Protein 3HZB (pdb70)

Organism: Flavobacterium johnsoniae (strain ATCC 17061 / DSM 2064 / JCM 8514 / BCRC 14874 / CCUG 350202 / NBRC 14942 / NCIMB 11054 / UW101) (NCBI:txid376686)

B-factor: mean 18.45, std 7.36, range [6.21, 55.97]

Solvent-accessible surface area: 31284 Å² total; per-residue (Å²): 119,26,0,6,1,21,77,66,34,97,30,73,40,115,50,4,26,0,64,91,23,78,8,47,44,73,103,0,78,89,64,39,7,96,53,65,27,2,8,0,0,30,4,23,43,60,72,45,0,29,0,21,39,78,53,103,46,27,52,67,60,41,71,17,79,22,16,46,49,73,10,91,129,84,24,46,58,97,0,8,0,0,92,1,70,90,113,27,0,16,2,27,78,68,37,99,31,71,40,111,50,4,26,0,48,28,15,62,7,45,37,71,52,0,79,89,66,39,8,96,55,64,26,3,7,0,0,42,4,21,74,34,27,23,0,24,0,22,40,79,54,102,68,25,54,62,57,41,71,14,64,21,17,47,47,70,11,87,133,86,21,45,60,97,0,9,0,0,81,2,61,41,99,119,24,0,16,1,28,78,65,35,96,28,74,41,112,50,4,23,0,60,88,22,80,8,44,42,73,103,0,80,91,66,38,8,97,53,65,28,2,9,0,0,36,4,21,62,21,64,25,0,30,0,23,41,78,53,104,47,25,53,64,60,40,74,18,67,23,16,45,46,74,12,90,129,87,24,44,59,98,0,9,0,0,94,1,68,71,76,85,117,18,0,10,1,22,80,68,37,98,30,72,41,113,50,4,25,0,37,36,22,60,7,43,41,72,102,0,78,88,63,43,8,100,53,64,27,3,8,0,0,39,3,25,36,25,26,36,0,24,0,30,40,76,56,105,60,26,54,64,61,38,75,18,71,22,17,46,48,69,11,86,134,83,23,47,60,97,0,9,0,0,84,2,60,40,50,69,96,130,121,19,0,11,2,20,80,68,36,98,31,71,42,114,49,5,24,0,35,37,22,66,8,51,38,73,106,0,78,88,64,43,9,100,53,64,29,2,8,0,0,35,3,24,36,26,24,38,0,29,0,21,39,77,57,100,48,26,55,63,62,38,76,19,68,22,16,45,46,70,10,87,136,83,22,47,59,97,0,8,0,0,71,2,64,39,52,72,97,130,115,24,0,15,1,27,78,66,33,98,28,72,42,115,49,4,26,0,64,92,21,81,7,44,41,72,100,0,80,89,66,40,7,94,55,65,28,3,9,0,0,37,3,22,60,21,64,25,0,29,0,19,40,77,55,102,45,26,53,65,61,39,73,18,66,24,16,45,48,68,10,89,130,84,23,31,66,95,0,9,0,0,90,1,70,73,72,79,116,24,0,16,0,26,73,67,32,102,31,71,41,114,50,4,30,0,48,27,14,57,7,46,38,72,56,0,77,90,66,39,4,97,56,65,26,3,8,0,0,39,4,22,63,34,27,28,0,25,0,23,38,77,54,104,68,26,53,61,61,40,73,13,66,20,16,46,50,70,10,88,131,86,21,46,60,97,1,9,0,0,75,2,58,43,91,125,25,0,8,1,20,76,68,32,98,30,72,41,113,49,3,25,0,69,84,24,75,6,46,44,73,102,0,78,90,64,38,8,96,53,66,27,2,8,0,0,34,3,21,41,42,66,31,0,30,0,25,40,77,54,101,44,26,52,66,61,40,73,17,71,22,16,48,48,68,9,89,130,85,22,31,65,96,0,8,0,0,92,1,71,74,96

Foldseek 3Di:
DQKKWAQAFQRDHDIFDDDAFKWFQVNCVVRVHHALGTFWMAGHAVKKKWFAQHGPRDHDIDIGRGTDRGDDPVPHSRTGIMGMDD/DQKKWAQAFQRDHDIFDDDAFWWFQVNCVVRVHHALGTFWMAGHAFKKKWFAQAGPRDHDIDIDRHTDRGDDPVRRSRTGIMGMDTD/DQKKWAQAFQRDHDIFDDDAFKWFQVNCVVRVHHALGTFWMAGHAFKKKWFAQAGPRDHDIDIDRGTDRGDDPVPHSRTGIMGMDTHD/DQKKWAQAFQRDHDIFDDDAFKWFQVNCVVRVHHALGTFWMAGHAQKKKWFAQHGPRDHDIDIGRGTDRGDDPVPHSRTGIMGMDGPPDD/DQKKWAQAFQPDHDIFDDDAFKWFQVNCVVRVHHALGTFWMAGHAQKKKWFAQHGPRDHDIDIGRGTDRGDDPVPHSRTGIMGMDGPPDD/DQKKWAQAFQRDHDIFDDDAFKWFQVNCVVRVHHALGTFWMAGHAQKKKWFAQHGPRDHDIDIDRGTDRGDDPVPHSRTGIMGMDGHD/DQKKWAQAFQRDHDIFDDDAFWWFQVNCVVRVHHALGTFWMAGHAFKKKWFAQAGPRDHDIDIDRGTDRGDDPVRRSRTGIMGMDTD/DQKKWAQAFQRDHDIFDDDAFKWFQVNCVVRVHHALGTFWMAGHAQKKKKFAQHGPRDHDIDIDRGTDRGDDPVPHSRTGIMGMDTD

Radius of gyration: 39.9 Å; Cα contacts (8 Å, |Δi|>4): 1983; chains: 8; bounding box: 87×104×72 Å

Nearest PDB structures (foldseek):
  3hzb-assembly2_D  TM=1.003E+00  e=2.211E-17  Flavobacterium johnsoniae UW101
  3snz-assembly1_A-2  TM=9.737E-01  e=1.324E-10  Clostridium beijerinckii NCIMB 8052
  3i9h-assembly6_F  TM=9.745E-01  e=2.194E-10  Clostridium beijerinckii NCIMB 8052
  3so1-assembly2_G  TM=9.712E-01  e=2.075E-10  Clostridium beijerinckii NCIMB 8052
  3so0-assembly1_C  TM=9.788E-01  e=5.093E-10  Clostridium beijerinckii NCIMB 8052

CATH classification: 2.60.20.10

Secondary structure (DSSP, 8-state):
--EEEEEETTTEEEEEEE-SEEE-HHHHHHTTPPTT---EEEE-TT-EEEEEEEGGGEEEEEEE-S-BSS--TTTTTT--EEEEE-/--EEEEEETTTEEEEEEE-SEEE-HHHHHTTTPPTT---EEEE-TTEEEEEEEEGGGEEEEEEE-S-BSS--TTTTTT--EEEEEE-/--EEEEEETTTEEEEEEE-SEEE-HHHHHTTTPPTT---EEEE-TTEEEEEEEETTTEEEEEEE-S-BSS--TTTTTT--EEEEEE--/--EEEEEETTTEEEEEEE-SEEE-HHHHHTTTPPTT---EEEE-TTEEEEEESSGGG-S-EEEE-S-BSS--TTTTTT--EEEEEE-S--/--EEEEEETTTEEEEEEE-SEEE-HHHHHTTTPPTT---EEEE-TTEEEEEESSGGG-S-EEEE-S-BSS--TTTTTT--EEEEEE-S--/--EEEEEETTTEEEEEEE-SEEE-HHHHHTTTPPTT---EEEE-TTEEEEEEEETTTEEEEEEE-S-BSS--TTTTTT--EEEEEE--/--EEEEEETTTEEEEEEE-SEEE-HHHHHHTTPPTT---EEEE-TTEEEEEEEEGGGEEEEEEE-S-BSS--TTTTTT--EEEEEE-/--EEEEEETTTEEEEEEE-SEEE-HHHHHHTTPPTT---EEEE-TTEEEEEEEEGGGEEEEEEE-S-BSS--TTTTTT--EEEEEE-

Structure (mmCIF, N/CA/C/O backbone):
data_3HZB
#
_entry.id   3HZB
#
_cell.length_a   53.647
_cell.length_b   99.279
_cell.length_c   64.101
_cell.angle_alpha   90.000
_cell.angle_beta   89.990
_cell.angle_gamma   90.000
#
_symmetry.space_group_name_H-M   'P 1 2 1'
#
loop_
_entity.id
_entity.type
_entity.pdbx_description
1 polymer 'Carbohydrate binding protein'
2 non-polymer 'CALCIUM ION'
3 water water
#
loop_
_atom_site.group_PDB
_atom_site.id
_atom_site.type_symbol
_atom_site.label_atom_id
_atom_site.label_alt_id
_atom_site.label_comp_id
_atom_site.label_asym_id
_atom_site.label_entity_id
_atom_site.label_seq_id
_atom_site.pdbx_PDB_ins_code
_atom_site.Cartn_x
_atom_site.Cartn_y
_atom_site.Cartn_z
_atom_site.occupancy
_atom_site.B_iso_or_equiv
_atom_site.auth_seq_id
_atom_site.auth_comp_id
_atom_site.auth_asym_id
_atom_site.auth_atom_id
_atom_site.pdbx_PDB_model_num
ATOM 1 N N . ASP A 1 1 ? 29.182 103.865 51.245 1.00 31.12 1 ASP A N 1
ATOM 2 C CA . ASP A 1 1 ? 30.451 103.619 51.995 1.00 30.29 1 ASP A CA 1
ATOM 3 C C . ASP A 1 1 ? 31.253 104.908 52.121 1.00 28.43 1 ASP A C 1
ATOM 4 O O . ASP A 1 1 ? 31.120 105.815 51.299 1.00 28.97 1 ASP A O 1
ATOM 9 N N . VAL A 1 2 ? 32.087 104.984 53.152 1.00 25.77 2 VAL A N 1
ATOM 10 C CA . VAL A 1 2 ? 32.915 106.161 53.370 1.00 23.48 2 VAL A CA 1
ATOM 11 C C . VAL A 1 2 ? 34.391 105.808 53.208 1.00 22.15 2 VAL A C 1
ATOM 12 O O . VAL A 1 2 ? 35.238 106.690 53.078 1.00 22.72 2 VAL A O 1
ATOM 16 N N . ILE A 1 3 ? 34.684 104.510 53.222 1.00 18.89 3 ILE A N 1
ATOM 17 C CA . ILE A 1 3 ? 36.047 104.014 53.050 1.00 17.52 3 ILE A CA 1
ATOM 18 C C . ILE A 1 3 ? 36.018 102.858 52.056 1.00 16.26 3 ILE A C 1
ATOM 19 O O . ILE A 1 3 ? 35.130 102.009 52.112 1.00 14.88 3 ILE A O 1
ATOM 24 N N . THR A 1 4 ? 36.974 102.834 51.134 1.00 14.84 4 THR A N 1
ATOM 25 C CA . THR A 1 4 ? 37.066 101.734 50.185 1.00 14.45 4 THR A CA 1
ATOM 26 C C . THR A 1 4 ? 38.513 101.254 50.186 1.00 14.52 4 THR A C 1
ATOM 27 O O . THR A 1 4 ? 39.441 102.046 49.995 1.00 13.00 4 THR A O 1
ATOM 31 N N . VAL A 1 5 ? 38.704 99.961 50.425 1.00 12.45 5 VAL A N 1
ATOM 32 C CA . VAL A 1 5 ? 40.044 99.388 50.462 1.00 13.51 5 VAL A CA 1
ATOM 33 C C . VAL A 1 5 ? 40.302 98.536 49.222 1.00 13.77 5 VAL A C 1
ATOM 34 O O . VAL A 1 5 ? 39.481 97.701 48.840 1.00 17.74 5 VAL A O 1
ATOM 38 N N . TYR A 1 6 ? 41.449 98.756 48.591 1.00 13.12 6 TYR A N 1
ATOM 39 C CA . TYR A 1 6 ? 41.792 98.042 47.368 1.00 12.55 6 TYR A CA 1
ATOM 40 C C . TYR A 1 6 ? 42.969 97.098 47.489 1.00 13.55 6 TYR A C 1
ATOM 41 O 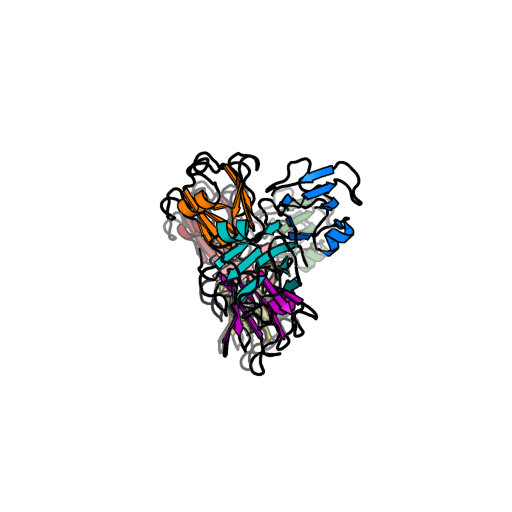O . TYR A 1 6 ? 43.927 97.358 48.229 1.00 12.73 6 TYR A O 1
ATOM 50 N N . LYS A 1 7 ? 42.901 96.018 46.719 1.00 11.96 7 LYS A N 1
ATOM 51 C CA . LYS A 1 7 ? 43.949 95.016 46.711 1.00 13.31 7 LYS A CA 1
ATOM 52 C C . LYS A 1 7 ? 45.243 95.594 46.171 1.00 13.79 7 LYS A C 1
ATOM 53 O O . LYS A 1 7 ? 46.296 95.362 46.728 1.00 12.53 7 LYS A O 1
ATOM 59 N N . ASP A 1 8 ? 45.175 96.357 45.089 1.00 13.10 8 ASP A N 1
ATOM 60 C CA . ASP A 1 8 ? 46.401 96.906 44.522 1.00 14.89 8 ASP A CA 1
ATOM 61 C C . ASP A 1 8 ? 46.551 98.408 44.711 1.00 14.44 8 ASP A C 1
ATOM 62 O O . ASP A 1 8 ? 45.622 99.090 45.128 1.00 14.65 8 ASP A O 1
ATOM 67 N N . CYS A 1 9 ? 47.737 98.917 44.402 1.00 15.47 9 CYS A N 1
ATOM 68 C CA . CYS A 1 9 ? 47.997 100.342 44.531 1.00 17.25 9 CYS A CA 1
ATOM 69 C C . CYS A 1 9 ? 47.224 101.108 43.463 1.00 17.15 9 CYS A C 1
ATOM 70 O O . CYS A 1 9 ? 46.771 100.522 42.481 1.00 16.39 9 CYS A O 1
ATOM 73 N N . ASN A 1 10 ? 47.036 102.404 43.686 1.00 16.48 10 ASN A N 1
ATOM 74 C CA . ASN A 1 10 ? 46.333 103.261 42.736 1.00 18.02 10 ASN A CA 1
ATOM 75 C C . ASN A 1 10 ? 44.835 102.968 42.597 1.00 16.73 10 ASN A C 1
ATOM 76 O O . ASN A 1 10 ? 44.241 103.186 41.538 1.00 16.49 10 ASN A O 1
ATOM 81 N N . TYR A 1 11 ? 44.238 102.472 43.676 1.00 14.81 11 TYR A N 1
ATOM 82 C CA . TYR A 1 11 ? 42.807 102.186 43.729 1.00 15.35 11 TYR A CA 1
ATOM 83 C C . TYR A 1 11 ? 42.321 101.213 42.664 1.00 15.36 11 TYR A C 1
ATOM 84 O O . TYR A 1 11 ? 41.313 101.455 41.999 1.00 15.95 11 TYR A O 1
ATOM 93 N N . THR A 1 12 ? 43.045 100.110 42.507 1.00 16.79 12 THR A N 1
ATOM 94 C CA . THR A 1 12 ? 42.686 99.086 41.536 1.00 18.22 12 THR A CA 1
ATOM 95 C C . THR A 1 12 ? 42.703 97.725 42.227 1.00 18.08 12 THR A C 1
ATOM 96 O O . THR A 1 12 ? 43.201 97.595 43.348 1.00 16.09 12 THR A O 1
ATOM 100 N N . GLY A 1 13 ? 42.160 96.710 41.562 1.00 16.94 13 GLY A N 1
ATOM 101 C CA . GLY A 1 13 ? 42.121 95.391 42.165 1.00 17.82 13 GLY A CA 1
ATOM 102 C C . GLY A 1 13 ? 40.859 95.251 42.996 1.00 18.01 13 GLY A C 1
ATOM 103 O O . GLY A 1 13 ? 40.126 96.224 43.171 1.00 17.04 13 GLY A O 1
ATOM 104 N N . PHE A 1 14 ? 40.604 94.054 43.514 1.00 17.73 14 PHE A N 1
ATOM 105 C CA . PHE A 1 14 ? 39.407 93.810 44.309 1.00 17.60 14 PHE A CA 1
ATOM 106 C C . PHE A 1 14 ? 39.269 94.829 45.434 1.00 17.19 14 PHE A C 1
ATOM 107 O O . PHE A 1 14 ? 40.230 95.114 46.149 1.00 16.19 14 PHE A O 1
ATOM 115 N N . SER A 1 15 ? 38.062 95.362 45.601 1.00 17.82 15 SER A N 1
ATOM 116 C CA . SER A 1 15 ? 37.826 96.367 46.629 1.00 17.63 15 SER A CA 1
ATOM 117 C C . SER A 1 15 ? 36.675 96.036 47.566 1.00 18.14 15 SER A C 1
ATOM 118 O O . SER A 1 15 ? 35.736 95.323 47.205 1.00 18.07 15 SER A O 1
ATOM 121 N N . GLY A 1 16 ? 36.763 96.574 48.777 1.00 15.73 16 GLY A N 1
ATOM 122 C CA . GLY A 1 16 ? 35.733 96.367 49.771 1.00 16.81 16 GLY A CA 1
ATOM 123 C C . GLY A 1 16 ? 35.292 97.707 50.325 1.00 17.53 16 GLY A C 1
ATOM 124 O O . GLY A 1 16 ? 36.125 98.557 50.643 1.00 16.31 16 GLY A O 1
ATOM 125 N N . GLY A 1 17 ? 33.983 97.904 50.435 1.00 18.31 17 GLY A N 1
ATOM 126 C CA . GLY A 1 17 ? 33.467 99.156 50.961 1.00 18.04 17 GLY A CA 1
ATOM 127 C C . GLY A 1 17 ? 33.187 99.061 52.449 1.00 18.98 17 GLY A C 1
ATOM 128 O O . GLY A 1 17 ? 32.625 98.068 52.922 1.00 20.16 17 GLY A O 1
ATOM 129 N N . LEU A 1 18 ? 33.573 100.093 53.194 1.00 17.69 18 LEU A N 1
ATOM 130 C CA . LEU A 1 18 ? 33.361 100.102 54.635 1.00 20.06 18 LEU A CA 1
ATOM 131 C C . LEU A 1 18 ? 32.587 101.342 55.087 1.00 20.72 18 LEU A C 1
ATOM 132 O O . LEU A 1 18 ? 32.658 102.397 54.461 1.00 21.58 18 LEU A O 1
ATOM 137 N N . THR A 1 19 ? 31.843 101.195 56.178 1.00 22.06 19 THR A N 1
ATOM 138 C CA . THR A 1 19 ? 31.081 102.291 56.764 1.00 23.40 19 THR A CA 1
ATOM 139 C C . THR A 1 19 ? 31.521 102.324 58.223 1.00 24.06 19 THR A C 1
ATOM 140 O O . THR A 1 19 ? 32.245 101.434 58.660 1.00 24.36 19 THR A O 1
ATOM 144 N N . ILE A 1 20 ? 31.093 103.334 58.973 1.00 23.62 20 ILE A N 1
ATOM 145 C CA . ILE A 1 20 ? 31.473 103.448 60.380 1.00 24.03 20 ILE A CA 1
ATOM 146 C C . ILE A 1 20 ? 31.359 102.111 61.115 1.00 23.71 20 ILE A C 1
ATOM 147 O O . ILE A 1 20 ? 30.371 101.395 60.965 1.00 23.53 20 ILE A O 1
ATOM 152 N N . GLY A 1 21 ? 32.373 101.782 61.910 1.00 23.12 21 GLY A N 1
ATOM 153 C CA . GLY A 1 21 ? 32.349 100.532 62.651 1.00 22.10 21 GLY A CA 1
ATOM 154 C C . GLY A 1 21 ? 33.690 99.823 62.732 1.00 21.78 21 GLY A C 1
ATOM 155 O O . GLY A 1 21 ? 34.713 100.346 62.285 1.00 21.98 21 GLY A O 1
ATOM 156 N N . ASP A 1 22 ? 33.681 98.623 63.304 1.00 20.55 22 ASP A N 1
ATOM 157 C CA . ASP A 1 22 ? 34.897 97.834 63.456 1.00 19.55 22 ASP A CA 1
ATOM 158 C C . ASP A 1 22 ? 34.904 96.646 62.509 1.00 18.39 22 ASP A C 1
ATOM 159 O O . ASP A 1 22 ? 33.901 95.940 62.370 1.00 17.94 22 ASP A O 1
ATOM 164 N N . TYR A 1 23 ? 36.045 96.427 61.864 1.00 16.65 23 TYR A N 1
ATOM 165 C CA . TYR A 1 23 ? 36.195 95.324 60.924 1.00 16.68 23 TYR A CA 1
ATOM 166 C C . TYR A 1 23 ? 37.375 94.419 61.254 1.00 16.18 23 TYR A C 1
ATOM 167 O O . TYR A 1 23 ? 38.517 94.752 60.933 1.00 15.40 23 TYR A O 1
ATOM 176 N N . ASN A 1 24 ? 37.116 93.285 61.901 1.00 16.63 24 ASN A N 1
ATOM 177 C CA . ASN A 1 24 ? 38.202 92.357 62.183 1.00 16.41 24 ASN A CA 1
ATOM 178 C C . ASN A 1 24 ? 38.390 91.559 60.891 1.00 15.16 24 ASN A C 1
ATOM 179 O O . ASN A 1 24 ? 37.647 91.767 59.931 1.00 14.72 24 ASN A O 1
ATOM 184 N N . LEU A 1 25 ? 39.372 90.666 60.850 1.00 14.41 25 LEU A N 1
ATOM 185 C CA . LEU A 1 25 ? 39.640 89.896 59.638 1.00 15.15 25 LEU A CA 1
ATOM 186 C C . LEU A 1 25 ? 38.412 89.180 59.095 1.00 15.22 25 LEU A C 1
ATOM 187 O O . LEU A 1 25 ? 38.132 89.225 57.897 1.00 15.03 25 LEU A O 1
ATOM 192 N N . ALA A 1 26 ? 37.680 88.507 59.974 1.00 16.92 26 ALA A N 1
ATOM 193 C CA . ALA A 1 26 ? 36.489 87.792 59.546 1.00 16.07 26 ALA A CA 1
ATOM 194 C C . ALA A 1 26 ? 35.532 88.735 58.828 1.00 15.11 26 ALA A C 1
ATOM 195 O O . ALA A 1 26 ? 34.995 88.399 57.777 1.00 15.93 26 ALA A O 1
ATOM 197 N N . ARG A 1 27 ? 35.320 89.923 59.382 1.00 16.07 27 ARG A N 1
ATOM 198 C CA . ARG A 1 27 ? 34.407 90.847 58.732 1.00 16.07 27 ARG A CA 1
ATOM 199 C C . ARG A 1 27 ? 34.962 91.312 57.389 1.00 15.51 27 ARG A C 1
ATOM 200 O O . ARG A 1 27 ? 34.215 91.460 56.426 1.00 16.31 27 ARG A O 1
ATOM 208 N N . LEU A 1 28 ? 36.268 91.547 57.315 1.00 13.98 28 LEU A N 1
ATOM 209 C CA . LEU A 1 28 ? 36.859 91.964 56.051 1.00 14.10 28 LEU A CA 1
ATOM 210 C C . LEU A 1 28 ? 36.645 90.863 55.013 1.00 13.93 28 LEU A C 1
ATOM 211 O O . LEU A 1 28 ? 36.274 91.141 53.871 1.00 13.86 28 LEU A O 1
ATOM 216 N N . ASN A 1 29 ? 36.865 89.614 55.423 1.00 12.96 29 ASN A N 1
ATOM 217 C CA . ASN A 1 29 ? 36.695 88.465 54.533 1.00 14.59 29 ASN A CA 1
ATOM 218 C C . ASN A 1 29 ? 35.267 88.361 54.011 1.00 15.25 29 ASN A C 1
ATOM 219 O O . ASN A 1 29 ? 35.051 87.949 52.870 1.00 15.91 29 ASN A O 1
ATOM 224 N N . SER A 1 30 ? 34.296 88.737 54.839 1.00 16.79 30 SER A N 1
ATOM 225 C CA . SER A 1 30 ? 32.894 88.668 54.429 1.00 17.60 30 SER A CA 1
ATOM 226 C C . SER A 1 30 ? 32.644 89.614 53.258 1.00 19.57 30 SER A C 1
ATOM 227 O O . SER A 1 30 ? 31.635 89.497 52.557 1.00 18.47 30 SER A O 1
ATOM 230 N N . LEU A 1 31 ? 33.576 90.544 53.053 1.00 18.56 31 LEU A N 1
ATOM 231 C CA . LEU A 1 31 ? 33.495 91.513 51.964 1.00 18.36 31 LEU A CA 1
ATOM 232 C C . LEU A 1 31 ? 34.417 91.079 50.835 1.00 17.58 31 LEU A C 1
ATOM 233 O O . LEU A 1 31 ? 34.495 91.739 49.796 1.00 17.83 31 LEU A O 1
ATOM 238 N N . GLY A 1 32 ? 35.116 89.967 51.045 1.00 15.32 32 GLY A N 1
ATOM 239 C CA . GLY A 1 32 ? 36.030 89.463 50.037 1.00 14.85 32 GLY A CA 1
ATOM 240 C C . GLY A 1 32 ? 37.427 90.048 50.170 1.00 13.55 32 GLY A C 1
ATOM 241 O O . GLY A 1 32 ? 38.307 89.755 49.356 1.00 14.08 32 GLY A O 1
ATOM 242 N N . VAL A 1 33 ? 37.629 90.873 51.196 1.00 12.86 33 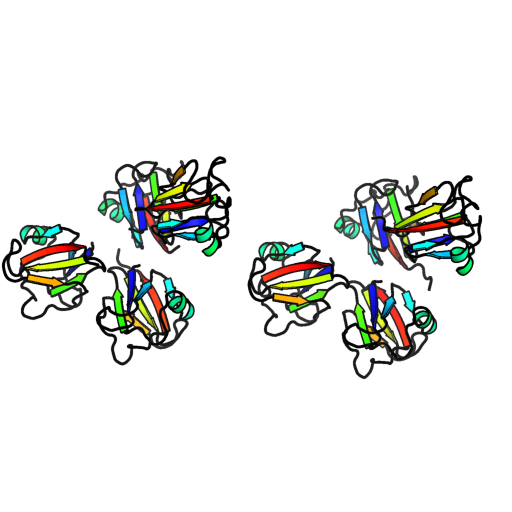VAL A N 1
ATOM 243 C CA . VAL A 1 33 ? 38.925 91.514 51.450 1.00 11.97 33 VAL A CA 1
ATOM 244 C C . VAL A 1 33 ? 39.835 90.572 52.240 1.00 12.36 33 VAL A C 1
ATOM 245 O O . VAL A 1 33 ? 39.451 90.071 53.297 1.00 13.93 33 VAL A O 1
ATOM 249 N N . LEU A 1 34 ? 41.039 90.345 51.718 1.00 12.21 34 LEU A N 1
ATOM 250 C CA . LEU A 1 34 ? 42.007 89.441 52.333 1.00 13.41 34 LEU A CA 1
ATOM 251 C C . LEU A 1 34 ? 42.969 90.071 53.334 1.00 12.70 34 LEU A C 1
ATOM 252 O O . LEU A 1 34 ? 43.237 91.273 53.305 1.00 12.12 34 LEU A O 1
ATOM 257 N N . ASN A 1 35 ? 43.484 89.227 54.221 1.00 13.31 35 ASN A N 1
ATOM 258 C CA . ASN A 1 35 ? 44.448 89.639 55.233 1.00 12.33 35 ASN A CA 1
ATOM 259 C C . ASN A 1 35 ? 45.757 89.968 54.520 1.00 10.74 35 ASN A C 1
ATOM 260 O O . ASN A 1 35 ? 46.033 89.404 53.460 1.00 12.86 35 ASN A O 1
ATOM 265 N N . ASP A 1 36 ? 46.557 90.865 55.098 1.00 10.94 36 ASP A N 1
ATOM 266 C CA . ASP A 1 36 ? 47.854 91.239 54.529 1.00 11.35 36 ASP A CA 1
ATOM 267 C C . ASP A 1 36 ? 47.743 91.345 53.022 1.00 11.78 36 ASP A C 1
ATOM 268 O O . ASP A 1 36 ? 48.504 90.712 52.288 1.00 11.82 36 ASP A O 1
ATOM 273 N N . ASP A 1 37 ? 46.813 92.172 52.561 1.00 12.28 37 ASP A N 1
ATOM 274 C CA . ASP A 1 37 ? 46.577 92.283 51.133 1.00 11.90 37 ASP A CA 1
ATOM 275 C C . ASP A 1 37 ? 46.240 93.689 50.635 1.00 11.78 37 ASP A C 1
ATOM 276 O O . ASP A 1 37 ? 46.461 93.999 49.476 1.00 11.82 37 ASP A O 1
ATOM 281 N N . ILE A 1 38 ? 45.692 94.536 51.495 1.00 10.33 38 ILE A N 1
ATOM 282 C CA . ILE A 1 38 ? 45.326 95.884 51.069 1.00 11.64 38 ILE A CA 1
ATOM 283 C C . ILE A 1 38 ? 46.553 96.719 50.720 1.00 12.05 38 ILE A C 1
ATOM 284 O O . ILE A 1 38 ? 47.559 96.673 51.425 1.00 11.04 38 ILE A O 1
ATOM 289 N N . SER A 1 39 ? 46.465 97.477 49.627 1.00 11.28 39 SER A N 1
ATOM 290 C CA . SER A 1 39 ? 47.571 98.325 49.195 1.00 11.96 39 SER A CA 1
ATOM 291 C C . SER A 1 39 ? 47.240 99.804 49.017 1.00 11.61 39 SER A C 1
ATOM 292 O O . SER A 1 39 ? 48.141 100.635 48.948 1.00 11.51 39 SER A O 1
ATOM 295 N N . SER A 1 40 ? 45.957 100.131 48.913 1.00 12.28 40 SER A N 1
ATOM 296 C CA . SER A 1 40 ? 45.544 101.526 48.782 1.00 12.47 40 SER A CA 1
ATOM 297 C C . SER A 1 40 ? 44.116 101.659 49.284 1.00 13.57 40 SER A C 1
ATOM 298 O O . SER A 1 40 ? 43.400 100.660 49.401 1.00 12.66 40 SER A O 1
ATOM 301 N N . LEU A 1 41 ? 43.707 102.883 49.607 1.00 13.18 41 LEU A N 1
ATOM 302 C CA . LEU A 1 41 ? 42.357 103.106 50.095 1.00 13.33 41 LEU A CA 1
ATOM 303 C C . LEU A 1 41 ? 41.874 104.542 49.948 1.00 12.69 41 LEU A C 1
ATOM 304 O O . LEU A 1 41 ? 42.660 105.489 49.995 1.00 11.82 41 LEU A O 1
ATOM 309 N N . ARG A 1 42 ? 40.568 104.687 49.755 1.00 12.39 42 ARG A N 1
ATOM 310 C CA . ARG A 1 42 ? 39.949 105.995 49.626 1.00 12.20 42 ARG A CA 1
ATOM 311 C C . ARG A 1 42 ? 39.275 106.316 50.945 1.00 14.71 42 ARG A C 1
ATOM 312 O O . ARG A 1 42 ? 38.638 105.446 51.554 1.00 13.82 42 ARG A O 1
ATOM 320 N N . ILE A 1 43 ? 39.431 107.562 51.387 1.00 13.83 43 ILE A N 1
ATOM 321 C CA . ILE A 1 43 ? 38.835 108.028 52.630 1.00 14.92 43 ILE A CA 1
ATOM 322 C C . ILE A 1 43 ? 37.947 109.229 52.327 1.00 16.30 43 ILE A C 1
ATOM 323 O O . ILE A 1 43 ? 38.446 110.280 51.935 1.00 15.40 43 ILE A O 1
ATOM 328 N N . THR A 1 44 ? 36.639 109.082 52.510 1.00 16.88 44 THR A N 1
ATOM 329 C CA . THR A 1 44 ? 35.725 110.193 52.261 1.00 16.76 44 THR A CA 1
ATOM 330 C C . THR A 1 44 ? 35.947 111.249 53.339 1.00 18.02 44 THR A C 1
ATOM 331 O O . THR A 1 44 ? 36.011 110.925 54.525 1.00 17.45 44 THR A O 1
ATOM 335 N N . GLN A 1 45 ? 36.075 112.509 52.931 1.00 19.26 45 GLN A N 1
ATOM 336 C CA . GLN A 1 45 ? 36.295 113.581 53.892 1.00 21.18 45 GLN A CA 1
ATOM 337 C C . GLN A 1 45 ? 35.242 113.552 54.990 1.00 21.36 45 GLN A C 1
ATOM 338 O O . GLN A 1 45 ? 34.047 113.413 54.721 1.00 21.54 45 GLN A O 1
ATOM 344 N N . GLY A 1 46 ? 35.702 113.674 56.230 1.00 21.07 46 GLY A N 1
ATOM 345 C CA . GLY A 1 46 ? 34.804 113.642 57.368 1.00 21.68 46 GLY A CA 1
ATOM 346 C C . GLY A 1 46 ? 34.925 112.308 58.079 1.00 21.21 46 GLY A C 1
ATOM 347 O O . GLY A 1 46 ? 34.313 112.085 59.124 1.00 22.06 46 GLY A O 1
ATOM 348 N N . TYR A 1 47 ? 35.729 111.420 57.503 1.00 19.90 47 TYR A N 1
ATOM 349 C CA . TYR A 1 47 ? 35.945 110.091 58.059 1.00 20.76 47 TYR A CA 1
ATOM 350 C C . TYR A 1 47 ? 37.419 109.731 58.043 1.00 21.13 47 TYR A C 1
ATOM 351 O O . TYR A 1 47 ? 38.235 110.417 57.433 1.00 18.25 47 TYR A O 1
ATOM 360 N N . GLN A 1 48 ? 37.754 108.642 58.722 1.00 21.08 48 GLN A N 1
ATOM 361 C CA . GLN A 1 48 ? 39.126 108.179 58.760 1.00 21.25 48 GLN A CA 1
ATOM 362 C C . GLN A 1 48 ? 39.169 106.693 59.054 1.00 19.81 48 GLN A C 1
ATOM 363 O O . GLN A 1 48 ? 38.243 106.133 59.642 1.00 18.83 48 GLN A O 1
ATOM 369 N N . ALA A 1 49 ? 40.248 106.058 58.623 1.00 17.29 49 ALA A N 1
ATOM 370 C CA . ALA A 1 49 ? 40.424 104.636 58.834 1.00 16.33 49 ALA A CA 1
ATOM 371 C C . ALA A 1 49 ? 41.642 104.403 59.709 1.00 15.22 49 ALA A C 1
ATOM 372 O O . ALA A 1 49 ? 42.716 104.938 59.445 1.00 16.53 49 ALA A O 1
ATOM 374 N N . ILE A 1 50 ? 41.468 103.627 60.769 1.00 14.41 50 ILE A N 1
ATOM 375 C CA . ILE A 1 50 ? 42.588 103.308 61.636 1.00 13.92 50 ILE A CA 1
ATOM 376 C C . ILE A 1 50 ? 42.999 101.901 61.227 1.00 14.00 50 ILE A C 1
ATOM 377 O O . ILE A 1 50 ? 42.220 100.956 61.369 1.00 14.02 50 ILE A O 1
ATOM 382 N N . LEU A 1 51 ? 44.209 101.768 60.692 1.00 13.70 51 LEU A N 1
ATOM 383 C CA . LEU A 1 51 ? 44.702 100.466 60.251 1.00 13.63 51 LEU A CA 1
ATOM 384 C C . LEU A 1 51 ? 45.454 99.784 61.382 1.00 12.35 51 LEU A C 1
ATOM 385 O O . LEU A 1 51 ? 46.158 100.440 62.148 1.00 13.75 51 LEU A O 1
ATOM 390 N N . TYR A 1 52 ? 45.287 98.469 61.481 1.00 13.10 52 TYR A N 1
ATOM 391 C CA . TYR A 1 52 ? 45.944 97.673 62.516 1.00 13.03 52 TYR A CA 1
ATOM 392 C C . TYR A 1 52 ? 46.761 96.554 61.904 1.00 12.48 52 TYR A C 1
ATOM 393 O O . TYR A 1 52 ? 46.311 95.889 60.970 1.00 11.35 52 TYR A O 1
ATOM 402 N N . GLN A 1 53 ? 47.960 96.343 62.440 1.00 10.50 53 GLN A N 1
ATOM 403 C CA . GLN A 1 53 ? 48.836 95.296 61.938 1.00 12.83 53 GLN A CA 1
ATOM 404 C C . GLN A 1 53 ? 48.224 93.927 62.182 1.00 13.61 53 GLN A C 1
ATOM 405 O O . GLN A 1 53 ? 48.227 93.092 61.301 1.00 13.53 53 GLN A O 1
ATOM 411 N N . ASP A 1 54 ? 47.686 93.703 63.374 1.00 13.27 54 ASP A N 1
ATOM 412 C CA . ASP A 1 54 ? 47.097 92.408 63.692 1.00 15.27 54 ASP A CA 1
ATOM 413 C C . ASP A 1 54 ? 45.576 92.424 63.700 1.00 14.82 54 ASP A C 1
ATOM 414 O O . ASP A 1 54 ? 44.953 93.482 63.663 1.00 15.83 54 ASP A O 1
ATOM 419 N N . ASP A 1 55 ? 44.987 91.233 63.744 1.00 15.71 55 ASP A N 1
ATOM 420 C CA . ASP A 1 55 ? 43.538 91.096 63.765 1.00 16.65 55 ASP A CA 1
ATOM 421 C C . ASP A 1 55 ? 43.015 91.581 65.114 1.00 17.13 55 ASP A C 1
ATOM 422 O O . ASP A 1 55 ? 43.777 91.736 66.069 1.00 17.48 55 ASP A O 1
ATOM 427 N N . ASN A 1 56 ? 41.716 91.836 65.183 1.00 17.48 56 ASN A N 1
ATOM 428 C CA . ASN A 1 56 ? 41.089 92.296 66.412 1.00 18.73 56 ASN A CA 1
ATOM 429 C C . ASN A 1 56 ? 41.683 93.595 66.944 1.00 18.62 56 ASN A C 1
ATOM 430 O O . ASN A 1 56 ? 41.753 93.813 68.154 1.00 18.59 56 ASN A O 1
ATOM 435 N N . PHE A 1 57 ? 42.121 94.446 66.020 1.00 17.64 57 PHE A N 1
ATOM 436 C CA . PHE A 1 57 ? 42.666 95.757 66.349 1.00 17.68 57 PHE A CA 1
ATOM 437 C C . PHE A 1 57 ? 43.845 95.719 67.310 1.00 17.41 57 PHE A C 1
ATOM 438 O O . PHE A 1 57 ? 43.946 96.542 68.216 1.00 19.78 57 PHE A O 1
ATOM 446 N N . GLY A 1 58 ? 44.737 94.756 67.098 1.00 17.77 58 GLY A N 1
ATOM 447 C CA . GLY A 1 58 ? 45.912 94.629 67.937 1.00 17.30 58 GLY A CA 1
ATOM 448 C C . GLY A 1 58 ? 47.147 95.015 67.148 1.00 16.40 58 GLY A C 1
ATOM 449 O O . GLY A 1 58 ? 47.076 95.183 65.934 1.00 15.56 58 GLY A O 1
ATOM 450 N N . GLY A 1 59 ? 48.276 95.159 67.834 1.00 16.32 59 GLY A N 1
ATOM 451 C CA . GLY A 1 59 ? 49.512 95.526 67.164 1.00 15.34 59 GLY A CA 1
ATOM 452 C C . GLY A 1 59 ? 49.603 97.005 66.833 1.00 14.46 59 GLY A C 1
ATOM 453 O O . GLY A 1 59 ? 48.744 97.793 67.226 1.00 14.87 59 GLY A O 1
ATOM 454 N N . ALA A 1 60 ? 50.653 97.385 66.111 1.00 15.52 60 ALA A N 1
ATOM 455 C CA . ALA A 1 60 ? 50.851 98.777 65.720 1.00 13.84 60 ALA A CA 1
ATOM 456 C C . ALA A 1 60 ? 49.669 99.249 64.880 1.00 14.96 60 ALA A C 1
ATOM 457 O O . ALA A 1 60 ? 49.028 98.451 64.202 1.00 12.83 60 ALA A O 1
ATOM 459 N N . SER A 1 61 ? 49.386 100.546 64.929 1.00 15.08 61 SER A N 1
ATOM 460 C CA . SER A 1 61 ? 48.280 101.111 64.164 1.00 16.60 61 SER A CA 1
ATOM 461 C C . SER A 1 61 ? 48.670 102.443 63.541 1.00 16.65 61 SER A C 1
ATOM 462 O O . SER A 1 61 ? 49.663 103.057 63.928 1.00 16.20 61 SER A O 1
ATOM 465 N N . THR A 1 62 ? 47.885 102.882 62.565 1.00 16.73 62 THR A N 1
ATOM 466 C CA . THR A 1 62 ? 48.137 104.156 61.907 1.00 17.31 62 THR A CA 1
ATOM 467 C C . THR A 1 62 ? 46.800 104.690 61.411 1.00 17.39 62 THR A C 1
ATOM 468 O O . THR A 1 62 ? 45.892 103.918 61.098 1.00 17.81 62 THR A O 1
ATOM 472 N N . VAL A 1 63 ? 46.671 106.008 61.356 1.00 17.67 63 VAL A N 1
ATOM 473 C CA . VAL A 1 63 ? 45.430 106.623 60.908 1.00 18.34 63 VAL A CA 1
ATOM 474 C C . VAL A 1 63 ? 45.559 107.181 59.502 1.00 18.57 63 VAL A C 1
ATOM 475 O O . VAL A 1 63 ? 46.522 107.879 59.187 1.00 19.46 63 VAL A O 1
ATOM 479 N N . ILE A 1 64 ? 44.581 106.861 58.662 1.00 17.58 64 ILE A N 1
ATOM 480 C CA . ILE A 1 64 ? 44.545 107.342 57.286 1.00 17.16 64 ILE A CA 1
ATOM 481 C C . ILE A 1 64 ? 43.365 108.315 57.212 1.00 17.06 64 ILE A C 1
ATOM 482 O O . ILE A 1 64 ? 42.221 107.923 57.434 1.00 16.48 64 ILE A O 1
ATOM 487 N N . ASN A 1 65 ? 43.639 109.584 56.923 1.00 18.28 65 ASN A N 1
ATOM 488 C CA . ASN A 1 65 ? 42.569 110.577 56.838 1.00 19.74 65 ASN A CA 1
ATOM 489 C C . ASN A 1 65 ? 42.406 111.201 55.454 1.00 18.37 65 ASN A C 1
ATOM 490 O O . ASN A 1 65 ? 41.678 112.179 55.284 1.00 18.17 65 ASN A O 1
ATOM 495 N N . SER A 1 66 ? 43.090 110.630 54.469 1.00 16.47 66 SER A N 1
ATOM 496 C CA . SER A 1 66 ? 42.988 111.093 53.091 1.00 15.35 66 SER A CA 1
ATOM 497 C C . SER A 1 66 ? 43.401 109.927 52.205 1.00 14.11 66 SER A C 1
ATOM 498 O O . SER A 1 66 ? 44.115 109.031 52.653 1.00 15.11 66 SER A O 1
ATOM 501 N N . ASP A 1 67 ? 42.934 109.923 50.961 1.00 13.33 67 ASP A N 1
ATOM 502 C CA . ASP A 1 67 ? 43.264 108.845 50.032 1.00 14.48 67 ASP A CA 1
ATOM 503 C C . ASP A 1 67 ? 44.756 108.530 50.016 1.00 14.54 67 ASP A C 1
ATOM 504 O O . ASP A 1 67 ? 45.590 109.432 49.933 1.00 12.72 67 ASP A O 1
ATOM 509 N N . ASN A 1 68 ? 45.086 107.244 50.100 1.00 13.82 68 ASN A N 1
ATOM 510 C CA . ASN A 1 68 ? 46.477 106.803 50.053 1.00 13.74 68 ASN A CA 1
ATOM 511 C C . ASN A 1 68 ? 46.574 105.839 48.869 1.00 13.02 68 ASN A C 1
ATOM 512 O O . ASN A 1 68 ? 46.007 104.746 48.895 1.00 11.97 68 ASN A O 1
ATOM 517 N N . SER A 1 69 ? 47.293 106.248 47.830 1.00 12.71 69 SER A N 1
ATOM 518 C CA . SER A 1 69 ? 47.404 105.442 46.621 1.00 13.55 69 SER A CA 1
ATOM 519 C C . SER A 1 69 ? 48.334 104.237 46.681 1.00 12.99 69 SER A C 1
ATOM 520 O O . SER A 1 69 ? 48.291 103.384 45.797 1.00 11.69 69 SER A O 1
ATOM 523 N N . CYS A 1 70 ? 49.169 104.156 47.711 1.00 12.80 70 CYS A N 1
ATOM 524 C CA . CYS A 1 70 ? 50.088 103.027 47.835 1.00 13.32 70 CYS A CA 1
ATOM 525 C C . CYS A 1 70 ? 50.729 103.079 49.211 1.00 13.79 70 CYS A C 1
ATOM 526 O O . CYS A 1 70 ? 51.602 103.913 49.464 1.00 12.76 70 CYS A O 1
ATOM 529 N N . LEU A 1 71 ? 50.282 102.194 50.097 1.00 12.18 71 LEU A N 1
ATOM 530 C CA . LEU A 1 71 ? 50.802 102.140 51.458 1.00 12.44 71 LEU A CA 1
ATOM 531 C C . LEU A 1 71 ? 52.301 101.857 51.449 1.00 11.36 71 LEU A C 1
ATOM 532 O O . LEU A 1 71 ? 52.809 101.195 50.539 1.00 11.67 71 LEU A O 1
ATOM 537 N N . ASN A 1 72 ? 53.016 102.358 52.452 1.00 12.45 72 ASN A N 1
ATOM 538 C CA . ASN A 1 72 ? 54.456 102.128 52.504 1.00 11.86 72 ASN A CA 1
ATOM 539 C C . ASN A 1 72 ? 54.810 100.689 52.871 1.00 12.50 72 ASN A C 1
ATOM 540 O O . ASN A 1 72 ? 53.931 99.853 53.073 1.00 12.19 72 ASN A O 1
ATOM 545 N N . THR A 1 73 ? 56.101 100.396 52.955 1.00 12.51 73 THR A N 1
ATOM 546 C CA . THR A 1 73 ? 56.537 99.038 53.255 1.00 13.34 73 THR A CA 1
ATOM 547 C C . THR A 1 73 ? 56.043 98.515 54.605 1.00 12.89 73 THR A C 1
ATOM 548 O O . THR A 1 73 ? 55.843 97.316 54.775 1.00 12.16 73 THR A O 1
ATOM 552 N N . THR A 1 74 ? 55.839 99.411 55.563 1.00 12.52 74 THR A N 1
ATOM 553 C CA . THR A 1 74 ? 55.369 98.986 56.875 1.00 13.71 74 THR A CA 1
ATOM 554 C C . THR A 1 74 ? 53.906 98.565 56.856 1.00 13.95 74 THR A C 1
ATOM 555 O O . THR A 1 74 ? 53.511 97.639 57.572 1.00 13.12 74 THR A O 1
ATOM 559 N N . TRP A 1 75 ? 53.112 99.223 56.015 1.00 12.65 75 TRP A N 1
ATOM 560 C CA . TRP A 1 75 ? 51.684 98.940 55.953 1.00 12.59 75 TRP A CA 1
ATOM 561 C C . TRP A 1 75 ? 51.136 98.208 54.738 1.00 12.28 75 TRP A C 1
ATOM 562 O O . TRP A 1 75 ? 50.036 97.658 54.797 1.00 12.74 75 TRP A O 1
ATOM 573 N N . ASN A 1 76 ? 51.886 98.187 53.643 1.00 12.60 76 ASN A N 1
ATOM 574 C CA . ASN A 1 76 ? 51.410 97.504 52.446 1.00 12.94 76 ASN A CA 1
ATOM 575 C C . ASN A 1 76 ? 51.355 95.996 52.663 1.00 12.28 76 ASN A C 1
ATOM 576 O O . ASN A 1 76 ? 52.322 95.398 53.129 1.00 12.73 76 ASN A O 1
ATOM 581 N N . ASP A 1 77 ? 50.219 95.389 52.324 1.00 11.86 77 ASP A N 1
ATOM 582 C CA . ASP A 1 77 ? 50.031 93.948 52.489 1.00 11.90 77 ASP A CA 1
ATOM 583 C C . ASP A 1 77 ? 50.265 93.494 53.922 1.00 11.19 77 ASP A C 1
ATOM 584 O O . ASP A 1 77 ? 50.794 92.406 54.151 1.00 11.14 77 ASP A O 1
ATOM 589 N N . LYS A 1 78 ? 49.876 94.328 54.880 1.00 11.50 78 LYS A N 1
ATOM 590 C CA . LYS A 1 78 ? 50.066 94.002 56.291 1.00 11.94 78 LYS A CA 1
ATOM 591 C C . LYS A 1 78 ? 48.827 94.228 57.155 1.00 13.32 78 LYS A C 1
ATOM 592 O O . LYS A 1 78 ? 48.783 93.778 58.295 1.00 11.96 78 LYS A O 1
ATOM 598 N N . VAL A 1 79 ? 47.823 94.923 56.630 1.00 11.25 79 VAL A N 1
ATOM 599 C CA . VAL A 1 79 ? 46.620 95.205 57.412 1.00 11.05 79 VAL A CA 1
ATOM 600 C C . VAL A 1 79 ? 45.782 93.964 57.722 1.00 11.79 79 VAL A C 1
ATOM 601 O O . VAL A 1 79 ? 45.493 93.156 56.837 1.00 11.18 79 VAL A O 1
ATOM 605 N N . SER A 1 80 ? 45.390 93.820 58.985 1.00 11.98 80 SER A N 1
ATOM 606 C CA . SER A 1 80 ? 44.595 92.668 59.407 1.00 12.36 80 SER A CA 1
ATOM 607 C C . SER A 1 80 ? 43.247 93.001 60.029 1.00 12.59 80 SER A C 1
ATOM 608 O O . SER A 1 80 ? 42.417 92.123 60.212 1.00 12.43 80 SER A O 1
ATOM 611 N N . SER A 1 81 ? 43.042 94.266 60.374 1.00 13.01 81 SER A N 1
ATOM 612 C CA . SER A 1 81 ? 41.771 94.709 60.930 1.00 13.57 81 SER A CA 1
ATOM 613 C C . SER A 1 81 ? 41.734 96.213 60.787 1.00 13.81 81 SER A C 1
ATOM 614 O O . SER A 1 81 ? 42.779 96.868 60.731 1.00 12.65 81 SER A O 1
ATOM 617 N N . ILE A 1 82 ? 40.530 96.762 60.719 1.00 14.02 82 ILE A N 1
ATOM 618 C CA . ILE A 1 82 ? 40.367 98.194 60.525 1.00 13.87 82 ILE A CA 1
ATOM 619 C C . ILE A 1 82 ? 39.198 98.754 61.323 1.00 15.32 82 ILE A C 1
ATOM 620 O O . ILE A 1 82 ? 38.180 98.090 61.495 1.00 14.52 82 ILE A O 1
ATOM 625 N N . ARG A 1 83 ? 39.360 99.980 61.809 1.00 16.76 83 ARG A N 1
ATOM 626 C CA . ARG A 1 83 ? 38.302 100.671 62.533 1.00 17.94 83 ARG A CA 1
ATOM 627 C C . ARG A 1 83 ? 38.031 101.935 61.728 1.00 19.30 83 ARG A C 1
ATOM 628 O O . ARG A 1 83 ? 38.959 102.641 61.337 1.00 19.05 83 ARG A O 1
ATOM 636 N N . VAL A 1 84 ? 36.762 102.204 61.455 1.00 20.14 84 VAL A N 1
ATOM 637 C CA . VAL A 1 84 ? 36.393 103.390 60.698 1.00 21.07 84 VAL A CA 1
ATOM 638 C C . VAL A 1 84 ? 35.561 104.288 61.605 1.00 22.65 84 VAL A C 1
ATOM 639 O O . VAL A 1 84 ? 34.607 103.831 62.239 1.00 21.62 84 VAL A O 1
ATOM 643 N N . ILE A 1 85 ? 35.930 105.562 61.676 1.00 23.99 85 ILE A N 1
ATOM 644 C CA . ILE A 1 85 ? 35.216 106.505 62.527 1.00 25.89 85 ILE A CA 1
ATOM 645 C C . ILE A 1 85 ? 34.998 107.845 61.839 1.00 27.33 85 ILE A C 1
ATOM 646 O O . ILE A 1 85 ? 35.568 108.111 60.781 1.00 26.02 85 ILE A O 1
ATOM 651 N N . ALA A 1 86 ? 34.168 108.686 62.446 1.00 28.64 86 ALA A N 1
ATOM 652 C CA . ALA A 1 86 ? 33.897 110.004 61.891 1.00 30.60 86 ALA A CA 1
ATOM 653 C C . ALA A 1 86 ? 35.073 110.910 62.225 1.00 31.43 86 ALA A C 1
ATOM 654 O O . ALA A 1 86 ? 35.886 110.513 63.084 1.00 33.10 86 ALA A O 1
ATOM 656 N N . ASP B 1 1 ? 29.197 118.732 49.860 1.00 36.19 1 ASP B N 1
ATOM 657 C CA . ASP B 1 1 ? 30.286 118.962 48.867 1.00 35.09 1 ASP B CA 1
ATOM 658 C C . ASP B 1 1 ? 31.102 117.697 48.640 1.00 32.28 1 ASP B C 1
ATOM 659 O O . ASP B 1 1 ? 31.692 117.148 49.572 1.00 32.71 1 ASP B O 1
ATOM 664 N N . VAL B 1 2 ? 31.141 117.244 47.394 1.00 28.90 2 VAL B N 1
ATOM 665 C CA . VAL B 1 2 ? 31.880 116.040 47.045 1.00 25.36 2 VAL B CA 1
ATOM 666 C C . VAL B 1 2 ? 33.339 116.350 46.739 1.00 22.66 2 VAL B C 1
ATOM 667 O O . VAL B 1 2 ? 34.163 115.445 46.619 1.00 20.59 2 VAL B O 1
ATOM 671 N N . ILE B 1 3 ? 33.651 117.634 46.606 1.00 19.24 3 ILE B N 1
ATOM 672 C CA . ILE B 1 3 ? 35.017 118.052 46.326 1.00 18.41 3 ILE B CA 1
ATOM 673 C C . ILE B 1 3 ? 35.362 119.321 47.092 1.00 16.55 3 ILE B C 1
ATOM 674 O O . ILE B 1 3 ? 34.576 120.261 47.141 1.00 15.85 3 ILE B O 1
ATOM 679 N N . THR B 1 4 ? 36.534 119.329 47.714 1.00 14.35 4 THR B N 1
ATOM 680 C CA . THR B 1 4 ? 36.984 120.497 48.452 1.00 13.44 4 THR B CA 1
ATOM 681 C C . THR B 1 4 ? 38.349 120.893 47.901 1.00 12.57 4 THR B C 1
ATOM 682 O O . THR B 1 4 ? 39.233 120.054 47.752 1.00 12.28 4 THR B O 1
ATOM 686 N N . VAL B 1 5 ? 38.502 122.168 47.566 1.00 12.06 5 VAL B N 1
ATOM 687 C CA . VAL B 1 5 ? 39.765 122.661 47.037 1.00 12.01 5 VAL B CA 1
ATOM 688 C C . VAL B 1 5 ? 40.417 123.532 48.102 1.00 14.23 5 VAL B C 1
ATOM 689 O O . VAL B 1 5 ? 39.764 124.388 48.700 1.00 14.97 5 VAL B O 1
ATOM 693 N N . TYR B 1 6 ? 41.704 123.304 48.340 1.00 13.30 6 TYR B N 1
ATOM 694 C CA . TYR B 1 6 ? 42.417 124.050 49.366 1.00 13.29 6 TYR B CA 1
ATOM 695 C C . TYR B 1 6 ? 43.475 124.987 48.829 1.00 12.76 6 TYR B C 1
ATOM 696 O O . TYR B 1 6 ? 44.113 124.718 47.806 1.00 13.30 6 TYR B O 1
ATOM 705 N N . LYS B 1 7 ? 43.667 126.083 49.554 1.00 12.87 7 LYS B N 1
ATOM 706 C CA . LYS B 1 7 ? 44.651 127.083 49.188 1.00 12.22 7 LYS B CA 1
ATOM 707 C C . LYS B 1 7 ? 46.062 126.522 49.331 1.00 13.40 7 LYS B C 1
ATOM 708 O O . LYS B 1 7 ? 46.902 126.771 48.492 1.00 10.75 7 LYS B O 1
ATOM 714 N N . ASP B 1 8 ? 46.318 125.761 50.390 1.00 12.92 8 ASP B N 1
ATOM 715 C CA . ASP B 1 8 ? 47.648 125.195 50.611 1.00 12.91 8 ASP B CA 1
ATOM 716 C C . ASP B 1 8 ? 47.720 123.690 50.421 1.00 12.84 8 ASP B C 1
ATOM 717 O O . ASP B 1 8 ? 46.702 123.008 50.351 1.00 13.19 8 ASP B O 1
ATOM 722 N N . CYS B 1 9 ? 48.943 123.176 50.354 1.00 14.59 9 CYS B N 1
ATOM 723 C CA . CYS B 1 9 ? 49.156 121.744 50.212 1.00 16.04 9 CYS B CA 1
ATOM 724 C C . CYS B 1 9 ? 48.759 121.059 51.515 1.00 16.54 9 CYS B C 1
ATOM 725 O O . CYS B 1 9 ? 48.598 121.718 52.540 1.00 16.09 9 CYS B O 1
ATOM 728 N N . ASN B 1 10 ? 48.570 119.744 51.465 1.00 16.66 10 ASN B N 1
ATOM 729 C CA . ASN B 1 10 ? 48.187 118.976 52.646 1.00 18.30 10 ASN B CA 1
ATOM 730 C C . ASN B 1 10 ? 46.811 119.337 53.198 1.00 17.95 10 ASN B C 1
ATOM 731 O O . ASN B 1 10 ? 46.581 119.288 54.410 1.00 18.31 10 ASN B O 1
ATOM 736 N N . TYR B 1 11 ? 45.901 119.711 52.303 1.00 15.24 11 TYR B N 1
ATOM 737 C CA . TYR B 1 11 ? 44.527 120.040 52.679 1.00 16.45 11 TYR B CA 1
ATOM 738 C C . TYR B 1 11 ? 44.405 121.060 53.809 1.00 16.26 11 TYR B C 1
ATOM 739 O O . TYR B 1 11 ? 43.702 120.830 54.796 1.00 16.58 11 TYR B O 1
ATOM 748 N N . THR B 1 12 ? 45.088 122.188 53.652 1.00 17.66 12 THR B N 1
ATOM 749 C CA . THR B 1 12 ? 45.063 123.258 54.644 1.00 17.41 12 THR B CA 1
ATOM 750 C C . THR B 1 12 ? 44.877 124.593 53.925 1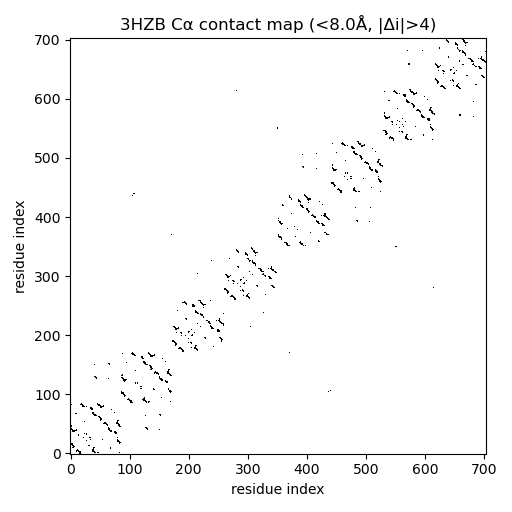.00 16.44 12 THR B C 1
ATOM 751 O O . THR B 1 12 ? 44.959 124.660 52.698 1.00 15.83 12 THR B O 1
ATOM 755 N N . GLY B 1 13 ? 44.632 125.651 54.691 1.00 16.22 13 GLY B N 1
ATOM 756 C CA . GLY B 1 13 ? 44.431 126.962 54.097 1.00 15.12 13 GLY B CA 1
ATOM 757 C C . GLY B 1 13 ? 42.982 127.143 53.686 1.00 15.18 13 GLY B C 1
ATOM 758 O O . GLY B 1 13 ? 42.193 126.205 53.775 1.00 16.36 13 GLY B O 1
ATOM 759 N N . PHE B 1 14 ? 42.628 128.344 53.240 1.00 13.69 14 PHE B N 1
ATOM 760 C CA . PHE B 1 14 ? 41.259 128.626 52.829 1.00 14.56 14 PHE B CA 1
ATOM 761 C C . PHE B 1 14 ? 40.737 127.553 51.883 1.00 15.17 14 PHE B C 1
ATOM 762 O O . PHE B 1 14 ? 41.402 127.201 50.911 1.00 14.09 14 PHE B O 1
ATOM 770 N N . SER B 1 15 ? 39.541 127.046 52.158 1.00 15.11 15 SER B N 1
ATOM 771 C CA . SER B 1 15 ? 38.965 126.009 51.312 1.00 16.13 15 SER B CA 1
ATOM 772 C C . SER B 1 15 ? 37.604 126.377 50.732 1.00 16.11 15 SER B C 1
ATOM 773 O O . SER B 1 15 ? 36.856 127.174 51.304 1.00 17.01 15 SER B O 1
ATOM 776 N N . GLY B 1 16 ? 37.294 125.774 49.590 1.00 16.05 16 GLY B N 1
ATOM 777 C CA . GLY B 1 16 ? 36.018 126.001 48.942 1.00 16.17 16 GLY B CA 1
ATOM 778 C C . GLY B 1 16 ? 35.385 124.652 48.650 1.00 15.27 16 GLY B C 1
ATOM 779 O O . GLY B 1 16 ? 36.061 123.737 48.189 1.00 15.52 16 GLY B O 1
ATOM 780 N N . GLY B 1 17 ? 34.094 124.521 48.929 1.00 15.14 17 GLY B N 1
ATOM 781 C CA . GLY B 1 17 ? 33.410 123.267 48.676 1.00 16.35 17 GLY B CA 1
ATOM 782 C C . GLY B 1 17 ? 32.692 123.298 47.340 1.00 17.35 17 GLY B C 1
ATOM 783 O O . GLY B 1 17 ? 31.978 124.258 47.040 1.00 16.76 17 GLY B O 1
ATOM 784 N N . LEU B 1 18 ? 32.880 122.252 46.539 1.00 16.38 18 LEU B N 1
ATOM 785 C CA . LEU B 1 18 ? 32.250 122.172 45.225 1.00 16.66 18 LEU B CA 1
ATOM 786 C C . LEU B 1 18 ? 31.357 120.938 45.105 1.00 17.14 18 LEU B C 1
ATOM 787 O O . LEU B 1 18 ? 31.585 119.922 45.760 1.00 17.15 18 LEU B O 1
ATOM 792 N N . THR B 1 19 ? 30.331 121.046 44.268 1.00 17.63 19 THR B N 1
ATOM 793 C CA . THR B 1 19 ? 29.422 119.939 44.015 1.00 18.22 19 THR B CA 1
ATOM 794 C C . THR B 1 19 ? 29.398 119.771 42.501 1.00 17.79 19 THR B C 1
ATOM 795 O O . THR B 1 19 ? 30.130 120.462 41.788 1.00 18.67 19 THR B O 1
ATOM 799 N N . ILE B 1 20 ? 28.578 118.850 42.007 1.00 16.46 20 ILE B N 1
ATOM 800 C CA . ILE B 1 20 ? 28.482 118.630 40.568 1.00 17.50 20 ILE B CA 1
ATOM 801 C C . ILE B 1 20 ? 28.175 119.952 39.877 1.00 16.79 20 ILE B C 1
ATOM 802 O O . ILE B 1 20 ? 27.302 120.700 40.317 1.00 18.13 20 ILE B O 1
ATOM 807 N N . GLY B 1 21 ? 28.895 120.245 38.800 1.00 15.32 21 GLY B N 1
ATOM 808 C CA . GLY B 1 21 ? 28.652 121.488 38.094 1.00 16.21 21 GLY B CA 1
ATOM 809 C C . GLY B 1 21 ? 29.906 122.125 37.529 1.00 16.51 21 GLY B C 1
ATOM 810 O O . GLY B 1 21 ? 31.011 121.601 37.688 1.00 16.38 21 GLY B O 1
ATOM 811 N N . ASP B 1 22 ? 29.734 123.270 36.879 1.00 15.19 22 ASP B N 1
ATOM 812 C CA . ASP B 1 22 ? 30.853 123.974 36.268 1.00 14.07 22 ASP B CA 1
ATOM 813 C C . ASP B 1 22 ? 31.190 125.256 37.015 1.00 13.89 22 ASP B C 1
ATOM 814 O O . ASP B 1 22 ? 30.309 126.055 37.330 1.00 14.24 22 ASP B O 1
ATOM 819 N N . TYR B 1 23 ? 32.475 125.442 37.290 1.00 12.62 23 TYR B N 1
ATOM 820 C CA . TYR B 1 23 ? 32.937 126.608 38.019 1.00 12.77 23 TYR B CA 1
ATOM 821 C C . TYR B 1 23 ? 33.951 127.452 37.261 1.00 14.16 23 TYR B C 1
ATOM 822 O O . TYR B 1 23 ? 35.125 127.082 37.167 1.00 13.54 23 TYR B O 1
ATOM 831 N N . ASN B 1 24 ? 33.509 128.574 36.699 1.00 13.73 24 ASN B N 1
ATOM 832 C CA . ASN B 1 24 ? 34.457 129.456 36.038 1.00 12.96 24 ASN B CA 1
ATOM 833 C C . ASN B 1 24 ? 35.094 130.256 37.173 1.00 13.28 24 ASN B C 1
ATOM 834 O O . ASN B 1 24 ? 34.721 130.079 38.335 1.00 11.87 24 ASN B O 1
ATOM 839 N N . LEU B 1 25 ? 36.057 131.118 36.865 1.00 12.99 25 LEU B N 1
ATOM 840 C CA . LEU B 1 25 ? 36.713 131.879 37.922 1.00 12.37 25 LEU B CA 1
ATOM 841 C C . LEU B 1 25 ? 35.721 132.712 38.737 1.00 12.45 25 LEU B C 1
ATOM 842 O O . LEU B 1 25 ? 35.862 132.847 39.947 1.00 12.52 25 LEU B O 1
ATOM 847 N N . ALA B 1 26 ? 34.714 133.264 38.072 1.00 13.46 26 ALA B N 1
ATOM 848 C CA . ALA B 1 26 ? 33.715 134.059 38.767 1.00 12.95 26 ALA B CA 1
ATOM 849 C C . ALA B 1 26 ? 33.054 133.226 39.858 1.00 13.48 26 ALA B C 1
ATOM 850 O O . ALA B 1 26 ? 32.934 133.674 41.002 1.00 13.23 26 ALA B O 1
ATOM 852 N N . ARG B 1 27 ? 32.639 132.007 39.519 1.00 12.61 27 ARG B N 1
ATOM 853 C CA . ARG B 1 27 ? 31.988 131.156 40.506 1.00 12.18 27 ARG B CA 1
ATOM 854 C C . ARG B 1 27 ? 32.952 130.742 41.613 1.00 13.37 27 ARG B C 1
ATOM 855 O O . ARG B 1 27 ? 32.555 130.649 42.775 1.00 12.63 27 ARG B O 1
ATOM 863 N N . LEU B 1 28 ? 34.214 130.497 41.264 1.00 12.54 28 LEU B N 1
ATOM 864 C CA . LEU B 1 28 ? 35.197 130.129 42.278 1.00 12.20 28 LEU B CA 1
ATOM 865 C C . LEU B 1 28 ? 35.344 131.303 43.246 1.00 10.88 28 LEU B C 1
ATOM 866 O O . LEU B 1 28 ? 35.389 131.118 44.461 1.00 11.52 28 LEU B O 1
ATOM 871 N N . ASN B 1 29 ? 35.394 132.517 42.703 1.00 11.58 29 ASN B N 1
ATOM 872 C CA . ASN B 1 29 ? 35.528 133.713 43.530 1.00 11.11 29 ASN B CA 1
ATOM 873 C C . ASN B 1 29 ? 34.318 133.919 44.438 1.00 12.44 29 ASN B C 1
ATOM 874 O O . ASN B 1 29 ? 34.449 134.483 45.526 1.00 12.01 29 ASN B O 1
ATOM 879 N N . SER B 1 30 ? 33.145 133.463 44.003 1.00 11.23 30 SER B N 1
ATOM 880 C CA . SER B 1 30 ? 31.942 133.626 44.815 1.00 14.36 30 SER B CA 1
ATOM 881 C C . SER B 1 30 ? 32.037 132.749 46.057 1.00 15.21 30 SER B C 1
ATOM 882 O O . SER B 1 30 ? 31.272 132.922 47.005 1.00 16.21 30 SER B O 1
ATOM 885 N N . LEU B 1 31 ? 32.989 131.816 46.042 1.00 15.45 31 LEU B N 1
ATOM 886 C CA . LEU B 1 31 ? 33.228 130.911 47.164 1.00 15.63 31 LEU B CA 1
ATOM 887 C C . LEU B 1 31 ? 34.463 131.375 47.928 1.00 15.63 31 LEU B C 1
ATOM 888 O O . LEU B 1 31 ? 34.836 130.779 48.938 1.00 15.77 31 LEU B O 1
ATOM 893 N N . GLY B 1 32 ? 35.099 132.434 47.431 1.00 15.21 32 GLY B N 1
ATOM 894 C CA . GLY B 1 32 ? 36.292 132.959 48.078 1.00 13.59 32 GLY B CA 1
ATOM 895 C C . GLY B 1 32 ? 37.571 132.311 47.570 1.00 14.24 32 GLY B C 1
ATOM 896 O O . GLY B 1 32 ? 38.671 132.627 48.035 1.00 11.95 32 GLY B O 1
ATOM 897 N N . VAL B 1 33 ? 37.424 131.399 46.614 1.00 12.81 33 VAL B N 1
ATOM 898 C CA . VAL B 1 33 ? 38.560 130.697 46.028 1.00 13.32 33 VAL B CA 1
ATOM 899 C C . VAL B 1 33 ? 39.195 131.585 44.962 1.00 13.12 33 VAL B C 1
ATOM 900 O O . VAL B 1 33 ? 38.508 132.081 44.070 1.00 13.18 33 VAL B O 1
ATOM 904 N N . LEU B 1 34 ? 40.508 131.775 45.056 1.00 12.24 34 LEU B N 1
ATOM 905 C CA . LEU B 1 34 ? 41.239 132.632 44.126 1.00 12.50 34 LEU B CA 1
ATOM 906 C C . LEU B 1 34 ? 41.845 131.948 42.909 1.00 12.55 34 LEU B C 1
ATOM 907 O O . LEU B 1 34 ? 42.060 130.736 42.887 1.00 13.43 34 LEU B O 1
ATOM 912 N N . ASN B 1 35 ? 42.129 132.764 41.901 1.00 12.87 35 ASN B N 1
ATOM 913 C CA . ASN B 1 35 ? 42.742 132.315 40.662 1.00 12.01 35 ASN B CA 1
ATOM 914 C C . ASN B 1 35 ? 44.192 131.917 40.955 1.00 12.05 35 ASN B C 1
ATOM 915 O O . ASN B 1 35 ? 44.801 132.464 41.875 1.00 14.13 35 ASN B O 1
ATOM 920 N N . ASP B 1 36 ? 44.733 130.967 40.188 1.00 11.97 36 ASP B N 1
ATOM 921 C CA . ASP B 1 36 ? 46.123 130.523 40.351 1.00 12.51 36 ASP B CA 1
ATOM 922 C C . ASP B 1 36 ? 46.477 130.441 41.827 1.00 11.45 36 ASP B C 1
ATOM 923 O O . ASP B 1 36 ? 47.470 131.020 42.263 1.00 11.65 36 ASP B O 1
ATOM 928 N N . ASP B 1 37 ? 45.674 129.705 42.588 1.00 12.16 37 ASP B N 1
ATOM 929 C CA . ASP B 1 37 ? 45.872 129.631 44.032 1.00 13.40 37 ASP B CA 1
ATOM 930 C C . ASP B 1 37 ? 45.664 128.250 44.652 1.00 12.92 37 ASP B C 1
ATOM 931 O O . ASP B 1 37 ? 46.237 127.952 45.690 1.00 12.89 37 ASP B O 1
ATOM 936 N N . ILE B 1 38 ? 44.836 127.410 44.043 1.00 11.51 38 ILE B N 1
ATOM 937 C CA . ILE B 1 38 ? 44.585 126.085 44.604 1.00 12.47 38 ILE B CA 1
ATOM 938 C C . ILE B 1 38 ? 45.842 125.214 44.633 1.00 12.63 38 ILE B C 1
ATOM 939 O O . ILE B 1 38 ? 46.626 125.214 43.681 1.00 14.09 38 ILE B O 1
ATOM 944 N N . SER B 1 39 ? 46.036 124.483 45.733 1.00 13.14 39 SER B N 1
ATOM 945 C CA . SER B 1 39 ? 47.206 123.614 45.883 1.00 13.59 39 SER B CA 1
ATOM 946 C C . SER B 1 39 ? 46.914 122.158 46.233 1.00 13.29 39 SER B C 1
ATOM 947 O O . SER B 1 39 ? 47.758 121.290 46.026 1.00 14.26 39 SER B O 1
ATOM 950 N N . SER B 1 40 ? 45.743 121.886 46.790 1.00 13.08 40 SER B N 1
ATOM 951 C CA . SER B 1 40 ? 45.389 120.506 47.106 1.00 12.96 40 SER B CA 1
ATOM 952 C C . SER B 1 40 ? 43.880 120.343 47.014 1.00 13.59 40 SER B C 1
ATOM 953 O O . SER B 1 40 ? 43.138 121.331 47.033 1.00 13.73 40 SER B O 1
ATOM 956 N N . LEU B 1 41 ? 43.431 119.099 46.881 1.00 12.61 41 LEU B N 1
ATOM 957 C CA . LEU B 1 41 ? 42.006 118.823 46.763 1.00 13.80 41 LEU B CA 1
ATOM 958 C C . LEU B 1 41 ? 41.606 117.491 47.362 1.00 12.33 41 LEU B C 1
ATOM 959 O O . LEU B 1 41 ? 42.329 116.507 47.250 1.00 12.99 41 LEU B O 1
ATOM 964 N N . ARG B 1 42 ? 40.440 117.468 47.993 1.00 13.17 42 ARG B N 1
ATOM 965 C CA . ARG B 1 42 ? 39.906 116.229 48.531 1.00 14.28 42 ARG B CA 1
ATOM 966 C C . ARG B 1 42 ? 38.788 115.893 47.558 1.00 15.19 42 ARG B C 1
ATOM 967 O O . ARG B 1 42 ? 38.006 116.765 47.176 1.00 13.64 42 ARG B O 1
ATOM 975 N N . ILE B 1 43 ? 38.720 114.643 47.130 1.00 15.85 43 ILE B N 1
ATOM 976 C CA . ILE B 1 43 ? 37.662 114.264 46.214 1.00 16.32 43 ILE B CA 1
ATOM 977 C C . ILE B 1 43 ? 36.952 113.000 46.666 1.00 16.27 43 ILE B C 1
ATOM 978 O O . ILE B 1 43 ? 37.558 111.935 46.820 1.00 14.79 43 ILE B O 1
ATOM 983 N N . THR B 1 44 ? 35.655 113.146 46.915 1.00 16.18 44 THR B N 1
ATOM 984 C CA . THR B 1 44 ? 34.833 112.040 47.372 1.00 16.48 44 THR B CA 1
ATOM 985 C C . THR B 1 44 ? 34.667 110.986 46.290 1.00 17.25 44 THR B C 1
ATOM 986 O O . THR B 1 44 ? 34.416 111.295 45.122 1.00 15.75 44 THR B O 1
ATOM 990 N N . GLN B 1 45 ? 34.827 109.733 46.693 1.00 17.00 45 GLN B N 1
ATOM 991 C CA . GLN B 1 45 ? 34.689 108.609 45.784 1.00 18.61 45 GLN B CA 1
ATOM 992 C C . GLN B 1 45 ? 33.393 108.749 44.994 1.00 16.39 45 GLN B C 1
ATOM 993 O O . GLN B 1 45 ? 32.348 109.099 45.553 1.00 16.70 45 GLN B O 1
ATOM 999 N N . GLY B 1 46 ? 33.469 108.481 43.696 1.00 17.60 46 GLY B N 1
ATOM 1000 C CA . GLY B 1 46 ? 32.290 108.576 42.851 1.00 18.66 46 GLY B CA 1
ATOM 1001 C C . GLY B 1 46 ? 32.198 109.895 42.114 1.00 21.00 46 GLY B C 1
ATOM 1002 O O . GLY B 1 46 ? 31.306 110.094 41.290 1.00 21.52 46 GLY B O 1
ATOM 1003 N N . TYR B 1 47 ? 33.128 110.800 42.406 1.00 20.00 47 TYR B N 1
ATOM 1004 C CA . TYR B 1 47 ? 33.148 112.110 41.770 1.00 20.16 47 TYR B CA 1
ATOM 1005 C C . TYR B 1 47 ? 34.563 112.459 41.363 1.00 19.03 47 TYR B C 1
ATOM 1006 O O . TYR B 1 47 ? 35.516 111.831 41.814 1.00 19.33 47 TYR B O 1
ATOM 1015 N N . GLN B 1 48 ? 34.700 113.460 40.505 1.00 17.74 48 GLN B N 1
ATOM 1016 C CA . GLN B 1 48 ? 36.018 113.878 40.060 1.00 16.70 48 GLN B CA 1
ATOM 1017 C C . GLN B 1 48 ? 36.024 115.320 39.594 1.00 16.04 48 GLN B C 1
ATOM 1018 O O . GLN B 1 48 ? 34.989 115.869 39.214 1.00 14.60 48 GLN B O 1
ATOM 1024 N N . ALA B 1 49 ? 37.200 115.934 39.644 1.00 15.25 49 ALA B N 1
ATOM 1025 C CA . ALA B 1 49 ? 37.349 117.317 39.227 1.00 15.22 49 ALA B CA 1
ATOM 1026 C C . ALA B 1 49 ? 38.230 117.418 37.992 1.00 14.89 49 ALA B C 1
ATOM 1027 O O . ALA B 1 49 ? 39.298 116.815 37.927 1.00 16.09 49 ALA B O 1
ATOM 1029 N N . ILE B 1 50 ? 37.754 118.160 37.000 1.00 14.01 50 ILE B N 1
ATOM 1030 C CA . ILE B 1 50 ? 38.524 118.388 35.788 1.00 13.46 50 ILE B CA 1
ATOM 1031 C C . ILE B 1 50 ? 39.073 119.799 35.960 1.00 13.63 50 ILE B C 1
ATOM 1032 O O . ILE B 1 50 ? 38.302 120.758 36.054 1.00 12.08 50 ILE B O 1
ATOM 1037 N N . LEU B 1 51 ? 40.394 119.927 36.015 1.00 12.36 51 LEU B N 1
ATOM 1038 C CA . LEU B 1 51 ? 41.011 121.236 36.194 1.00 13.27 51 LEU B CA 1
ATOM 1039 C C . LEU B 1 51 ? 41.369 121.846 34.850 1.00 14.03 51 LEU B C 1
ATOM 1040 O O . LEU B 1 51 ? 41.723 121.134 33.912 1.00 15.24 51 LEU B O 1
ATOM 1045 N N . TYR B 1 52 ? 41.274 123.168 34.766 1.00 12.73 52 TYR B N 1
ATOM 1046 C CA . TYR B 1 52 ? 41.610 123.890 33.544 1.00 12.99 52 TYR B CA 1
ATOM 1047 C C . TYR B 1 52 ? 42.617 124.994 33.862 1.00 14.05 52 TYR B C 1
ATOM 1048 O O . TYR B 1 52 ? 42.511 125.673 34.886 1.00 11.71 52 TYR B O 1
ATOM 1057 N N . GLN B 1 53 ? 43.593 125.172 32.980 1.00 13.86 53 GLN B N 1
ATOM 1058 C CA . GLN B 1 53 ? 44.599 126.200 33.177 1.00 14.20 53 GLN B CA 1
ATOM 1059 C C . GLN B 1 53 ? 43.990 127.595 33.060 1.00 14.49 53 GLN B C 1
ATOM 1060 O O . GLN B 1 53 ? 44.327 128.483 33.820 1.00 12.32 53 GLN B O 1
ATOM 1066 N N . ASP B 1 54 ? 43.080 127.790 32.118 1.00 13.95 54 ASP B N 1
ATOM 1067 C CA . ASP B 1 54 ? 42.501 129.114 31.942 1.00 15.46 54 ASP B CA 1
ATOM 1068 C C . ASP B 1 54 ? 41.053 129.194 32.390 1.00 14.46 54 ASP B C 1
ATOM 1069 O O . ASP B 1 54 ? 40.422 128.174 32.661 1.00 15.21 54 ASP B O 1
ATOM 1074 N N . ASP B 1 55 ? 40.533 130.415 32.474 1.00 14.52 55 ASP B N 1
ATOM 1075 C CA . ASP B 1 55 ? 39.150 130.620 32.886 1.00 14.45 55 ASP B CA 1
ATOM 1076 C C . ASP B 1 55 ? 38.228 130.110 31.782 1.00 13.20 55 ASP B C 1
ATOM 1077 O O . ASP B 1 55 ? 38.657 129.893 30.648 1.00 12.44 55 ASP B O 1
ATOM 1082 N N . ASN B 1 56 ? 36.965 129.905 32.129 1.00 13.24 56 ASN B N 1
ATOM 1083 C CA . ASN B 1 56 ? 35.977 129.437 31.175 1.00 14.80 56 ASN B CA 1
ATOM 1084 C C . ASN B 1 56 ? 36.364 128.117 30.520 1.00 15.50 56 ASN B C 1
ATOM 1085 O O . ASN B 1 56 ? 36.072 127.878 29.344 1.00 14.51 56 ASN B O 1
ATOM 1090 N N . PHE B 1 57 ? 37.036 127.274 31.301 1.00 13.04 57 PHE B N 1
ATOM 1091 C CA . PHE B 1 57 ? 37.438 125.941 30.876 1.00 14.83 57 PHE B CA 1
ATOM 1092 C C . PHE B 1 57 ? 38.349 125.922 29.653 1.00 15.60 57 PHE B C 1
ATOM 1093 O O . PHE B 1 57 ? 38.267 125.025 28.806 1.00 15.14 57 PHE B O 1
ATOM 1101 N N . GLY B 1 58 ? 39.231 126.914 29.577 1.00 15.27 58 GLY B N 1
ATOM 1102 C CA . GLY B 1 58 ? 40.155 126.997 28.463 1.00 17.54 58 GLY B CA 1
ATOM 1103 C C . GLY B 1 58 ? 41.529 126.468 28.819 1.00 17.01 58 GLY B C 1
ATOM 1104 O O . GLY B 1 58 ? 41.829 126.254 29.995 1.00 17.08 58 GLY B O 1
ATOM 1105 N N . GLY B 1 59 ? 42.365 126.252 27.806 1.00 16.44 59 GLY B N 1
ATOM 1106 C CA . GLY B 1 59 ? 43.707 125.750 28.042 1.00 15.82 59 GLY B CA 1
ATOM 1107 C C . GLY B 1 59 ? 43.785 124.275 28.406 1.00 17.26 59 GLY B C 1
ATOM 1108 O O . GLY B 1 59 ? 42.811 123.532 28.261 1.00 16.22 59 GLY B O 1
ATOM 1109 N N . ALA B 1 60 ? 44.951 123.856 28.890 1.00 17.77 60 ALA B N 1
ATOM 1110 C CA . ALA B 1 60 ? 45.182 122.468 29.277 1.00 17.34 60 ALA B CA 1
ATOM 1111 C C . ALA B 1 60 ? 44.270 122.012 30.416 1.00 17.31 60 ALA B C 1
ATOM 1112 O O . ALA B 1 60 ? 43.775 122.828 31.195 1.00 17.14 60 ALA B O 1
ATOM 1114 N N . SER B 1 61 ? 44.060 120.701 30.506 1.00 16.05 61 SER B N 1
ATOM 1115 C CA . SER B 1 61 ? 43.212 120.122 31.543 1.00 16.77 61 SER B CA 1
ATOM 1116 C C . SER B 1 61 ? 43.858 118.885 32.143 1.00 17.11 61 SER B C 1
ATOM 1117 O O . SER B 1 61 ? 44.807 118.330 31.589 1.00 17.00 61 SER B O 1
ATOM 1120 N N . THR B 1 62 ? 43.340 118.467 33.290 1.00 16.99 62 THR B N 1
ATOM 1121 C CA . THR B 1 62 ? 43.821 117.270 33.961 1.00 17.43 62 THR B CA 1
ATOM 1122 C C . THR B 1 62 ? 42.692 116.809 34.867 1.00 17.16 62 THR B C 1
ATOM 1123 O O . THR B 1 62 ? 41.832 117.605 35.251 1.00 17.61 62 THR B O 1
ATOM 1127 N N . VAL B 1 63 ? 42.681 115.523 35.191 1.00 16.33 63 VAL B N 1
ATOM 1128 C CA . VAL B 1 63 ? 41.637 114.978 36.045 1.00 16.66 63 VAL B CA 1
ATOM 1129 C C . VAL B 1 63 ? 42.176 114.619 37.419 1.00 16.42 63 VAL B C 1
ATOM 1130 O O . VAL B 1 63 ? 43.231 114.001 37.539 1.00 17.19 63 VAL B O 1
ATOM 1134 N N . ILE B 1 64 ? 41.454 115.024 38.455 1.00 16.24 64 ILE B N 1
ATOM 1135 C CA . ILE B 1 64 ? 41.838 114.695 39.817 1.00 16.05 64 ILE B CA 1
ATOM 1136 C C . ILE B 1 64 ? 40.703 113.791 40.284 1.00 16.80 64 ILE B C 1
ATOM 1137 O O . ILE B 1 64 ? 39.604 114.266 40.574 1.00 16.15 64 ILE B O 1
ATOM 1142 N N . ASN B 1 65 ? 40.959 112.486 40.331 1.00 16.99 65 ASN B N 1
ATOM 1143 C CA . ASN B 1 65 ? 39.930 111.533 40.735 1.00 17.37 65 ASN B CA 1
ATOM 1144 C C . ASN B 1 65 ? 40.173 110.868 42.088 1.00 17.18 65 ASN B C 1
ATOM 1145 O O . ASN B 1 65 ? 39.527 109.875 42.422 1.00 15.43 65 ASN B O 1
ATOM 1150 N N . SER B 1 66 ? 41.102 111.428 42.856 1.00 16.12 66 SER B N 1
ATOM 1151 C CA . SER B 1 66 ? 41.433 110.935 44.192 1.00 15.92 66 SER B CA 1
ATOM 1152 C C . SER B 1 66 ? 42.162 112.084 44.882 1.00 15.18 66 SER B C 1
ATOM 1153 O O . SER B 1 66 ? 42.741 112.939 44.209 1.00 14.68 66 SER B O 1
ATOM 1156 N N . ASP B 1 67 ? 42.115 112.123 46.211 1.00 15.71 67 ASP B N 1
ATOM 1157 C CA . ASP B 1 67 ? 42.766 113.196 46.961 1.00 14.32 67 ASP B CA 1
ATOM 1158 C C . ASP B 1 67 ? 44.179 113.470 46.458 1.00 15.23 67 ASP B C 1
ATOM 1159 O O . ASP B 1 67 ? 44.963 112.541 46.248 1.00 13.16 67 ASP B O 1
ATOM 1164 N N . ASN B 1 68 ? 44.495 114.748 46.265 1.00 14.77 68 ASN B N 1
ATOM 1165 C CA . ASN B 1 68 ? 45.822 115.159 45.816 1.00 14.75 68 ASN B CA 1
ATOM 1166 C C . ASN B 1 68 ? 46.300 116.168 46.854 1.00 15.56 68 ASN B C 1
ATOM 1167 O O . ASN B 1 68 ? 45.771 117.274 46.947 1.00 12.98 68 ASN B O 1
ATOM 1172 N N . SER B 1 69 ? 47.300 115.775 47.634 1.00 14.65 69 SER B N 1
ATOM 1173 C CA . SER B 1 69 ? 47.816 116.621 48.703 1.00 13.84 69 SER B CA 1
ATOM 1174 C C . SER B 1 69 ? 48.688 117.797 48.276 1.00 14.58 69 SER B C 1
ATOM 1175 O O . SER B 1 69 ? 48.972 118.674 49.087 1.00 15.70 69 SER B O 1
ATOM 1178 N N . CYS B 1 70 ? 49.117 117.827 47.021 1.00 14.93 70 CYS B N 1
ATOM 1179 C CA . CYS B 1 70 ? 49.964 118.925 46.565 1.00 16.16 70 CYS B CA 1
ATOM 1180 C C . CYS B 1 70 ? 50.137 118.848 45.057 1.00 16.88 70 CYS B C 1
ATOM 1181 O O . CYS B 1 70 ? 50.890 118.013 44.553 1.00 16.04 70 CYS B O 1
ATOM 1184 N N . LEU B 1 71 ? 49.424 119.709 44.339 1.00 14.73 71 LEU B N 1
ATOM 1185 C CA . LEU B 1 71 ? 49.506 119.729 42.886 1.00 15.16 71 LEU B CA 1
ATOM 1186 C C . LEU B 1 71 ? 50.950 119.921 42.444 1.00 15.19 71 LEU B C 1
ATOM 1187 O O . LEU B 1 71 ? 51.741 120.559 43.141 1.00 14.36 71 LEU B O 1
ATOM 1192 N N . ASN B 1 72 ? 51.293 119.371 41.285 1.00 18.04 72 ASN B N 1
ATOM 1193 C CA . ASN B 1 72 ? 52.655 119.485 40.780 1.00 19.07 72 AS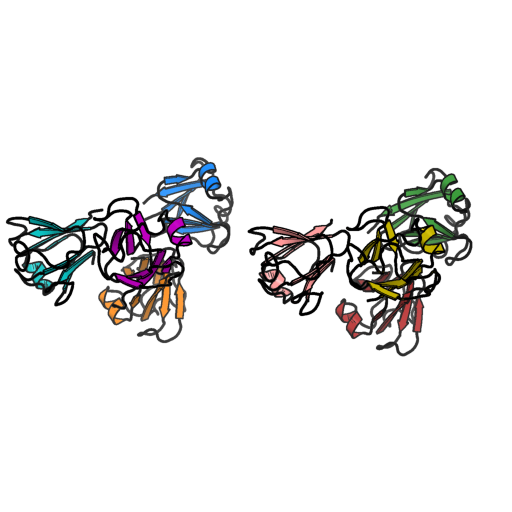N B CA 1
ATOM 1194 C C . ASN B 1 72 ? 52.949 120.873 40.219 1.00 20.84 72 ASN B C 1
ATOM 1195 O O . ASN B 1 72 ? 52.088 121.755 40.229 1.00 20.19 72 ASN B O 1
ATOM 1200 N N . THR B 1 73 ? 54.173 121.060 39.736 1.00 21.58 73 THR B N 1
ATOM 1201 C CA . THR B 1 73 ? 54.604 122.342 39.190 1.00 22.50 73 THR B CA 1
ATOM 1202 C C . THR B 1 73 ? 53.729 122.857 38.054 1.00 20.92 73 THR B C 1
ATOM 1203 O O . THR B 1 73 ? 53.589 124.065 37.871 1.00 20.59 73 THR B O 1
ATOM 1207 N N . THR B 1 74 ? 53.151 121.939 37.289 1.00 20.10 74 THR B N 1
ATOM 1208 C CA . THR B 1 74 ? 52.305 122.308 36.164 1.00 19.62 74 THR B CA 1
ATOM 1209 C C . THR B 1 74 ? 50.930 122.803 36.599 1.00 18.30 74 THR B C 1
ATOM 1210 O O . THR B 1 74 ? 50.324 123.639 35.925 1.00 16.03 74 THR B O 1
ATOM 1214 N N . TRP B 1 75 ? 50.442 122.304 37.729 1.00 16.22 75 TRP B N 1
ATOM 1215 C CA . TRP B 1 75 ? 49.115 122.693 38.181 1.00 16.50 75 TRP B CA 1
ATOM 1216 C C . TRP B 1 75 ? 48.987 123.489 39.463 1.00 15.40 75 TRP B C 1
ATOM 1217 O O . TRP B 1 75 ? 47.939 124.081 39.712 1.00 15.20 75 TRP B O 1
ATOM 1228 N N . ASN B 1 76 ? 50.033 123.511 40.279 1.00 15.56 76 ASN B N 1
ATOM 1229 C CA . ASN B 1 76 ? 49.964 124.255 41.529 1.00 15.53 76 ASN B CA 1
ATOM 1230 C C . ASN B 1 76 ? 49.894 125.755 41.265 1.00 15.43 76 ASN B C 1
ATOM 1231 O O . ASN B 1 76 ? 50.693 126.298 40.504 1.00 15.17 76 ASN B O 1
ATOM 1236 N N . ASP B 1 77 ? 48.933 126.418 41.902 1.00 14.38 77 ASP B N 1
ATOM 1237 C CA . ASP B 1 77 ? 48.748 127.856 41.730 1.00 14.80 77 ASP B CA 1
ATOM 1238 C C . ASP B 1 77 ? 48.563 128.225 40.265 1.00 14.67 77 ASP B C 1
ATOM 1239 O O . ASP B 1 77 ? 49.075 129.246 39.811 1.00 14.27 77 ASP B O 1
ATOM 1244 N N . LYS B 1 78 ? 47.827 127.394 39.534 1.00 14.05 78 LYS B N 1
ATOM 1245 C CA . LYS B 1 78 ? 47.590 127.636 38.120 1.00 13.44 78 LYS B CA 1
ATOM 1246 C C . LYS B 1 78 ? 46.135 127.412 37.710 1.00 13.27 78 LYS B C 1
ATOM 1247 O O . LYS B 1 78 ? 45.743 127.776 36.616 1.00 13.48 78 LYS B O 1
ATOM 1253 N N . VAL B 1 79 ? 45.330 126.808 38.573 1.00 12.98 79 VAL B N 1
ATOM 1254 C CA . VAL B 1 79 ? 43.939 126.545 38.211 1.00 12.62 79 VAL B CA 1
ATOM 1255 C C . VAL B 1 79 ? 43.100 127.818 38.111 1.00 12.46 79 VAL B C 1
ATOM 1256 O O . VAL B 1 79 ? 43.107 128.651 39.023 1.00 11.22 79 VAL B O 1
ATOM 1260 N N . SER B 1 80 ? 42.386 127.962 36.992 1.00 11.16 80 SER B N 1
ATOM 1261 C CA . SER B 1 80 ? 41.539 129.130 36.748 1.00 10.64 80 SER B CA 1
ATOM 1262 C C . SER B 1 80 ? 40.058 128.810 36.599 1.00 11.66 80 SER B C 1
ATOM 1263 O O . SER B 1 80 ? 39.214 129.705 36.661 1.00 12.05 80 SER B O 1
ATOM 1266 N N . SER B 1 81 ? 39.748 127.537 36.377 1.00 11.96 81 SER B N 1
ATOM 1267 C CA . SER B 1 81 ? 38.366 127.087 36.277 1.00 11.50 81 SER B CA 1
ATOM 1268 C C . SER B 1 81 ? 38.328 125.585 36.516 1.00 11.66 81 SER B C 1
ATOM 1269 O O . SER B 1 81 ? 39.320 124.881 36.296 1.00 11.53 81 SER B O 1
ATOM 1272 N N . ILE B 1 82 ? 37.184 125.105 36.987 1.00 11.87 82 ILE B N 1
ATOM 1273 C CA . ILE B 1 82 ? 37.018 123.696 37.314 1.00 12.65 82 ILE B CA 1
ATOM 1274 C C . ILE B 1 82 ? 35.625 123.192 36.990 1.00 13.18 82 ILE B C 1
ATOM 1275 O O . ILE B 1 82 ? 34.649 123.942 37.048 1.00 12.84 82 ILE B O 1
ATOM 1280 N N . ARG B 1 83 ? 35.544 121.910 36.653 1.00 12.86 83 ARG B N 1
ATOM 1281 C CA . ARG B 1 83 ? 34.275 121.270 36.372 1.00 13.18 83 ARG B CA 1
ATOM 1282 C C . ARG B 1 83 ? 34.263 119.984 37.180 1.00 14.18 83 ARG B C 1
ATOM 1283 O O . ARG B 1 83 ? 35.224 119.210 37.153 1.00 14.24 83 ARG B O 1
ATOM 1291 N N . VAL B 1 84 ? 33.183 119.789 37.927 1.00 13.63 84 VAL B N 1
ATOM 1292 C CA . VAL B 1 84 ? 33.013 118.614 38.761 1.00 13.38 84 VAL B CA 1
ATOM 1293 C C . VAL B 1 84 ? 31.997 117.716 38.069 1.00 14.28 84 VAL B C 1
ATOM 1294 O O . VAL B 1 84 ? 30.900 118.160 37.732 1.00 14.46 84 VAL B O 1
ATOM 1298 N N . ILE B 1 85 ? 32.376 116.460 37.848 1.00 14.65 85 ILE B N 1
ATOM 1299 C CA . ILE B 1 85 ? 31.507 115.495 37.185 1.00 15.56 85 ILE B CA 1
ATOM 1300 C C . ILE B 1 85 ? 31.501 114.157 37.924 1.00 17.56 85 ILE B C 1
ATOM 1301 O O . ILE B 1 85 ? 32.357 113.892 38.763 1.00 15.86 85 ILE B O 1
ATOM 1306 N N . ALA B 1 86 ? 30.527 113.314 37.605 1.00 20.08 86 ALA B N 1
ATOM 1307 C CA . ALA B 1 86 ? 30.436 112.008 38.239 1.00 23.25 86 ALA B CA 1
ATOM 1308 C C . ALA B 1 86 ? 31.616 111.150 37.797 1.00 25.08 86 ALA B C 1
ATOM 1309 O O . ALA B 1 86 ? 32.164 111.345 36.710 1.00 24.04 86 ALA B O 1
ATOM 1311 N N . ASN B 1 87 ? 32.008 110.209 38.648 1.00 27.44 87 ASN B N 1
ATOM 1312 C CA . ASN B 1 87 ? 33.111 109.306 38.341 1.00 31.77 87 ASN B CA 1
ATOM 1313 C C . ASN B 1 87 ? 32.640 107.867 38.524 1.00 32.59 87 ASN B C 1
ATOM 1314 O O . ASN B 1 87 ? 31.423 107.669 38.712 1.00 34.43 87 ASN B O 1
ATOM 1319 N N . ASP C 1 1 ? 56.639 54.109 18.923 1.00 27.72 1 ASP C N 1
ATOM 1320 C CA . ASP C 1 1 ? 58.109 53.853 18.914 1.00 26.82 1 ASP C CA 1
ATOM 1321 C C . ASP C 1 1 ? 58.895 55.147 19.047 1.00 25.87 1 ASP C C 1
ATOM 1322 O O . ASP C 1 1 ? 58.866 55.998 18.154 1.00 26.25 1 ASP C O 1
ATOM 1327 N N . VAL C 1 2 ? 59.597 55.297 20.163 1.00 22.86 2 VAL C N 1
ATOM 1328 C CA . VAL C 1 2 ? 60.396 56.492 20.379 1.00 21.63 2 VAL C CA 1
ATOM 1329 C C . VAL C 1 2 ? 61.876 56.153 20.258 1.00 19.96 2 VAL C C 1
ATOM 1330 O O . VAL C 1 2 ? 62.718 57.042 20.148 1.00 20.95 2 VAL C O 1
ATOM 1334 N N . ILE C 1 3 ? 62.181 54.858 20.270 1.00 17.71 3 ILE C N 1
ATOM 1335 C CA . ILE C 1 3 ? 63.557 54.384 20.138 1.00 16.53 3 ILE C CA 1
ATOM 1336 C C . ILE C 1 3 ? 63.590 53.219 19.153 1.00 15.99 3 ILE C C 1
ATOM 1337 O O . ILE C 1 3 ? 62.710 52.361 19.170 1.00 16.84 3 ILE C O 1
ATOM 1342 N N . THR C 1 4 ? 64.593 53.196 18.284 1.00 14.54 4 THR C N 1
ATOM 1343 C CA . THR C 1 4 ? 64.741 52.088 17.354 1.00 13.41 4 THR C CA 1
ATOM 1344 C C . THR C 1 4 ? 66.192 51.633 17.421 1.00 13.88 4 THR C C 1
ATOM 1345 O O . THR C 1 4 ? 67.112 52.435 17.240 1.00 13.86 4 THR C O 1
ATOM 1349 N N . VAL C 1 5 ? 66.395 50.351 17.706 1.00 12.69 5 VAL C N 1
ATOM 1350 C CA . VAL C 1 5 ? 67.741 49.801 17.794 1.00 12.78 5 VAL C CA 1
ATOM 1351 C C . VAL C 1 5 ? 68.032 48.973 16.552 1.00 12.54 5 VAL C C 1
ATOM 1352 O O . VAL C 1 5 ? 67.203 48.176 16.117 1.00 14.33 5 VAL C O 1
ATOM 1356 N N . TYR C 1 6 ? 69.209 49.180 15.977 1.00 13.20 6 TYR C N 1
ATOM 1357 C CA . TYR C 1 6 ? 69.596 48.481 14.759 1.00 12.31 6 TYR C CA 1
ATOM 1358 C C . TYR C 1 6 ? 70.756 47.522 14.932 1.00 13.32 6 TYR C C 1
ATOM 1359 O O . TYR C 1 6 ? 71.673 47.761 15.725 1.00 12.08 6 TYR C O 1
ATOM 1368 N N . LYS C 1 7 ? 70.719 46.450 14.148 1.00 10.67 7 LYS C N 1
ATOM 1369 C CA . LYS C 1 7 ? 71.766 45.451 14.177 1.00 12.90 7 LYS C CA 1
ATOM 1370 C C . LYS C 1 7 ? 73.075 46.043 13.691 1.00 12.62 7 LYS C C 1
ATOM 1371 O O . LYS C 1 7 ? 74.108 45.805 14.282 1.00 12.21 7 LYS C O 1
ATOM 1377 N N . ASP C 1 8 ? 73.036 46.821 12.617 1.00 11.83 8 ASP C N 1
ATOM 1378 C CA . ASP C 1 8 ? 74.265 47.387 12.083 1.00 13.60 8 ASP C CA 1
ATOM 1379 C C . ASP C 1 8 ? 74.401 48.889 12.292 1.00 13.03 8 ASP C C 1
ATOM 1380 O O . ASP C 1 8 ? 73.453 49.560 12.686 1.00 14.28 8 ASP C O 1
ATOM 1385 N N . CYS C 1 9 ? 75.596 49.408 12.031 1.00 14.61 9 CYS C N 1
ATOM 1386 C CA . CYS C 1 9 ? 75.850 50.833 12.179 1.00 14.41 9 CYS C CA 1
ATOM 1387 C C . CYS C 1 9 ? 75.125 51.606 11.082 1.00 15.05 9 CYS C C 1
ATOM 1388 O O . CYS C 1 9 ? 74.746 51.036 10.059 1.00 14.58 9 CYS C O 1
ATOM 1391 N N . ASN C 1 10 ? 74.899 52.893 11.321 1.00 15.33 10 ASN C N 1
ATOM 1392 C CA . ASN C 1 10 ? 74.227 53.756 10.353 1.00 16.84 10 ASN C CA 1
ATOM 1393 C C . ASN C 1 10 ? 72.742 53.443 10.145 1.00 16.84 10 ASN C C 1
ATOM 1394 O O . ASN C 1 10 ? 72.186 53.665 9.068 1.00 15.57 10 ASN C O 1
ATOM 1399 N N . TYR C 1 11 ? 72.105 52.931 11.195 1.00 14.61 11 TYR C N 1
ATOM 1400 C CA . TYR C 1 11 ? 70.679 52.623 11.178 1.00 14.31 11 TYR C CA 1
ATOM 1401 C C . TYR C 1 11 ? 70.260 51.682 10.049 1.00 14.71 11 TYR C C 1
ATOM 1402 O O . TYR C 1 11 ? 69.321 51.964 9.300 1.00 13.41 11 TYR C O 1
ATOM 1411 N N . THR C 1 12 ? 70.973 50.567 9.936 1.00 14.38 12 THR C N 1
ATOM 1412 C CA . THR C 1 12 ? 70.678 49.560 8.926 1.00 15.82 12 THR C CA 1
ATOM 1413 C C . THR C 1 12 ? 70.694 48.193 9.598 1.00 15.75 12 THR C C 1
ATOM 1414 O O . THR C 1 12 ? 71.131 48.065 10.744 1.00 15.12 12 THR C O 1
ATOM 1418 N N . GLY C 1 13 ? 70.216 47.173 8.892 1.00 15.99 13 GLY C N 1
ATOM 1419 C CA . GLY C 1 13 ? 70.171 45.840 9.469 1.00 15.47 13 GLY C CA 1
ATOM 1420 C C . GLY C 1 13 ? 68.880 45.672 10.247 1.00 15.47 13 GLY C C 1
ATOM 1421 O O . GLY C 1 13 ? 68.106 46.623 10.364 1.00 15.95 13 GLY C O 1
ATOM 1422 N N . PHE C 1 14 ? 68.641 44.478 10.787 1.00 16.70 14 PHE C N 1
ATOM 1423 C CA . PHE C 1 14 ? 67.415 44.220 11.541 1.00 14.98 14 PHE C CA 1
ATOM 1424 C C . PHE C 1 14 ? 67.205 45.250 12.639 1.00 15.61 14 PHE C C 1
ATOM 1425 O O . PHE C 1 14 ? 68.120 45.544 13.408 1.00 13.89 14 PHE C O 1
ATOM 1433 N N . SER C 1 15 ? 65.989 45.780 12.729 1.00 14.75 15 SER C N 1
ATOM 1434 C CA . SER C 1 15 ? 65.688 46.787 13.736 1.00 15.12 15 SER C CA 1
ATOM 1435 C C . SER C 1 15 ? 64.529 46.395 14.643 1.00 14.93 15 SER C C 1
ATOM 1436 O O . SER C 1 15 ? 63.673 45.584 14.275 1.00 13.84 15 SER C O 1
ATOM 1439 N N . GLY C 1 16 ? 64.518 46.987 15.833 1.00 15.23 16 GLY C N 1
ATOM 1440 C CA . GLY C 1 16 ? 63.462 46.737 16.795 1.00 14.76 16 GLY C CA 1
ATOM 1441 C C . GLY C 1 16 ? 62.990 48.066 17.351 1.00 14.40 16 GLY C C 1
ATOM 1442 O O . GLY C 1 16 ? 63.803 48.902 17.738 1.00 15.01 16 GLY C O 1
ATOM 1443 N N . GLY C 1 17 ? 61.678 48.276 17.383 1.00 15.33 17 GLY C N 1
ATOM 1444 C CA . GLY C 1 17 ? 61.151 49.526 17.899 1.00 16.48 17 GLY C CA 1
ATOM 1445 C C . GLY C 1 17 ? 60.769 49.417 19.363 1.00 17.49 17 GLY C C 1
ATOM 1446 O O . GLY C 1 17 ? 60.130 48.445 19.772 1.00 18.26 17 GLY C O 1
ATOM 1447 N N . LEU C 1 18 ? 61.156 50.411 20.156 1.00 16.05 18 LEU C N 1
ATOM 1448 C CA . LEU C 1 18 ? 60.846 50.402 21.580 1.00 15.85 18 LEU C CA 1
ATOM 1449 C C . LEU C 1 18 ? 60.032 51.630 21.971 1.00 17.71 18 LEU C C 1
ATOM 1450 O O . LEU C 1 18 ? 60.085 52.667 21.304 1.00 17.23 18 LEU C O 1
ATOM 1455 N N . THR C 1 19 ? 59.280 51.499 23.059 1.00 18.14 19 THR C N 1
ATOM 1456 C CA . THR C 1 19 ? 58.481 52.593 23.598 1.00 19.41 19 THR C CA 1
ATOM 1457 C C . THR C 1 19 ? 58.887 52.687 25.064 1.00 19.73 19 THR C C 1
ATOM 1458 O O . THR C 1 19 ? 59.714 51.898 25.522 1.00 19.10 19 THR C O 1
ATOM 1462 N N . ILE C 1 20 ? 58.325 53.645 25.796 1.00 19.46 20 ILE C N 1
ATOM 1463 C CA . ILE C 1 20 ? 58.653 53.797 27.211 1.00 21.27 20 ILE C CA 1
ATOM 1464 C C . ILE C 1 20 ? 58.482 52.464 27.931 1.00 21.07 20 ILE C C 1
ATOM 1465 O O . ILE C 1 20 ? 57.487 51.769 27.726 1.00 21.70 20 ILE C O 1
ATOM 1470 N N . GLY C 1 21 ? 59.451 52.109 28.769 1.00 20.15 21 GLY C N 1
ATOM 1471 C CA . GLY C 1 21 ? 59.365 50.853 29.494 1.00 20.15 21 GLY C CA 1
ATOM 1472 C C . GLY C 1 21 ? 60.693 50.135 29.650 1.00 20.04 21 GLY C C 1
ATOM 1473 O O . GLY C 1 21 ? 61.734 50.635 29.215 1.00 18.33 21 GLY C O 1
ATOM 1474 N N . ASP C 1 22 ? 60.654 48.956 30.266 1.00 18.53 22 ASP C N 1
ATOM 1475 C CA . ASP C 1 22 ? 61.859 48.162 30.495 1.00 17.58 22 ASP C CA 1
ATOM 1476 C C . ASP C 1 22 ? 61.951 46.964 29.563 1.00 16.83 22 ASP C C 1
ATOM 1477 O O . ASP C 1 22 ? 60.996 46.207 29.409 1.00 15.83 22 ASP C O 1
ATOM 1482 N N . TYR C 1 23 ? 63.118 46.791 28.953 1.00 15.25 23 TYR C N 1
ATOM 1483 C CA . TYR C 1 23 ? 63.334 45.688 28.029 1.00 14.16 23 TYR C CA 1
ATOM 1484 C C . TYR C 1 23 ? 64.488 44.784 28.426 1.00 14.05 23 TYR C C 1
ATOM 1485 O O . TYR C 1 23 ? 65.645 45.106 28.145 1.00 12.47 23 TYR C O 1
ATOM 1494 N N . ASN C 1 24 ? 64.196 43.662 29.080 1.00 14.53 24 ASN C N 1
ATOM 1495 C CA . ASN C 1 24 ? 65.270 42.738 29.414 1.00 13.25 24 ASN C CA 1
ATOM 1496 C C . ASN C 1 24 ? 65.556 41.945 28.146 1.00 13.56 24 ASN C C 1
ATOM 1497 O O . ASN C 1 24 ? 64.875 42.137 27.133 1.00 12.75 24 ASN C O 1
ATOM 1502 N N . LEU C 1 25 ? 66.557 41.072 28.184 1.00 12.89 25 LEU C N 1
ATOM 1503 C CA . LEU C 1 25 ? 66.923 40.303 26.999 1.00 12.61 25 LEU C CA 1
ATOM 1504 C C . LEU C 1 25 ? 65.740 39.544 26.429 1.00 13.22 25 LEU C C 1
ATOM 1505 O O . LEU C 1 25 ? 65.543 39.510 25.216 1.00 12.63 25 LEU C O 1
ATOM 1510 N N . ALA C 1 26 ? 64.956 38.922 27.301 1.00 12.98 26 ALA C N 1
ATOM 1511 C CA . ALA C 1 26 ? 63.796 38.175 26.840 1.00 13.29 26 ALA C CA 1
ATOM 1512 C C . ALA C 1 26 ? 62.890 39.072 26.002 1.00 11.92 26 ALA C C 1
ATOM 1513 O O . ALA C 1 26 ? 62.432 38.678 24.923 1.00 13.72 26 ALA C O 1
ATOM 1515 N N . ARG C 1 27 ? 62.638 40.281 26.492 1.00 12.90 27 ARG C N 1
ATOM 1516 C CA . ARG C 1 27 ? 61.764 41.194 25.773 1.00 13.44 27 ARG C CA 1
ATOM 1517 C C . ARG C 1 27 ? 62.376 41.665 24.458 1.00 14.04 27 ARG C C 1
ATOM 1518 O O . ARG C 1 27 ? 61.668 41.811 23.466 1.00 15.26 27 ARG C O 1
ATOM 1526 N N . LEU C 1 28 ? 63.687 41.897 24.439 1.00 14.36 28 LEU C N 1
ATOM 1527 C CA . LEU C 1 28 ? 64.345 42.311 23.202 1.00 13.02 28 LEU C CA 1
ATOM 1528 C C . LEU C 1 28 ? 64.209 41.178 22.181 1.00 12.53 28 LEU C C 1
ATOM 1529 O O . LEU C 1 28 ? 63.919 41.415 21.010 1.00 12.07 28 LEU C O 1
ATOM 1534 N N . ASN C 1 29 ? 64.418 39.946 22.638 1.00 12.73 29 ASN C N 1
ATOM 1535 C CA . ASN C 1 29 ? 64.299 38.770 21.777 1.00 13.16 29 ASN C CA 1
ATOM 1536 C C . ASN C 1 29 ? 62.889 38.618 21.196 1.00 13.50 29 ASN C C 1
ATOM 1537 O O . ASN C 1 29 ? 62.730 38.137 20.077 1.00 13.50 29 ASN C O 1
ATOM 1542 N N . SER C 1 30 ? 61.869 39.036 21.941 1.00 13.83 30 SER C N 1
ATOM 1543 C CA . SER C 1 30 ? 60.497 38.917 21.444 1.00 15.02 30 SER C CA 1
ATOM 1544 C C . SER C 1 30 ? 60.268 39.857 20.257 1.00 15.47 30 SER C C 1
ATOM 1545 O O . SER C 1 30 ? 59.285 39.728 19.523 1.00 15.30 30 SER C O 1
ATOM 1548 N N . LEU C 1 31 ? 61.195 40.791 20.068 1.00 14.64 31 LEU C N 1
ATOM 1549 C CA . LEU C 1 31 ? 61.133 41.749 18.969 1.00 14.63 31 LEU C CA 1
ATOM 1550 C C . LEU C 1 31 ? 62.091 41.321 17.864 1.00 15.37 31 LEU C C 1
ATOM 1551 O O . LEU C 1 31 ? 62.137 41.939 16.800 1.00 16.03 31 LEU C O 1
ATOM 1556 N N . GLY C 1 32 ? 62.856 40.265 18.131 1.00 13.15 32 GLY C N 1
ATOM 1557 C CA . GLY C 1 32 ? 63.814 39.770 17.160 1.00 13.38 32 GLY C CA 1
ATOM 1558 C C . GLY C 1 32 ? 65.197 40.371 17.365 1.00 11.95 32 GLY C C 1
ATOM 1559 O O . GLY C 1 32 ? 66.131 40.054 16.626 1.00 13.66 32 GLY C O 1
ATOM 1560 N N . VAL C 1 33 ? 65.322 41.235 18.370 1.00 11.06 33 VAL C N 1
ATOM 1561 C CA . VAL C 1 33 ? 66.587 41.899 18.694 1.00 9.94 33 VAL C CA 1
ATOM 1562 C C . VAL C 1 33 ? 67.466 40.960 19.523 1.00 10.89 33 VAL C C 1
ATOM 1563 O O . VAL C 1 33 ? 67.037 40.446 20.557 1.00 9.65 33 VAL C O 1
ATOM 1567 N N . LEU C 1 34 ? 68.694 40.748 19.059 1.00 10.31 34 LEU C N 1
ATOM 1568 C CA . LEU C 1 34 ? 69.637 39.848 19.715 1.00 10.99 34 LEU C CA 1
ATOM 1569 C C . LEU C 1 34 ? 70.532 40.505 20.761 1.00 10.25 34 LEU C C 1
ATOM 1570 O O . LEU C 1 34 ? 70.742 41.716 20.751 1.00 9.73 34 LEU C O 1
ATOM 1575 N N . ASN C 1 35 ? 71.050 39.670 21.656 1.00 11.47 35 ASN C N 1
ATOM 1576 C CA . ASN C 1 35 ? 71.962 40.080 22.714 1.00 10.68 35 ASN C CA 1
ATOM 1577 C C . ASN C 1 35 ? 73.302 40.415 22.063 1.00 11.25 35 ASN C C 1
ATOM 1578 O O . ASN C 1 35 ? 73.633 39.857 21.014 1.00 13.02 35 ASN C O 1
ATOM 1583 N N . ASP C 1 36 ? 74.071 41.310 22.681 1.00 11.09 36 ASP C N 1
ATOM 1584 C CA . ASP C 1 36 ? 75.390 41.685 22.159 1.00 11.68 36 ASP C CA 1
ATOM 1585 C C . ASP C 1 36 ? 75.337 41.799 20.640 1.00 11.49 36 ASP C C 1
ATOM 1586 O O . ASP C 1 36 ? 76.147 41.198 19.935 1.00 11.22 36 ASP C O 1
ATOM 1591 N N . ASP C 1 37 ? 74.392 42.583 20.137 1.00 10.98 37 ASP C N 1
ATOM 1592 C CA . ASP C 1 37 ? 74.229 42.701 18.697 1.00 12.50 37 ASP C CA 1
ATOM 1593 C C . ASP C 1 37 ? 73.913 44.108 18.193 1.00 11.56 37 ASP C C 1
ATOM 1594 O O . ASP C 1 37 ? 74.209 44.431 17.056 1.00 11.91 37 ASP C O 1
ATOM 1599 N N . ILE C 1 38 ? 73.298 44.941 19.022 1.00 11.19 38 ILE C N 1
ATOM 1600 C CA . ILE C 1 38 ? 72.953 46.302 18.604 1.00 10.54 38 ILE C CA 1
ATOM 1601 C C . ILE C 1 38 ? 74.183 47.167 18.303 1.00 10.98 38 ILE C C 1
ATOM 1602 O O . ILE C 1 38 ? 75.144 47.180 19.069 1.00 10.41 38 ILE C O 1
ATOM 1607 N N . SER C 1 39 ? 74.143 47.888 17.184 1.00 9.09 39 SER C N 1
ATOM 1608 C CA . SER C 1 39 ? 75.250 48.755 16.793 1.00 9.69 39 SER C CA 1
ATOM 1609 C C . SER C 1 39 ? 74.912 50.233 16.637 1.00 9.59 39 SER C C 1
ATOM 1610 O O . SER C 1 39 ? 75.803 51.077 16.691 1.00 8.34 39 SER C O 1
ATOM 1613 N N . SER C 1 40 ? 73.640 50.550 16.431 1.00 9.96 40 SER C N 1
ATOM 1614 C CA . SER C 1 40 ? 73.232 51.944 16.306 1.00 9.78 40 SER C CA 1
ATOM 1615 C C . SER C 1 40 ? 71.779 52.079 16.738 1.00 11.24 40 SER C C 1
ATOM 1616 O O . SER C 1 40 ? 71.048 51.085 16.790 1.00 11.04 40 SER C O 1
ATOM 1619 N N . LEU C 1 41 ? 71.367 53.301 17.068 1.00 10.75 41 LEU C N 1
ATOM 1620 C CA . LEU C 1 41 ? 69.992 53.545 17.470 1.00 12.02 41 LEU C CA 1
ATOM 1621 C C . LEU C 1 41 ? 69.512 54.978 17.265 1.00 11.56 41 LEU C C 1
ATOM 1622 O O . LEU C 1 41 ? 70.289 55.934 17.335 1.00 12.47 41 LEU C O 1
ATOM 1627 N N . ARG C 1 42 ? 68.218 55.105 16.995 1.00 11.35 42 ARG C N 1
ATOM 1628 C CA . ARG C 1 42 ? 67.579 56.399 16.799 1.00 11.42 42 ARG C CA 1
ATOM 1629 C C . ARG C 1 42 ? 66.837 56.733 18.084 1.00 13.14 42 ARG C C 1
ATOM 1630 O O . ARG C 1 42 ? 66.107 55.896 18.627 1.00 12.49 42 ARG C O 1
ATOM 1638 N N . ILE C 1 43 ? 67.030 57.955 18.565 1.00 13.26 43 ILE C N 1
ATOM 1639 C CA . ILE C 1 43 ? 66.383 58.413 19.788 1.00 13.56 43 ILE C CA 1
ATOM 1640 C C . ILE C 1 43 ? 65.473 59.595 19.448 1.00 14.71 43 ILE C C 1
ATOM 1641 O O . ILE C 1 43 ? 65.956 60.653 19.052 1.00 14.83 43 ILE C O 1
ATOM 1646 N N . THR C 1 44 ? 64.165 59.431 19.599 1.00 14.61 44 THR C N 1
ATOM 1647 C CA . THR C 1 44 ? 63.270 60.539 19.296 1.00 16.11 44 THR C CA 1
ATOM 1648 C C . THR C 1 44 ? 63.419 61.615 20.362 1.00 16.60 44 THR C C 1
ATOM 1649 O O . THR C 1 44 ? 63.492 61.319 21.555 1.00 15.11 44 THR C O 1
ATOM 1653 N N . GLN C 1 45 ? 63.477 62.865 19.915 1.00 17.20 45 GLN C N 1
ATOM 1654 C CA . GLN C 1 45 ? 63.623 64.001 20.815 1.00 19.49 45 GLN C CA 1
ATOM 1655 C C . GLN C 1 45 ? 62.602 63.912 21.947 1.00 19.06 45 GLN C C 1
ATOM 1656 O O . GLN C 1 45 ? 61.419 63.677 21.706 1.00 19.92 45 GLN C O 1
ATOM 1662 N N . GLY C 1 46 ? 63.068 64.087 23.180 1.00 20.05 46 GLY C N 1
ATOM 1663 C CA . GLY C 1 46 ? 62.180 64.026 24.327 1.00 19.49 46 GLY C CA 1
ATOM 1664 C C . GLY C 1 46 ? 62.260 62.697 25.051 1.00 20.45 46 GLY C C 1
ATOM 1665 O O . GLY C 1 46 ? 61.598 62.493 26.070 1.00 21.33 46 GLY C O 1
ATOM 1666 N N . TYR C 1 47 ? 63.078 61.792 24.524 1.00 20.07 47 TYR C N 1
ATOM 1667 C CA . TYR C 1 47 ? 63.244 60.472 25.113 1.00 20.15 47 TYR C CA 1
ATOM 1668 C C . TYR C 1 47 ? 64.710 60.105 25.194 1.00 19.57 47 TYR C C 1
ATOM 1669 O O . TYR C 1 47 ? 65.565 60.783 24.631 1.00 18.61 47 TYR C O 1
ATOM 1678 N N . GLN C 1 48 ? 64.994 59.019 25.902 1.00 19.39 48 GLN C N 1
ATOM 1679 C CA . GLN C 1 48 ? 66.360 58.556 26.049 1.00 19.51 48 GLN C CA 1
ATOM 1680 C C . GLN C 1 48 ? 66.376 57.067 26.338 1.00 17.76 48 GLN C C 1
ATOM 1681 O O . GLN C 1 48 ? 65.435 56.517 26.912 1.00 16.61 48 GLN C O 1
ATOM 1687 N N . ALA C 1 49 ? 67.451 56.418 25.919 1.00 15.19 49 ALA C N 1
ATOM 1688 C CA . ALA C 1 49 ? 67.608 54.997 26.133 1.00 14.81 49 ALA C CA 1
ATOM 1689 C C . ALA C 1 49 ? 68.767 54.771 27.085 1.00 15.47 49 ALA C C 1
ATOM 1690 O O . ALA C 1 49 ? 69.844 55.331 26.903 1.00 15.20 49 ALA C O 1
ATOM 1692 N N . ILE C 1 50 ? 68.535 53.973 28.118 1.00 13.48 50 ILE C N 1
ATOM 1693 C CA . ILE C 1 50 ? 69.602 53.653 29.045 1.00 13.08 50 ILE C CA 1
ATOM 1694 C C . ILE C 1 50 ? 70.030 52.242 28.655 1.00 11.79 50 ILE C C 1
ATOM 1695 O O . ILE C 1 50 ? 69.253 51.291 28.790 1.00 11.34 50 ILE C O 1
ATOM 1700 N N . LEU C 1 51 ? 71.250 52.117 28.140 1.00 10.72 51 LEU C N 1
ATOM 1701 C CA . LEU C 1 51 ? 71.790 50.828 27.716 1.00 10.92 51 LEU C CA 1
ATOM 1702 C C . LEU C 1 51 ? 72.518 50.168 28.875 1.00 10.98 51 LEU C C 1
ATOM 1703 O O . LEU C 1 51 ? 73.215 50.843 29.631 1.00 11.11 51 LEU C O 1
ATOM 1708 N N . TYR C 1 52 ? 72.355 48.854 29.000 1.00 11.18 52 TYR C N 1
ATOM 1709 C CA . TYR C 1 52 ? 73.003 48.089 30.066 1.00 11.33 52 TYR C CA 1
ATOM 1710 C C . TYR C 1 52 ? 73.870 46.980 29.489 1.00 10.87 52 TYR C C 1
ATOM 1711 O O . TYR C 1 52 ? 73.501 46.333 28.508 1.00 9.30 52 TYR C O 1
ATOM 1720 N N . GLN C 1 53 ? 75.022 46.758 30.112 1.00 11.12 53 GLN C N 1
ATOM 1721 C CA . GLN C 1 53 ? 75.927 45.718 29.657 1.00 11.35 53 GLN C CA 1
ATOM 1722 C C . GLN C 1 53 ? 75.313 44.345 29.874 1.00 12.20 53 GLN C C 1
ATOM 1723 O O . GLN C 1 53 ? 75.370 43.502 29.002 1.00 11.08 53 GLN C O 1
ATOM 1729 N N . ASP C 1 54 ? 74.721 44.116 31.038 1.00 11.05 54 ASP C N 1
ATOM 1730 C CA . ASP C 1 54 ? 74.144 42.809 31.317 1.00 13.15 54 ASP C CA 1
ATOM 1731 C C . ASP C 1 54 ? 72.626 42.789 31.253 1.00 11.59 54 ASP C C 1
ATOM 1732 O O . ASP C 1 54 ? 71.982 43.836 31.186 1.00 13.13 54 ASP C O 1
ATOM 1737 N N . ASP C 1 55 ? 72.061 41.586 31.272 1.00 12.36 55 ASP C N 1
ATOM 1738 C CA . ASP C 1 55 ? 70.618 41.431 31.222 1.00 13.42 55 ASP C CA 1
ATOM 1739 C C . ASP C 1 55 ? 70.036 41.964 32.528 1.00 15.41 55 ASP C C 1
ATOM 1740 O O . ASP C 1 55 ? 70.768 42.224 33.488 1.00 14.62 55 ASP C O 1
ATOM 1745 N N . ASN C 1 56 ? 68.721 42.136 32.551 1.00 14.08 56 ASN C N 1
ATOM 1746 C CA . ASN C 1 56 ? 68.022 42.635 33.725 1.00 15.07 56 ASN C CA 1
ATOM 1747 C C . ASN C 1 56 ? 68.586 43.938 34.289 1.00 14.77 56 ASN C C 1
ATOM 1748 O O . ASN C 1 56 ? 68.619 44.150 35.503 1.00 13.95 56 ASN C O 1
ATOM 1753 N N . PHE C 1 57 ? 69.026 44.807 33.384 1.00 13.07 57 PHE C N 1
ATOM 1754 C CA . PHE C 1 57 ? 69.545 46.120 33.737 1.00 15.00 57 PHE C CA 1
ATOM 1755 C C . PHE C 1 57 ? 70.684 46.081 34.745 1.00 14.92 57 PHE C C 1
ATOM 1756 O O . PHE C 1 57 ? 70.742 46.893 35.665 1.00 17.55 57 PHE C O 1
ATOM 1764 N N . GLY C 1 58 ? 71.597 45.134 34.545 1.00 15.31 58 GLY C N 1
ATOM 1765 C CA . GLY C 1 58 ? 72.740 45.000 35.427 1.00 15.90 58 GLY C CA 1
ATOM 1766 C C . GLY C 1 58 ? 74.016 45.408 34.718 1.00 15.43 58 GLY C C 1
ATOM 1767 O O . GLY C 1 58 ? 74.025 45.602 33.501 1.00 13.71 58 GLY C O 1
ATOM 1768 N N . GLY C 1 59 ? 75.096 45.541 35.478 1.00 13.43 59 GLY C N 1
ATOM 1769 C CA . GLY C 1 59 ? 76.365 45.933 34.896 1.00 13.17 59 GLY C CA 1
ATOM 1770 C C . GLY C 1 59 ? 76.427 47.417 34.596 1.00 11.63 59 GLY C C 1
ATOM 1771 O O . GLY C 1 59 ? 75.564 48.189 35.021 1.00 12.59 59 GLY C O 1
ATOM 1772 N N . ALA C 1 60 ? 77.451 47.821 33.853 1.00 11.98 60 ALA C N 1
ATOM 1773 C CA . ALA C 1 60 ? 77.630 49.218 33.494 1.00 11.64 60 ALA C CA 1
ATOM 1774 C C . ALA C 1 60 ? 76.496 49.687 32.598 1.00 13.39 60 ALA C C 1
ATOM 1775 O O . ALA C 1 60 ? 75.881 48.889 31.892 1.00 12.32 60 ALA C O 1
ATOM 1777 N N . SER C 1 61 ? 76.222 50.985 32.636 1.00 13.14 61 SER C N 1
ATOM 1778 C CA . SER C 1 61 ? 75.157 51.563 31.828 1.00 14.35 61 SER C CA 1
ATOM 1779 C C . SER C 1 61 ? 75.590 52.886 31.211 1.00 13.10 61 SER C C 1
ATOM 1780 O O . SER C 1 61 ? 76.577 53.491 31.630 1.00 14.14 61 SER C O 1
ATOM 1783 N N . THR C 1 62 ? 74.853 53.327 30.201 1.00 13.05 62 THR C N 1
ATOM 1784 C CA . THR C 1 62 ? 75.147 54.592 29.547 1.00 13.22 62 THR C CA 1
ATOM 1785 C C . THR C 1 62 ? 73.846 55.124 28.972 1.00 13.08 62 THR C C 1
ATOM 1786 O O . THR C 1 62 ? 72.992 54.349 28.541 1.00 13.23 62 THR C O 1
ATOM 1790 N N . VAL C 1 63 ? 73.693 56.444 28.982 1.00 12.92 63 VAL C N 1
ATOM 1791 C CA . VAL C 1 63 ? 72.484 57.077 28.475 1.00 14.39 63 VAL C CA 1
ATOM 1792 C C . VAL C 1 63 ? 72.690 57.641 27.076 1.00 15.11 63 VAL C C 1
ATOM 1793 O O . VAL C 1 63 ? 73.656 58.359 26.824 1.00 17.14 63 VAL C O 1
ATOM 1797 N N . ILE C 1 64 ? 71.777 57.299 26.172 1.00 16.17 64 ILE C N 1
ATOM 1798 C CA . ILE C 1 64 ? 71.817 57.780 24.795 1.00 15.74 64 ILE C CA 1
ATOM 1799 C C . ILE C 1 64 ? 70.617 58.723 24.633 1.00 17.43 64 ILE C C 1
ATOM 1800 O O . ILE C 1 64 ? 69.471 58.290 24.738 1.00 17.67 64 ILE C O 1
ATOM 1805 N N . ASN C 1 65 ? 70.871 60.007 24.393 1.00 17.88 65 ASN C N 1
ATOM 1806 C CA . ASN C 1 65 ? 69.767 60.954 24.229 1.00 19.23 65 ASN C CA 1
ATOM 1807 C C . ASN C 1 65 ? 69.694 61.614 22.857 1.00 17.89 65 ASN C C 1
ATOM 1808 O O . ASN C 1 65 ? 68.975 62.593 22.667 1.00 16.88 65 ASN C O 1
ATOM 1813 N N . SER C 1 66 ? 70.448 61.073 21.908 1.00 16.38 66 SER C N 1
ATOM 1814 C CA . SER C 1 66 ? 70.438 61.565 20.535 1.00 14.79 66 SER C CA 1
ATOM 1815 C C . SER C 1 66 ? 70.896 60.399 19.663 1.00 14.00 66 SER C C 1
ATOM 1816 O O . SER C 1 66 ? 71.589 59.502 20.140 1.00 12.52 66 SER C O 1
ATOM 1819 N N . ASP C 1 67 ? 70.501 60.406 18.393 1.00 13.45 67 ASP C N 1
ATOM 1820 C CA . ASP C 1 67 ? 70.870 59.328 17.482 1.00 12.83 67 ASP C CA 1
ATOM 1821 C C . ASP C 1 67 ? 72.357 59.004 17.544 1.00 11.53 67 ASP C C 1
ATOM 1822 O O . ASP C 1 67 ? 73.196 59.899 17.497 1.00 11.89 67 ASP C O 1
ATOM 1827 N N . ASN C 1 68 ? 72.676 57.718 17.650 1.00 11.54 68 ASN C N 1
ATOM 1828 C CA . ASN C 1 68 ? 74.063 57.272 17.679 1.00 11.91 68 ASN C CA 1
ATOM 1829 C C . ASN C 1 68 ? 74.203 56.312 16.501 1.00 11.80 68 ASN C C 1
ATOM 1830 O O . ASN C 1 68 ? 73.631 55.227 16.514 1.00 11.17 68 ASN C O 1
ATOM 1835 N N . SER C 1 69 ? 74.975 56.706 15.491 1.00 12.41 69 SER C N 1
ATOM 1836 C CA . SER C 1 69 ? 75.130 55.889 14.288 1.00 13.32 69 SER C CA 1
ATOM 1837 C C . SER C 1 69 ? 76.076 54.693 14.367 1.00 12.51 69 SER C C 1
ATOM 1838 O O . SER C 1 69 ? 76.086 53.856 13.467 1.00 12.65 69 SER C O 1
ATOM 1841 N N . CYS C 1 70 ? 76.866 54.603 15.429 1.00 11.95 70 CYS C N 1
ATOM 1842 C CA . CYS C 1 70 ? 77.800 53.490 15.568 1.00 11.99 70 CYS C CA 1
ATOM 1843 C C . CYS C 1 70 ? 78.394 53.533 16.965 1.00 11.55 70 CYS C C 1
ATOM 1844 O O . CYS C 1 70 ? 79.265 54.356 17.262 1.00 11.17 70 CYS C O 1
ATOM 1847 N N . LEU C 1 71 ? 77.910 52.640 17.819 1.00 11.34 71 LEU C N 1
ATOM 1848 C CA . LEU C 1 71 ? 78.364 52.575 19.199 1.00 10.74 71 LEU C CA 1
ATOM 1849 C C . LEU C 1 71 ? 79.855 52.308 19.280 1.00 11.06 71 LEU C C 1
ATOM 1850 O O . LEU C 1 71 ? 80.435 51.652 18.406 1.00 12.59 71 LEU C O 1
ATOM 1855 N N . ASN C 1 72 ? 80.489 52.827 20.326 1.00 11.73 72 ASN C N 1
ATOM 1856 C CA . ASN C 1 72 ? 81.913 52.623 20.474 1.00 11.50 72 ASN C CA 1
ATOM 1857 C C . ASN C 1 72 ? 82.231 51.180 20.864 1.00 13.14 72 ASN C C 1
ATOM 1858 O O . ASN C 1 72 ? 81.329 50.348 20.994 1.00 14.04 72 ASN C O 1
ATOM 1863 N N . THR C 1 73 ? 83.510 50.877 21.028 1.00 12.11 73 THR C N 1
ATOM 1864 C CA . THR C 1 73 ? 83.936 49.521 21.349 1.00 13.20 73 THR C CA 1
ATOM 1865 C C . THR C 1 73 ? 83.398 48.972 22.673 1.00 11.76 73 THR C C 1
ATOM 1866 O O . THR C 1 73 ? 83.171 47.770 22.806 1.00 12.17 73 THR C O 1
ATOM 1870 N N . THR C 1 74 ? 83.178 49.850 23.643 1.00 11.04 74 THR C N 1
ATOM 1871 C CA . THR C 1 74 ? 82.651 49.417 24.932 1.00 12.85 74 THR C CA 1
ATOM 1872 C C . THR C 1 74 ? 81.177 49.020 24.829 1.00 12.05 74 THR C C 1
ATOM 1873 O O . THR C 1 74 ? 80.717 48.122 25.540 1.00 13.32 74 THR C O 1
ATOM 1877 N N . TRP C 1 75 ? 80.449 49.665 23.920 1.00 11.44 75 TRP C N 1
ATOM 1878 C CA . TRP C 1 75 ? 79.017 49.413 23.771 1.00 10.87 75 TRP C CA 1
ATOM 1879 C C . TRP C 1 75 ? 78.512 48.678 22.535 1.00 12.05 75 TRP C C 1
ATOM 1880 O O . TRP C 1 75 ? 77.404 48.141 22.546 1.00 10.60 75 TRP C O 1
ATOM 1891 N N . ASN C 1 76 ? 79.306 48.648 21.473 1.00 10.80 76 ASN C N 1
ATOM 1892 C CA . ASN C 1 76 ? 78.879 47.967 20.256 1.00 11.33 76 ASN C CA 1
ATOM 1893 C C . ASN C 1 76 ? 78.855 46.454 20.457 1.00 10.17 76 ASN C C 1
ATOM 1894 O O . ASN C 1 76 ? 79.814 45.875 20.968 1.00 11.11 76 ASN C O 1
ATOM 1899 N N . ASP C 1 77 ? 77.754 45.822 20.057 1.00 8.74 77 ASP C N 1
ATOM 1900 C CA . ASP C 1 77 ? 77.586 44.373 20.197 1.00 10.66 77 ASP C CA 1
ATOM 1901 C C . ASP C 1 77 ? 77.771 43.935 21.644 1.00 9.27 77 ASP C C 1
ATOM 1902 O O . ASP C 1 77 ? 78.330 42.866 21.910 1.00 9.65 77 ASP C O 1
ATOM 1907 N N . LYS C 1 78 ? 77.310 44.765 22.573 1.00 10.83 78 LYS C N 1
ATOM 1908 C CA . LYS C 1 78 ? 77.442 44.467 23.999 1.00 10.63 78 LYS C CA 1
ATOM 1909 C C . LYS C 1 78 ? 76.166 44.691 24.810 1.00 10.92 78 LYS C C 1
ATOM 1910 O O . LYS C 1 78 ? 76.092 44.274 25.954 1.00 11.95 78 LYS C O 1
ATOM 1916 N N . VAL C 1 79 ? 75.161 45.344 24.238 1.00 9.96 79 VAL C N 1
ATOM 1917 C CA . VAL C 1 79 ? 73.932 45.599 24.993 1.00 9.39 79 VAL C CA 1
ATOM 1918 C C . VAL C 1 79 ? 73.108 44.343 25.261 1.00 10.06 79 VAL C C 1
ATOM 1919 O O . VAL C 1 79 ? 72.842 43.551 24.352 1.00 9.19 79 VAL C O 1
ATOM 1923 N N . SER C 1 80 ? 72.703 44.170 26.517 1.00 9.70 80 SER C N 1
ATOM 1924 C CA . SER C 1 80 ? 71.906 43.014 26.915 1.00 11.31 80 SER C CA 1
ATOM 1925 C C . SER C 1 80 ? 70.529 43.362 27.470 1.00 11.21 80 SER C C 1
ATOM 1926 O O . SER C 1 80 ? 69.680 42.486 27.620 1.00 12.65 80 SER C O 1
ATOM 1929 N N . SER C 1 81 ? 70.319 44.631 27.799 1.00 10.74 81 SER C N 1
ATOM 1930 C CA . SER C 1 81 ? 69.022 45.091 28.294 1.00 11.12 81 SER C CA 1
ATOM 1931 C C . SER C 1 81 ? 68.953 46.603 28.154 1.00 11.35 81 SER C C 1
ATOM 1932 O O . SER C 1 81 ? 69.980 47.286 28.141 1.00 10.01 81 SER C O 1
ATOM 1935 N N . ILE C 1 82 ? 67.738 47.125 28.037 1.00 11.09 82 ILE C N 1
ATOM 1936 C CA . ILE C 1 82 ? 67.543 48.557 27.833 1.00 11.96 82 ILE C CA 1
ATOM 1937 C C . ILE C 1 82 ? 66.321 49.096 28.565 1.00 12.45 82 ILE C C 1
ATOM 1938 O O . ILE C 1 82 ? 65.309 48.408 28.689 1.00 13.41 82 ILE C O 1
ATOM 1943 N N . ARG C 1 83 ? 66.425 50.331 29.044 1.00 14.08 83 ARG C N 1
ATOM 1944 C CA . ARG C 1 83 ? 65.308 51.002 29.700 1.00 16.35 83 ARG C CA 1
ATOM 1945 C C . ARG C 1 83 ? 65.031 52.245 28.864 1.00 17.07 83 ARG C C 1
ATOM 1946 O O . ARG C 1 83 ? 65.958 52.957 28.479 1.00 16.74 83 ARG C O 1
ATOM 1954 N N . VAL C 1 84 ? 63.763 52.495 28.569 1.00 15.85 84 VAL C N 1
ATOM 1955 C CA . VAL C 1 84 ? 63.389 53.662 27.782 1.00 16.31 84 VAL C CA 1
ATOM 1956 C C . VAL C 1 84 ? 62.549 54.581 28.654 1.00 18.08 84 VAL C C 1
ATOM 1957 O O . VAL C 1 84 ? 61.556 54.148 29.239 1.00 17.87 84 VAL C O 1
ATOM 1961 N N . ILE C 1 85 ? 62.952 55.846 28.746 1.00 19.48 85 ILE C N 1
ATOM 1962 C CA . ILE C 1 85 ? 62.230 56.815 29.565 1.00 22.14 85 ILE C CA 1
ATOM 1963 C C . ILE C 1 85 ? 62.047 58.162 28.870 1.00 24.80 85 ILE C C 1
ATOM 1964 O O . ILE C 1 85 ? 62.628 58.421 27.812 1.00 23.11 85 ILE C O 1
ATOM 1969 N N . ALA C 1 86 ? 61.226 59.016 29.471 1.00 27.58 86 ALA C N 1
ATOM 1970 C CA . ALA C 1 86 ? 60.983 60.342 28.923 1.00 31.58 86 ALA C CA 1
ATOM 1971 C C . ALA C 1 86 ? 62.155 61.227 29.319 1.00 34.26 86 ALA C C 1
ATOM 1972 O O . ALA C 1 86 ? 62.637 61.157 30.449 1.00 34.94 86 ALA C O 1
ATOM 1974 N N . ASN C 1 87 ? 62.613 62.051 28.383 1.00 37.56 87 ASN C N 1
ATOM 1975 C CA . ASN C 1 87 ? 63.740 62.948 28.620 1.00 41.55 87 ASN C CA 1
ATOM 1976 C C . ASN C 1 87 ? 63.257 64.391 28.749 1.00 43.27 87 ASN C C 1
ATOM 1977 O O . ASN C 1 87 ? 62.824 64.819 29.820 1.00 44.32 87 ASN C O 1
ATOM 1982 N N . GLY C 1 88 ? 63.334 65.134 27.649 1.00 45.65 88 GLY C N 1
ATOM 1983 C CA . GLY C 1 88 ? 62.902 66.521 27.653 1.00 47.44 88 GLY C CA 1
ATOM 1984 C C . GLY C 1 88 ? 63.332 67.260 26.399 1.00 48.62 88 GLY C C 1
ATOM 1985 O O . GLY C 1 88 ? 64.004 66.643 25.545 1.00 49.56 88 GLY C O 1
ATOM 1986 N N . ASP D 1 1 ? 56.739 68.992 16.569 1.00 29.90 1 ASP D N 1
ATOM 1987 C CA . ASP D 1 1 ? 57.762 69.172 15.499 1.00 29.01 1 ASP D CA 1
ATOM 1988 C C . ASP D 1 1 ? 58.544 67.879 15.298 1.00 28.21 1 ASP D C 1
ATOM 1989 O O . ASP D 1 1 ? 58.689 67.081 16.223 1.00 29.59 1 ASP D O 1
ATOM 1994 N N . VAL D 1 2 ? 59.047 67.675 14.087 1.00 26.13 2 VAL D N 1
ATOM 1995 C CA . VAL D 1 2 ? 59.804 66.468 13.776 1.00 24.03 2 VAL D CA 1
ATOM 1996 C C . VAL D 1 2 ? 61.275 66.777 13.564 1.00 21.82 2 VAL D C 1
ATOM 1997 O O . VAL D 1 2 ? 62.108 65.874 13.502 1.00 20.70 2 VAL D O 1
ATOM 2001 N N . ILE D 1 3 ? 61.590 68.059 13.438 1.00 18.89 3 ILE D N 1
ATOM 2002 C CA . ILE D 1 3 ? 62.969 68.477 13.259 1.00 17.84 3 ILE D CA 1
ATOM 2003 C C . ILE D 1 3 ? 63.215 69.722 14.088 1.00 16.09 3 ILE D C 1
ATOM 2004 O O . ILE D 1 3 ? 62.392 70.635 14.110 1.00 15.99 3 ILE D O 1
ATOM 2009 N N . THR D 1 4 ? 64.336 69.743 14.796 1.00 14.62 4 THR D N 1
ATOM 2010 C CA . THR D 1 4 ? 64.688 70.903 15.601 1.00 13.68 4 THR D CA 1
ATOM 2011 C C . THR D 1 4 ? 66.079 71.335 15.159 1.00 13.17 4 THR D C 1
ATOM 2012 O O . THR D 1 4 ? 67.004 70.524 15.143 1.00 11.40 4 THR D O 1
ATOM 2016 N N . VAL D 1 5 ? 66.216 72.601 14.772 1.00 12.10 5 VAL D N 1
ATOM 2017 C CA . VAL D 1 5 ? 67.511 73.120 14.340 1.00 12.89 5 VAL D CA 1
ATOM 2018 C C . VAL D 1 5 ? 68.091 73.980 15.454 1.00 13.57 5 VAL D C 1
ATOM 2019 O O . VAL D 1 5 ? 67.398 74.831 16.018 1.00 14.73 5 VAL D O 1
ATOM 2023 N N . TYR D 1 6 ? 69.365 73.753 15.762 1.00 12.21 6 TYR D N 1
ATOM 2024 C CA . TYR D 1 6 ? 70.035 74.471 16.839 1.00 11.98 6 TYR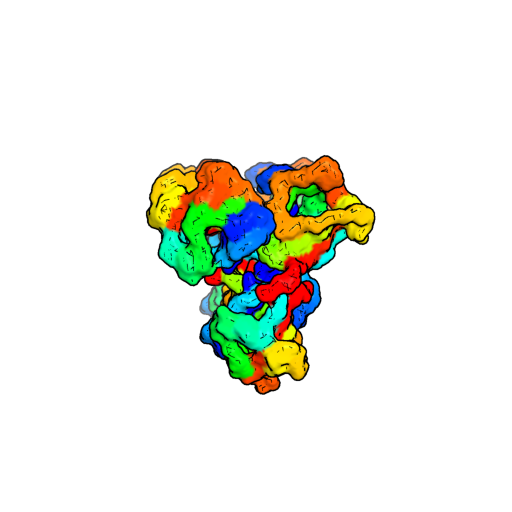 D CA 1
ATOM 2025 C C . TYR D 1 6 ? 71.105 75.444 16.382 1.00 11.20 6 TYR D C 1
ATOM 2026 O O . TYR D 1 6 ? 71.804 75.207 15.398 1.00 11.04 6 TYR D O 1
ATOM 2035 N N . LYS D 1 7 ? 71.255 76.524 17.140 1.00 12.06 7 LYS D N 1
ATOM 2036 C CA . LYS D 1 7 ? 72.248 77.529 16.821 1.00 11.84 7 LYS D CA 1
ATOM 2037 C C . LYS D 1 7 ? 73.650 76.959 16.990 1.00 14.02 7 LYS D C 1
ATOM 2038 O O . LYS D 1 7 ? 74.511 77.217 16.173 1.00 11.55 7 LYS D O 1
ATOM 2044 N N . ASP D 1 8 ? 73.872 76.172 18.041 1.00 13.52 8 ASP D N 1
ATOM 2045 C CA . ASP D 1 8 ? 75.196 75.604 18.293 1.00 14.65 8 ASP D CA 1
ATOM 2046 C C . ASP D 1 8 ? 75.280 74.104 18.055 1.00 13.92 8 ASP D C 1
ATOM 2047 O O . ASP D 1 8 ? 74.269 73.432 17.860 1.00 14.06 8 ASP D O 1
ATOM 2052 N N . CYS D 1 9 ? 76.503 73.583 18.083 1.00 15.67 9 CYS D N 1
ATOM 2053 C CA . CYS D 1 9 ? 76.727 72.157 17.905 1.00 15.23 9 CYS D CA 1
ATOM 2054 C C . CYS D 1 9 ? 76.304 71.440 19.186 1.00 16.79 9 CYS D C 1
ATOM 2055 O O . CYS D 1 9 ? 76.186 72.063 20.238 1.00 17.17 9 CYS D O 1
ATOM 2058 N N . ASN D 1 10 ? 76.050 70.140 19.087 1.00 16.84 10 ASN D N 1
ATOM 2059 C CA . ASN D 1 10 ? 75.640 69.338 20.234 1.00 18.63 10 ASN D CA 1
ATOM 2060 C C . ASN D 1 10 ? 74.244 69.674 20.747 1.00 17.26 10 ASN D C 1
ATOM 2061 O O . ASN D 1 10 ? 73.960 69.536 21.935 1.00 16.03 10 ASN D O 1
ATOM 2066 N N . TYR D 1 11 ? 73.380 70.117 19.838 1.00 15.93 11 TYR D N 1
ATOM 2067 C CA . TYR D 1 11 ? 71.993 70.441 20.160 1.00 15.72 11 TYR D CA 1
ATOM 2068 C C . TYR D 1 11 ? 71.805 71.444 21.292 1.00 16.50 11 TYR D C 1
ATOM 2069 O O . TYR D 1 11 ? 71.002 71.225 22.200 1.00 14.07 11 TYR D O 1
ATOM 2078 N N . THR D 1 12 ? 72.543 72.546 21.229 1.00 16.10 12 THR D N 1
ATOM 2079 C CA . THR D 1 12 ? 72.441 73.591 22.238 1.00 16.97 12 THR D CA 1
ATOM 2080 C C . THR D 1 12 ? 72.267 74.931 21.531 1.00 16.51 12 THR D C 1
ATOM 2081 O O . THR D 1 12 ? 72.414 75.020 20.311 1.00 14.73 12 THR D O 1
ATOM 2085 N N . GLY D 1 13 ? 71.955 75.969 22.299 1.00 16.46 13 GLY D N 1
ATOM 2086 C CA . GLY D 1 13 ? 71.759 77.286 21.717 1.00 16.82 13 GLY D CA 1
ATOM 2087 C C . GLY D 1 13 ? 70.328 77.467 21.249 1.00 16.53 13 GLY D C 1
ATOM 2088 O O . GLY D 1 13 ? 69.541 76.521 21.293 1.00 18.39 13 GLY D O 1
ATOM 2089 N N . PHE D 1 14 ? 69.980 78.668 20.796 1.00 16.91 14 PHE D N 1
ATOM 2090 C CA . PHE D 1 14 ? 68.622 78.925 20.334 1.00 16.80 14 PHE D CA 1
ATOM 2091 C C . PHE D 1 14 ? 68.188 77.856 19.338 1.00 17.13 14 PHE D C 1
ATOM 2092 O O . PHE D 1 14 ? 68.918 77.536 18.399 1.00 15.92 14 PHE D O 1
ATOM 2100 N N . SER D 1 15 ? 66.992 77.316 19.534 1.00 16.59 15 SER D N 1
ATOM 2101 C CA . SER D 1 15 ? 66.491 76.273 18.651 1.00 17.73 15 SER D CA 1
ATOM 2102 C C . SER D 1 15 ? 65.166 76.627 17.994 1.00 18.09 15 SER D C 1
ATOM 2103 O O . SER D 1 15 ? 64.408 77.457 18.493 1.00 18.13 15 SER D O 1
ATOM 2106 N N . GLY D 1 16 ? 64.897 75.984 16.864 1.00 18.16 16 GLY D N 1
ATOM 2107 C CA . GLY D 1 16 ? 63.659 76.214 16.150 1.00 16.85 16 GLY D CA 1
ATOM 2108 C C . GLY D 1 16 ? 63.048 74.882 15.761 1.00 16.26 16 GLY D C 1
ATOM 2109 O O . GLY D 1 16 ? 63.752 73.990 15.294 1.00 15.90 16 GLY D O 1
ATOM 2110 N N . GLY D 1 17 ? 61.743 74.740 15.960 1.00 15.69 17 GLY D N 1
ATOM 2111 C CA . GLY D 1 17 ? 61.075 73.500 15.610 1.00 16.09 17 GLY D CA 1
ATOM 2112 C C . GLY D 1 17 ? 60.405 73.553 14.249 1.00 16.44 17 GLY D C 1
ATOM 2113 O O . GLY D 1 17 ? 59.672 74.499 13.937 1.00 17.48 17 GLY D O 1
ATOM 2114 N N . LEU D 1 18 ? 60.656 72.534 13.431 1.00 15.74 18 LEU D N 1
ATOM 2115 C CA . LEU D 1 18 ? 60.076 72.468 12.098 1.00 15.92 18 LEU D CA 1
ATOM 2116 C C . LEU D 1 18 ? 59.201 71.230 11.937 1.00 17.40 18 LEU D C 1
ATOM 2117 O O . LEU D 1 18 ? 59.433 70.198 12.573 1.00 18.04 18 LEU D O 1
ATOM 2122 N N . THR D 1 19 ? 58.193 71.347 11.080 1.00 17.72 19 THR D N 1
ATOM 2123 C CA . THR D 1 19 ? 57.299 70.241 10.772 1.00 18.89 19 THR D CA 1
ATOM 2124 C C . THR D 1 19 ? 57.401 70.046 9.261 1.00 19.05 19 THR D C 1
ATOM 2125 O O . THR D 1 19 ? 58.143 70.765 8.594 1.00 17.92 19 THR D O 1
ATOM 2129 N N . ILE D 1 20 ? 56.677 69.077 8.714 1.00 18.97 20 ILE D N 1
ATOM 2130 C CA . ILE D 1 20 ? 56.727 68.847 7.275 1.00 19.61 20 ILE D CA 1
ATOM 2131 C C . ILE D 1 20 ? 56.394 70.127 6.517 1.00 18.81 20 ILE D C 1
ATOM 2132 O O . ILE D 1 20 ? 55.440 70.829 6.858 1.00 18.08 20 ILE D O 1
ATOM 2137 N N . GLY D 1 21 ? 57.184 70.437 5.491 1.00 18.14 21 GLY D N 1
ATOM 2138 C CA . GLY D 1 21 ? 56.923 71.637 4.718 1.00 17.31 21 GLY D CA 1
ATOM 2139 C C . GLY D 1 21 ? 58.164 72.369 4.252 1.00 17.80 21 GLY D C 1
ATOM 2140 O O . GLY D 1 21 ? 59.287 71.877 4.395 1.00 17.08 21 GLY D O 1
ATOM 2141 N N . ASP D 1 22 ? 57.961 73.556 3.693 1.00 17.17 22 ASP D N 1
ATOM 2142 C CA . ASP D 1 22 ? 59.071 74.351 3.194 1.00 19.07 22 ASP D CA 1
ATOM 2143 C C . ASP D 1 22 ? 59.364 75.550 4.081 1.00 17.70 22 ASP D C 1
ATOM 2144 O O . ASP D 1 22 ? 58.447 76.244 4.529 1.00 16.57 22 ASP D O 1
ATOM 2149 N N . TYR D 1 23 ? 60.651 75.782 4.323 1.00 16.23 23 TYR D N 1
ATOM 2150 C CA . TYR D 1 23 ? 61.092 76.898 5.145 1.00 14.21 23 TYR D CA 1
ATOM 2151 C C . TYR D 1 23 ? 62.138 77.760 4.444 1.00 14.54 23 TYR D C 1
ATOM 2152 O O . TYR D 1 23 ? 63.327 77.427 4.447 1.00 12.24 23 TYR D O 1
ATOM 2161 N N . ASN D 1 24 ? 61.705 78.861 3.831 1.00 13.49 24 ASN D N 1
ATOM 2162 C CA . ASN D 1 24 ? 62.663 79.749 3.193 1.00 13.44 24 ASN D CA 1
ATOM 2163 C C . ASN D 1 24 ? 63.228 80.591 4.334 1.00 13.59 24 ASN D C 1
ATOM 2164 O O . ASN D 1 24 ? 62.834 80.401 5.482 1.00 13.78 24 ASN D O 1
ATOM 2169 N N . LEU D 1 25 ? 64.144 81.505 4.046 1.00 14.08 25 LEU D N 1
ATOM 2170 C CA . LEU D 1 25 ? 64.736 82.298 5.120 1.00 14.27 25 LEU D CA 1
ATOM 2171 C C . LEU D 1 25 ? 63.687 83.050 5.937 1.00 14.35 25 LEU D C 1
ATOM 2172 O O . LEU D 1 25 ? 63.730 83.054 7.164 1.00 13.85 25 LEU D O 1
ATOM 2177 N N . ALA D 1 26 ? 62.740 83.685 5.258 1.00 15.01 26 ALA D N 1
ATOM 2178 C CA . ALA D 1 26 ? 61.705 84.437 5.956 1.00 15.12 26 ALA D CA 1
ATOM 2179 C C . ALA D 1 26 ? 60.997 83.572 6.993 1.00 14.53 26 ALA D C 1
ATOM 2180 O O . ALA D 1 26 ? 60.766 84.003 8.124 1.00 15.77 26 ALA D O 1
ATOM 2182 N N . ARG D 1 27 ? 60.662 82.342 6.619 1.00 14.08 27 ARG D N 1
ATOM 2183 C CA . ARG D 1 27 ? 59.971 81.466 7.552 1.00 13.25 27 ARG D CA 1
ATOM 2184 C C . ARG D 1 27 ? 60.864 81.028 8.708 1.00 13.01 27 ARG D C 1
ATOM 2185 O O . ARG D 1 27 ? 60.395 80.889 9.839 1.00 13.04 27 ARG D O 1
ATOM 2193 N N . LEU D 1 28 ? 62.145 80.795 8.440 1.00 13.10 28 LEU D N 1
ATOM 2194 C CA . LEU D 1 28 ? 63.046 80.409 9.522 1.00 12.68 28 LEU D CA 1
ATOM 2195 C C . LEU D 1 28 ? 63.128 81.571 10.515 1.00 11.73 28 LEU D C 1
ATOM 2196 O O . LEU D 1 28 ? 63.130 81.365 11.727 1.00 13.51 28 LEU D O 1
ATOM 2201 N N . ASN D 1 29 ? 63.174 82.794 9.992 1.00 12.00 29 ASN D N 1
ATOM 2202 C CA . ASN D 1 29 ? 63.246 83.992 10.832 1.00 12.46 29 ASN D CA 1
ATOM 2203 C C . ASN D 1 29 ? 62.008 84.143 11.711 1.00 13.93 29 ASN D C 1
ATOM 2204 O O . ASN D 1 29 ? 62.092 84.678 12.813 1.00 15.14 29 ASN D O 1
ATOM 2209 N N . SER D 1 30 ? 60.862 83.678 11.222 1.00 13.24 30 SER D N 1
ATOM 2210 C CA . SER D 1 30 ? 59.621 83.774 11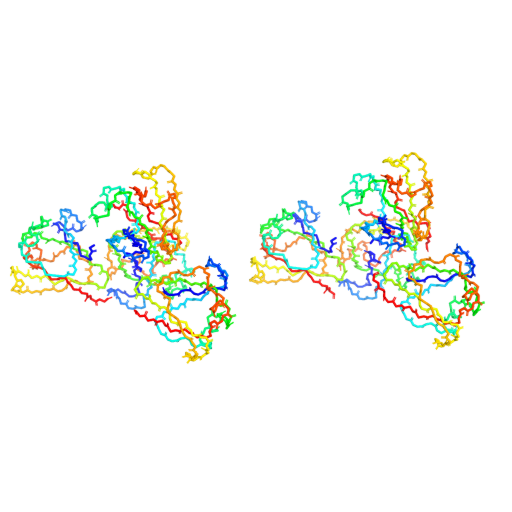.980 1.00 15.25 30 SER D CA 1
ATOM 2211 C C . SER D 1 30 ? 59.704 82.908 13.233 1.00 16.29 30 SER D C 1
ATOM 2212 O O . SER D 1 30 ? 58.895 83.049 14.153 1.00 17.91 30 SER D O 1
ATOM 2215 N N . LEU D 1 31 ? 60.695 82.019 13.258 1.00 16.68 31 LEU D N 1
ATOM 2216 C CA . LEU D 1 31 ? 60.924 81.125 14.386 1.00 15.20 31 LEU D CA 1
ATOM 2217 C C . LEU D 1 31 ? 62.094 81.619 15.222 1.00 15.38 31 LEU D C 1
ATOM 2218 O O . LEU D 1 31 ? 62.419 81.032 16.257 1.00 14.47 31 LEU D O 1
ATOM 2223 N N . GLY D 1 32 ? 62.727 82.692 14.761 1.00 14.58 32 GLY D N 1
ATOM 2224 C CA . GLY D 1 32 ? 63.868 83.244 15.469 1.00 15.49 32 GLY D CA 1
ATOM 2225 C C . GLY D 1 32 ? 65.170 82.635 14.981 1.00 15.13 32 GLY D C 1
ATOM 2226 O O . GLY D 1 32 ? 66.241 82.927 15.520 1.00 14.36 32 GLY D O 1
ATOM 2227 N N . VAL D 1 33 ? 65.072 81.786 13.959 1.00 14.70 33 VAL D N 1
ATOM 2228 C CA . VAL D 1 33 ? 66.237 81.117 13.382 1.00 14.44 33 VAL D CA 1
ATOM 2229 C C . VAL D 1 33 ? 66.899 82.011 12.337 1.00 13.90 33 VAL D C 1
ATOM 2230 O O . VAL D 1 33 ? 66.254 82.446 11.382 1.00 13.30 33 VAL D O 1
ATOM 2234 N N . LEU D 1 34 ? 68.194 82.264 12.521 1.00 13.45 34 LEU D N 1
ATOM 2235 C CA . LEU D 1 34 ? 68.972 83.122 11.626 1.00 14.13 34 LEU D CA 1
ATOM 2236 C C . LEU D 1 34 ? 69.600 82.422 10.422 1.00 13.18 34 LEU D C 1
ATOM 2237 O O . LEU D 1 34 ? 69.814 81.208 10.425 1.00 14.18 34 LEU D O 1
ATOM 2242 N N . ASN D 1 35 ? 69.906 83.217 9.401 1.00 13.63 35 ASN D N 1
ATOM 2243 C CA . ASN D 1 35 ? 70.541 82.732 8.180 1.00 13.93 35 ASN D CA 1
ATOM 2244 C C . ASN D 1 35 ? 71.990 82.369 8.513 1.00 13.83 35 ASN D C 1
ATOM 2245 O O . ASN D 1 35 ? 72.572 82.946 9.435 1.00 14.41 35 ASN D O 1
ATOM 2250 N N . ASP D 1 36 ? 72.567 81.417 7.780 1.00 12.19 36 ASP D N 1
ATOM 2251 C CA . ASP D 1 36 ? 73.962 81.015 8.005 1.00 13.55 36 ASP D CA 1
ATOM 2252 C C . ASP D 1 36 ? 74.277 80.948 9.493 1.00 13.04 36 ASP D C 1
ATOM 2253 O O . ASP D 1 36 ? 75.239 81.569 9.957 1.00 13.27 36 ASP D O 1
ATOM 2258 N N . ASP D 1 37 ? 73.493 80.166 10.231 1.00 12.96 37 ASP D N 1
ATOM 2259 C CA . ASP D 1 37 ? 73.651 80.091 11.677 1.00 12.09 37 ASP D CA 1
ATOM 2260 C C . ASP D 1 37 ? 73.433 78.704 12.293 1.00 13.39 37 ASP D C 1
ATOM 2261 O O . ASP D 1 37 ? 73.968 78.408 13.357 1.00 12.22 37 ASP D O 1
ATOM 2266 N N . ILE D 1 38 ? 72.646 77.856 11.643 1.00 12.04 38 ILE D N 1
ATOM 2267 C CA . ILE D 1 38 ? 72.380 76.520 12.178 1.00 12.51 38 ILE D CA 1
ATOM 2268 C C . ILE D 1 38 ? 73.639 75.660 12.242 1.00 12.53 38 ILE D C 1
ATOM 2269 O O . ILE D 1 38 ? 74.417 75.621 11.287 1.00 12.10 38 ILE D O 1
ATOM 2274 N N . SER D 1 39 ? 73.832 74.966 13.366 1.00 12.54 39 SER D N 1
ATOM 2275 C CA . SER D 1 39 ? 75.010 74.116 13.545 1.00 12.07 39 SER D CA 1
ATOM 2276 C C . SER D 1 39 ? 74.748 72.650 13.857 1.00 12.32 39 SER D C 1
ATOM 2277 O O . SER D 1 39 ? 75.646 71.820 13.732 1.00 12.28 39 SER D O 1
ATOM 2280 N N . SER D 1 40 ? 73.535 72.331 14.289 1.00 12.53 40 SER D N 1
ATOM 2281 C CA . SER D 1 40 ? 73.187 70.947 14.579 1.00 10.82 40 SER D CA 1
ATOM 2282 C C . SER D 1 40 ? 71.679 70.822 14.495 1.00 11.93 40 SER D C 1
ATOM 2283 O O . SER D 1 40 ? 70.960 71.823 14.537 1.00 12.50 40 SER D O 1
ATOM 2286 N N . LEU D 1 41 ? 71.196 69.596 14.366 1.00 12.11 41 LEU D N 1
ATOM 2287 C CA . LEU D 1 41 ? 69.765 69.392 14.273 1.00 12.07 41 LEU D CA 1
ATOM 2288 C C . LEU D 1 41 ? 69.362 67.970 14.610 1.00 11.90 41 LEU D C 1
ATOM 2289 O O . LEU D 1 41 ? 70.118 67.019 14.391 1.00 10.96 41 LEU D O 1
ATOM 2294 N N . ARG D 1 42 ? 68.167 67.838 15.173 1.00 12.08 42 ARG D N 1
ATOM 2295 C CA . ARG D 1 42 ? 67.620 66.539 15.520 1.00 12.44 42 ARG D CA 1
ATOM 2296 C C . ARG D 1 42 ? 66.586 66.213 14.454 1.00 12.49 42 ARG D C 1
ATOM 2297 O O . ARG D 1 42 ? 65.805 67.079 14.056 1.00 13.43 42 ARG D O 1
ATOM 2305 N N . ILE D 1 43 ? 66.601 64.971 13.989 1.00 12.94 43 ILE D N 1
ATOM 2306 C CA . ILE D 1 43 ? 65.663 64.506 12.974 1.00 14.08 43 ILE D CA 1
ATOM 2307 C C . ILE D 1 43 ? 64.880 63.341 13.562 1.00 14.25 43 ILE D C 1
ATOM 2308 O O . ILE D 1 43 ? 65.467 62.322 13.905 1.00 13.15 43 ILE D O 1
ATOM 2313 N N . THR D 1 44 ? 63.565 63.481 13.686 1.00 15.08 44 THR D N 1
ATOM 2314 C CA . THR D 1 44 ? 62.760 62.389 14.224 1.00 15.38 44 THR D CA 1
ATOM 2315 C C . THR D 1 44 ? 62.597 61.276 13.193 1.00 14.92 44 THR D C 1
ATOM 2316 O O . THR D 1 44 ? 62.421 61.537 12.001 1.00 15.12 44 THR D O 1
ATOM 2320 N N . GLN D 1 45 ? 62.676 60.034 13.660 1.00 14.90 45 GLN D N 1
ATOM 2321 C CA . GLN D 1 45 ? 62.527 58.866 12.799 1.00 16.40 45 GLN D CA 1
ATOM 2322 C C . GLN D 1 45 ? 61.300 59.030 11.904 1.00 14.93 45 GLN D C 1
ATOM 2323 O O . GLN D 1 45 ? 60.230 59.405 12.378 1.00 15.13 45 GLN D O 1
ATOM 2329 N N . GLY D 1 46 ? 61.465 58.752 10.614 1.00 15.63 46 GLY D N 1
ATOM 2330 C CA . GLY D 1 46 ? 60.356 58.864 9.677 1.00 16.02 46 GLY D CA 1
ATOM 2331 C C . GLY D 1 46 ? 60.384 60.115 8.816 1.00 15.91 46 GLY D C 1
ATOM 2332 O O . GLY D 1 46 ? 59.567 60.274 7.902 1.00 16.08 46 GLY D O 1
ATOM 2333 N N . TYR D 1 47 ? 61.329 61.004 9.097 1.00 15.80 47 TYR D N 1
ATOM 2334 C CA . TYR D 1 47 ? 61.440 62.251 8.349 1.00 14.83 47 TYR D CA 1
ATOM 2335 C C . TYR D 1 47 ? 62.865 62.522 7.900 1.00 15.21 47 TYR D C 1
ATOM 2336 O O . TYR D 1 47 ? 63.812 61.896 8.381 1.00 13.71 47 TYR D O 1
ATOM 2345 N N . GLN D 1 48 ? 63.005 63.464 6.973 1.00 12.40 48 GLN D N 1
ATOM 2346 C CA . GLN D 1 48 ? 64.309 63.852 6.451 1.00 12.58 48 GLN D CA 1
ATOM 2347 C C . GLN D 1 48 ? 64.310 65.360 6.251 1.00 13.62 48 GLN D C 1
ATOM 2348 O O . GLN D 1 48 ? 63.272 65.956 5.954 1.00 12.07 48 GLN D O 1
ATOM 2354 N N . ALA D 1 49 ? 65.473 65.977 6.414 1.00 12.60 49 ALA D N 1
ATOM 2355 C CA . ALA D 1 49 ? 65.588 67.413 6.222 1.00 12.82 49 ALA D CA 1
ATOM 2356 C C . ALA D 1 49 ? 66.528 67.700 5.064 1.00 14.44 49 ALA D C 1
ATOM 2357 O O . ALA D 1 49 ? 67.659 67.212 5.043 1.00 14.84 49 ALA D O 1
ATOM 2359 N N . ILE D 1 50 ? 66.050 68.466 4.086 1.00 12.88 50 ILE D N 1
ATOM 2360 C CA . ILE D 1 50 ? 66.892 68.836 2.958 1.00 13.85 50 ILE D CA 1
ATOM 2361 C C . ILE D 1 50 ? 67.382 70.242 3.265 1.00 13.28 50 ILE D C 1
ATOM 2362 O O . ILE D 1 50 ? 66.583 71.177 3.336 1.00 12.63 50 ILE D O 1
ATOM 2367 N N . LEU D 1 51 ? 68.689 70.385 3.465 1.00 13.90 51 LEU D N 1
ATOM 2368 C CA . LEU D 1 51 ? 69.290 71.681 3.760 1.00 13.13 51 LEU D CA 1
ATOM 2369 C C . LEU D 1 51 ? 69.797 72.297 2.458 1.00 13.72 51 LEU D C 1
ATOM 2370 O O . LEU D 1 51 ? 70.334 71.595 1.602 1.00 12.05 51 LEU D O 1
ATOM 2375 N N . TYR D 1 52 ? 69.623 73.608 2.319 1.00 13.79 52 TYR D N 1
ATOM 2376 C CA . TYR D 1 52 ? 70.054 74.324 1.121 1.00 14.28 52 TYR D CA 1
ATOM 2377 C C . TYR D 1 52 ? 71.018 75.444 1.453 1.00 14.10 52 TYR D C 1
ATOM 2378 O O . TYR D 1 52 ? 70.846 76.152 2.447 1.00 14.15 52 TYR D O 1
ATOM 2387 N N . GLN D 1 53 ? 72.026 75.609 0.606 1.00 14.53 53 GLN D N 1
ATOM 2388 C CA . GLN D 1 53 ? 73.001 76.665 0.802 1.00 14.40 53 GLN D CA 1
ATOM 2389 C C . GLN D 1 53 ? 72.337 78.024 0.613 1.00 15.51 53 GLN D C 1
ATOM 2390 O O . GLN D 1 53 ? 72.649 78.956 1.327 1.00 13.72 53 GLN D O 1
ATOM 2396 N N . ASP D 1 54 ? 71.415 78.146 -0.334 1.00 14.61 54 ASP D N 1
ATOM 2397 C CA . ASP D 1 54 ? 70.774 79.441 -0.552 1.00 15.57 54 ASP D CA 1
ATOM 2398 C C . ASP D 1 54 ? 69.315 79.505 -0.133 1.00 15.24 54 ASP D C 1
ATOM 2399 O O . ASP D 1 54 ? 68.692 78.489 0.172 1.00 14.55 54 ASP D O 1
ATOM 2404 N N . ASP D 1 55 ? 68.786 80.725 -0.114 1.00 15.19 55 ASP D N 1
ATOM 2405 C CA . ASP D 1 55 ? 67.400 80.965 0.247 1.00 15.51 55 ASP D CA 1
ATOM 2406 C C . ASP D 1 55 ? 66.542 80.361 -0.860 1.00 16.21 55 ASP D C 1
ATOM 2407 O O . ASP D 1 55 ? 67.047 80.021 -1.932 1.00 16.78 55 ASP D O 1
ATOM 2412 N N . ASN D 1 56 ? 65.250 80.225 -0.591 1.00 16.10 56 ASN D N 1
ATOM 2413 C CA . ASN D 1 56 ? 64.308 79.673 -1.553 1.00 17.04 56 ASN D CA 1
ATOM 2414 C C . ASN D 1 56 ? 64.743 78.357 -2.196 1.00 16.95 56 ASN D C 1
ATOM 2415 O O . ASN D 1 56 ? 64.494 78.112 -3.377 1.00 15.82 56 ASN D O 1
ATOM 2420 N N . PHE D 1 57 ? 65.397 77.519 -1.399 1.00 15.82 57 PHE D N 1
ATOM 2421 C CA . PHE D 1 57 ? 65.828 76.192 -1.827 1.00 15.96 57 PHE D CA 1
ATOM 2422 C C . PHE D 1 57 ? 66.727 76.149 -3.056 1.00 16.47 57 PHE D C 1
ATOM 2423 O O . PHE D 1 57 ? 66.595 75.266 -3.913 1.00 17.61 57 PHE D O 1
ATOM 2431 N N . GLY D 1 58 ? 67.657 77.092 -3.128 1.00 16.28 58 GLY D N 1
ATOM 2432 C CA . GLY D 1 58 ? 68.573 77.132 -4.251 1.00 17.58 58 GLY D CA 1
ATOM 2433 C C . GLY D 1 58 ? 69.970 76.725 -3.832 1.00 17.71 58 GLY D C 1
ATOM 2434 O O . GLY D 1 58 ? 70.253 76.559 -2.642 1.00 17.12 58 GLY D O 1
ATOM 2435 N N . GLY D 1 59 ? 70.848 76.548 -4.814 1.00 17.05 59 GLY D N 1
ATOM 2436 C CA . GLY D 1 59 ? 72.216 76.175 -4.515 1.00 16.71 59 GLY D CA 1
ATOM 2437 C C . GLY D 1 59 ? 72.375 74.729 -4.100 1.00 16.95 59 GLY D C 1
ATOM 2438 O O . GLY D 1 59 ? 71.442 73.936 -4.208 1.00 18.01 59 GLY D O 1
ATOM 2439 N N . ALA D 1 60 ? 73.565 74.391 -3.615 1.00 17.34 60 ALA D N 1
ATOM 2440 C CA . ALA D 1 60 ? 73.856 73.027 -3.188 1.00 16.83 60 ALA D CA 1
ATOM 2441 C C . ALA D 1 60 ? 72.921 72.603 -2.064 1.00 17.00 60 ALA D C 1
ATOM 2442 O O . ALA D 1 60 ? 72.438 73.433 -1.292 1.00 16.02 60 ALA D O 1
ATOM 2444 N N . SER D 1 61 ? 72.664 71.303 -1.987 1.00 16.19 61 SER D N 1
ATOM 2445 C CA . SER D 1 61 ? 71.796 70.763 -0.955 1.00 14.74 61 SER D CA 1
ATOM 2446 C C . SER D 1 61 ? 72.391 69.486 -0.387 1.00 13.86 61 SER D C 1
ATOM 2447 O O . SER D 1 61 ? 73.334 68.913 -0.942 1.00 13.25 61 SER D O 1
ATOM 2450 N N . THR D 1 62 ? 71.843 69.058 0.741 1.00 13.48 62 THR D N 1
ATOM 2451 C CA . THR D 1 62 ? 72.273 67.829 1.382 1.00 12.42 62 THR D CA 1
ATOM 2452 C C . THR D 1 62 ? 71.067 67.342 2.162 1.00 11.83 62 THR D C 1
ATOM 2453 O O . THR D 1 62 ? 70.263 68.148 2.637 1.00 13.81 62 THR D O 1
ATOM 2457 N N . VAL D 1 63 ? 70.929 66.029 2.282 1.00 10.77 63 VAL D N 1
ATOM 2458 C CA . VAL D 1 63 ? 69.799 65.456 2.998 1.00 11.73 63 VAL D CA 1
ATOM 2459 C C . VAL D 1 63 ? 70.267 64.844 4.310 1.00 13.81 63 VAL D C 1
ATOM 2460 O O . VAL D 1 63 ? 71.173 64.014 4.323 1.00 15.29 63 VAL D O 1
ATOM 2464 N N . ILE D 1 64 ? 69.645 65.265 5.407 1.00 13.32 64 ILE D N 1
ATOM 2465 C CA . ILE D 1 64 ? 69.982 64.775 6.741 1.00 13.86 64 ILE D CA 1
ATOM 2466 C C . ILE D 1 64 ? 68.895 63.775 7.150 1.00 14.42 64 ILE D C 1
ATOM 2467 O O . ILE D 1 64 ? 67.724 64.143 7.272 1.00 13.08 64 ILE D O 1
ATOM 2472 N N . ASN D 1 65 ? 69.294 62.517 7.346 1.00 12.69 65 ASN D N 1
ATOM 2473 C CA . ASN D 1 65 ? 68.374 61.432 7.701 1.00 15.31 65 ASN D CA 1
ATOM 2474 C C . ASN D 1 65 ? 68.357 61.081 9.184 1.00 16.14 65 ASN D C 1
ATOM 2475 O O . ASN D 1 65 ? 67.542 60.267 9.624 1.00 15.54 65 ASN D O 1
ATOM 2480 N N . SER D 1 66 ? 69.263 61.680 9.948 1.00 14.67 66 SER D N 1
ATOM 2481 C CA . SER D 1 66 ? 69.355 61.398 11.373 1.00 15.53 66 SER D CA 1
ATOM 2482 C C . SER D 1 66 ? 70.025 62.561 12.095 1.00 14.07 66 SER D C 1
ATOM 2483 O O . SER D 1 66 ? 70.633 63.420 11.459 1.00 15.22 66 SER D O 1
ATOM 2486 N N . ASP D 1 67 ? 69.919 62.577 13.421 1.00 13.97 67 ASP D N 1
ATOM 2487 C CA . ASP D 1 67 ? 70.501 63.646 14.225 1.00 13.40 67 ASP D CA 1
ATOM 2488 C C . ASP D 1 67 ? 71.941 63.922 13.814 1.00 13.48 67 ASP D C 1
ATOM 2489 O O . ASP D 1 67 ? 72.741 62.995 13.652 1.00 12.72 67 ASP D O 1
ATOM 2494 N N . ASN D 1 68 ? 72.264 65.198 13.637 1.00 12.79 68 ASN D N 1
ATOM 2495 C CA . ASN D 1 68 ? 73.617 65.593 13.279 1.00 13.80 68 ASN D CA 1
ATOM 2496 C C . ASN D 1 68 ? 74.045 66.587 14.355 1.00 13.92 68 ASN D C 1
ATOM 2497 O O . ASN D 1 68 ? 73.518 67.694 14.427 1.00 12.59 68 ASN D O 1
ATOM 2502 N N . SER D 1 69 ? 75.002 66.186 15.187 1.00 13.79 69 SER D N 1
ATOM 2503 C CA . SER D 1 69 ? 75.460 67.027 16.290 1.00 14.28 69 SER D CA 1
ATOM 2504 C C . SER D 1 69 ? 76.373 68.197 15.927 1.00 13.96 69 SER D C 1
ATOM 2505 O O . SER D 1 69 ? 76.661 69.037 16.777 1.00 13.66 69 SER D O 1
ATOM 2508 N N . CYS D 1 70 ? 76.838 68.253 14.685 1.00 13.93 70 CYS D N 1
ATOM 2509 C CA . CYS D 1 70 ? 77.712 69.345 14.267 1.00 14.37 70 CYS D CA 1
ATOM 2510 C C . CYS D 1 70 ? 77.954 69.280 12.767 1.00 13.65 70 CYS D C 1
ATOM 2511 O O . CYS D 1 70 ? 78.683 68.410 12.281 1.00 13.25 70 CYS D O 1
ATOM 2514 N N . LEU D 1 71 ? 77.336 70.201 12.037 1.00 12.55 71 LEU D N 1
ATOM 2515 C CA . LEU D 1 71 ? 77.486 70.248 10.587 1.00 12.81 71 LEU D CA 1
ATOM 2516 C C . LEU D 1 71 ? 78.946 70.470 10.209 1.00 13.07 71 LEU D C 1
ATOM 2517 O O . LEU D 1 71 ? 79.697 71.112 10.950 1.00 13.17 71 LEU D O 1
ATOM 2522 N N . ASN D 1 72 ? 79.350 69.938 9.059 1.00 14.11 72 ASN D N 1
ATOM 2523 C CA . ASN D 1 72 ? 80.733 70.078 8.630 1.00 15.30 72 ASN D CA 1
ATOM 2524 C C . ASN D 1 72 ? 81.075 71.470 8.105 1.00 15.23 72 ASN D C 1
ATOM 2525 O O . ASN D 1 72 ? 80.238 72.370 8.104 1.00 15.24 72 ASN D O 1
ATOM 2530 N N . THR D 1 73 ? 82.319 71.643 7.671 1.00 16.63 73 THR D N 1
ATOM 2531 C CA . THR D 1 73 ? 82.787 72.932 7.171 1.00 15.78 73 THR D CA 1
ATOM 2532 C C . THR D 1 73 ? 81.917 73.505 6.057 1.00 15.86 73 THR D C 1
ATOM 2533 O O . THR D 1 73 ? 81.677 74.711 5.998 1.00 17.12 73 THR D O 1
ATOM 2537 N N . THR D 1 74 ? 81.442 72.636 5.177 1.00 14.02 74 THR D N 1
ATOM 2538 C CA . THR D 1 74 ? 80.615 73.065 4.060 1.00 15.54 74 THR D CA 1
ATOM 2539 C C . THR D 1 74 ? 79.211 73.486 4.474 1.00 16.44 74 THR D C 1
ATOM 2540 O O . THR D 1 74 ? 78.620 74.378 3.862 1.00 15.91 74 THR D O 1
ATOM 2544 N N . TRP D 1 75 ? 78.688 72.867 5.527 1.00 15.23 75 TRP D N 1
ATOM 2545 C CA . TRP D 1 75 ? 77.330 73.166 5.964 1.00 15.08 75 TRP D CA 1
ATOM 2546 C C . TRP D 1 75 ? 77.120 73.968 7.235 1.00 14.62 75 TRP D C 1
ATOM 2547 O O . TRP D 1 75 ? 76.039 74.519 7.438 1.00 13.63 75 TRP D O 1
ATOM 2558 N N . ASN D 1 76 ? 78.129 74.042 8.093 1.00 14.24 76 ASN D N 1
ATOM 2559 C CA . ASN D 1 76 ? 77.964 74.792 9.331 1.00 13.15 76 ASN D CA 1
ATOM 2560 C C . ASN D 1 76 ? 77.855 76.291 9.073 1.00 12.98 76 ASN D C 1
ATOM 2561 O O . ASN D 1 76 ? 78.664 76.862 8.344 1.00 13.10 76 ASN D O 1
ATOM 2566 N N . ASP D 1 77 ? 76.853 76.924 9.676 1.00 12.35 77 ASP D N 1
ATOM 2567 C CA . ASP D 1 77 ? 76.637 78.357 9.496 1.00 13.33 77 ASP D CA 1
ATOM 2568 C C . ASP D 1 77 ? 76.491 78.724 8.027 1.00 12.14 77 ASP D C 1
ATOM 2569 O O . ASP D 1 77 ? 76.966 79.771 7.592 1.00 12.90 77 ASP D O 1
ATOM 2574 N N . LYS D 1 78 ? 75.823 77.866 7.263 1.00 10.98 78 LYS D N 1
ATOM 2575 C CA . LYS D 1 78 ? 75.630 78.124 5.843 1.00 12.98 78 LYS D CA 1
ATOM 2576 C C . LYS D 1 78 ? 74.204 77.879 5.357 1.00 12.82 78 LYS D C 1
ATOM 2577 O O . LYS D 1 78 ? 73.869 78.245 4.242 1.00 14.36 78 LYS D O 1
ATOM 2583 N N . VAL D 1 79 ? 73.364 77.259 6.176 1.00 12.08 79 VAL D N 1
ATOM 2584 C CA . VAL D 1 79 ? 72.000 76.966 5.744 1.00 12.49 79 VAL D CA 1
ATOM 2585 C C . VAL D 1 79 ? 71.117 78.206 5.624 1.00 12.84 79 VAL D C 1
ATOM 2586 O O . VAL D 1 79 ? 71.040 79.021 6.545 1.00 13.72 79 VAL D O 1
ATOM 2590 N N . SER D 1 80 ? 70.454 78.342 4.477 1.00 12.56 80 SER D N 1
ATOM 2591 C CA . SER D 1 80 ? 69.584 79.493 4.228 1.00 13.65 80 SER D CA 1
ATOM 2592 C C . SER D 1 80 ? 68.118 79.149 3.999 1.00 13.22 80 SER D C 1
ATOM 2593 O O . SER D 1 80 ? 67.262 80.029 4.020 1.00 14.05 80 SER D O 1
ATOM 2596 N N . SER D 1 81 ? 67.835 77.876 3.754 1.00 13.58 81 SER D N 1
ATOM 2597 C CA . SER D 1 81 ? 66.463 77.410 3.571 1.00 12.20 81 SER D CA 1
ATOM 2598 C C . SER D 1 81 ? 66.453 75.910 3.821 1.00 12.95 81 SER D C 1
ATOM 2599 O O . SER D 1 81 ? 67.475 75.236 3.655 1.00 12.79 81 SER D O 1
ATOM 2602 N N . ILE D 1 82 ? 65.303 75.391 4.231 1.00 11.02 82 ILE D N 1
ATOM 2603 C CA . ILE D 1 82 ? 65.177 73.976 4.557 1.00 12.99 82 ILE D CA 1
ATOM 2604 C C . ILE D 1 82 ? 63.836 73.413 4.122 1.00 14.23 82 ILE D C 1
ATOM 2605 O O . ILE D 1 82 ? 62.816 74.098 4.184 1.00 14.93 82 ILE D O 1
ATOM 2610 N N . ARG D 1 83 ? 63.849 72.160 3.680 1.00 15.43 83 ARG D N 1
ATOM 2611 C CA . ARG D 1 83 ? 62.624 71.477 3.289 1.00 15.63 83 ARG D CA 1
ATOM 2612 C C . ARG D 1 83 ? 62.531 70.205 4.115 1.00 14.64 83 ARG D C 1
ATOM 2613 O O . ARG D 1 83 ? 63.475 69.418 4.156 1.00 15.65 83 ARG D O 1
ATOM 2621 N N . VAL D 1 84 ? 61.397 70.015 4.781 1.00 13.66 84 VAL D N 1
ATOM 2622 C CA . VAL D 1 84 ? 61.174 68.834 5.602 1.00 14.78 84 VAL D CA 1
ATOM 2623 C C . VAL D 1 84 ? 60.163 67.913 4.916 1.00 14.55 84 VAL D C 1
ATOM 2624 O O . VAL D 1 84 ? 59.099 68.355 4.484 1.00 13.15 84 VAL D O 1
ATOM 2628 N N . ILE D 1 85 ? 60.506 66.633 4.818 1.00 14.01 85 ILE D N 1
ATOM 2629 C CA . ILE D 1 85 ? 59.631 65.660 4.174 1.00 15.21 85 ILE D CA 1
ATOM 2630 C C . ILE D 1 85 ? 59.537 64.357 4.960 1.00 14.54 85 ILE D C 1
ATOM 2631 O O . ILE D 1 85 ? 60.366 64.076 5.831 1.00 13.96 85 ILE D O 1
ATOM 2636 N N . ALA D 1 86 ? 58.510 63.569 4.656 1.00 14.76 86 ALA D N 1
ATOM 2637 C CA . ALA D 1 86 ? 58.343 62.265 5.278 1.00 15.41 86 ALA D CA 1
ATOM 2638 C C . ALA D 1 86 ? 59.393 61.442 4.537 1.00 16.61 86 ALA D C 1
ATOM 2639 O O . ALA D 1 86 ? 59.777 61.806 3.422 1.00 17.42 86 ALA D O 1
ATOM 2641 N N . ASN D 1 87 ? 59.862 60.345 5.121 1.00 18.24 87 ASN D N 1
ATOM 2642 C CA . ASN D 1 87 ? 60.896 59.556 4.450 1.00 19.24 87 ASN D CA 1
ATOM 2643 C C . ASN D 1 87 ? 60.381 58.438 3.542 1.00 20.74 87 ASN D C 1
ATOM 2644 O O . ASN D 1 87 ? 61.167 57.656 3.005 1.00 19.91 87 ASN D O 1
ATOM 2649 N N . GLY D 1 88 ? 59.066 58.366 3.366 1.00 19.96 88 GLY D N 1
ATOM 2650 C CA . GLY D 1 88 ? 58.506 57.345 2.499 1.00 21.56 88 GLY D CA 1
ATOM 2651 C C . GLY D 1 88 ? 58.260 55.990 3.140 1.00 23.05 88 GLY D C 1
ATOM 2652 O O . GLY D 1 88 ? 57.624 55.131 2.529 1.00 23.64 88 GLY D O 1
ATOM 2653 N N . THR D 1 89 ? 58.760 55.780 4.355 1.00 25.39 89 THR D N 1
ATOM 2654 C CA . THR D 1 89 ? 58.547 54.503 5.027 1.00 28.40 89 THR D CA 1
ATOM 2655 C C . THR D 1 89 ? 57.069 54.390 5.367 1.00 30.70 89 THR D C 1
ATOM 2656 O O . THR D 1 89 ? 56.382 55.400 5.545 1.00 30.94 89 THR D O 1
ATOM 2660 N N . THR D 1 90 ? 56.583 53.158 5.455 1.00 32.25 90 THR D N 1
ATOM 2661 C CA . THR D 1 90 ? 55.180 52.910 5.748 1.00 35.02 90 THR D CA 1
ATOM 2662 C C . THR D 1 90 ? 55.034 51.928 6.909 1.00 36.08 90 THR D C 1
ATOM 2663 O O . THR D 1 90 ? 55.971 51.854 7.735 1.00 36.73 90 THR D O 1
ATOM 2668 N N . ASP E 1 1 ? 23.830 111.149 48.579 1.00 28.64 1 ASP E N 1
ATOM 2669 C CA . ASP E 1 1 ? 22.741 110.937 47.583 1.00 27.91 1 ASP E CA 1
ATOM 2670 C C . ASP E 1 1 ? 21.965 112.228 47.371 1.00 26.87 1 ASP E C 1
ATOM 2671 O O . ASP E 1 1 ? 21.805 113.027 48.291 1.00 26.96 1 ASP E O 1
ATOM 2676 N N . VAL E 1 2 ? 21.477 112.426 46.154 1.00 24.14 2 VAL E N 1
ATOM 2677 C CA . VAL E 1 2 ? 20.731 113.632 45.831 1.00 22.38 2 VAL E CA 1
ATOM 2678 C C . VAL E 1 2 ? 19.259 113.323 45.626 1.00 20.80 2 VAL E C 1
ATOM 2679 O O . VAL E 1 2 ? 18.426 114.223 45.579 1.00 18.98 2 VAL E O 1
ATOM 2683 N N . ILE E 1 3 ? 18.945 112.040 45.499 1.00 18.57 3 ILE E N 1
ATOM 2684 C CA . ILE E 1 3 ? 17.568 111.615 45.321 1.00 18.24 3 ILE E CA 1
ATOM 2685 C C . ILE E 1 3 ? 17.308 110.395 46.182 1.00 16.41 3 ILE E C 1
ATOM 2686 O O . ILE E 1 3 ? 18.149 109.499 46.276 1.00 16.15 3 ILE E O 1
ATOM 2691 N N . THR E 1 4 ? 16.148 110.372 46.827 1.00 14.70 4 THR E N 1
ATOM 2692 C CA . THR E 1 4 ? 15.772 109.234 47.651 1.00 12.39 4 THR E CA 1
ATOM 2693 C C . THR E 1 4 ? 14.382 108.805 47.205 1.00 12.40 4 THR E C 1
ATOM 2694 O O . THR E 1 4 ? 13.461 109.622 47.157 1.00 10.77 4 THR E O 1
ATOM 2698 N N . VAL E 1 5 ? 14.246 107.532 46.848 1.00 11.72 5 VAL E N 1
ATOM 2699 C CA . VAL E 1 5 ? 12.960 107.008 46.410 1.00 13.07 5 VAL E CA 1
ATOM 2700 C C . VAL E 1 5 ? 12.381 106.140 47.516 1.00 13.90 5 VAL E C 1
ATOM 2701 O O . VAL E 1 5 ? 13.075 105.295 48.089 1.00 15.08 5 VAL E O 1
ATOM 2705 N N . TYR E 1 6 ? 11.104 106.355 47.812 1.00 13.35 6 TYR E N 1
ATOM 2706 C CA . TYR E 1 6 ? 10.434 105.624 48.874 1.00 11.82 6 TYR E CA 1
ATOM 2707 C C . TYR E 1 6 ? 9.363 104.675 48.394 1.00 11.47 6 TYR E C 1
ATOM 2708 O O . TYR E 1 6 ? 8.670 104.930 47.404 1.00 11.72 6 TYR E O 1
ATOM 2717 N N . LYS E 1 7 ? 9.212 103.587 49.136 1.00 11.08 7 LYS E N 1
ATOM 2718 C CA . LYS E 1 7 ? 8.220 102.585 48.824 1.00 12.13 7 LYS E CA 1
ATOM 2719 C C . LYS E 1 7 ? 6.830 103.171 49.015 1.00 13.15 7 LYS E C 1
ATOM 2720 O O . LYS E 1 7 ? 5.961 102.945 48.200 1.00 11.90 7 LYS E O 1
ATOM 2726 N N . ASP E 1 8 ? 6.626 103.941 50.080 1.00 13.39 8 ASP E N 1
ATOM 2727 C CA . ASP E 1 8 ? 5.307 104.517 50.345 1.00 13.52 8 ASP E CA 1
ATOM 2728 C C . ASP E 1 8 ? 5.213 106.016 50.124 1.00 13.78 8 ASP E C 1
ATOM 2729 O O . ASP E 1 8 ? 6.220 106.698 49.954 1.00 13.64 8 ASP E O 1
ATOM 2734 N N . CYS E 1 9 ? 3.984 106.524 50.131 1.00 14.26 9 CYS E N 1
ATOM 2735 C CA . CYS E 1 9 ? 3.756 107.954 49.969 1.00 15.33 9 CYS E CA 1
ATOM 2736 C C . CYS E 1 9 ? 4.190 108.666 51.251 1.00 15.79 9 CYS E C 1
ATOM 2737 O O . CYS E 1 9 ? 4.342 108.035 52.295 1.00 17.05 9 CYS E O 1
ATOM 2740 N N . ASN E 1 10 ? 4.424 109.971 51.159 1.00 16.68 10 ASN E N 1
ATOM 2741 C CA . ASN E 1 10 ? 4.839 110.772 52.308 1.00 18.07 10 ASN E CA 1
ATOM 2742 C C . ASN E 1 10 ? 6.237 110.439 52.822 1.00 16.84 10 ASN E C 1
ATOM 2743 O O . ASN E 1 10 ? 6.517 110.558 54.016 1.00 17.06 10 ASN E O 1
ATOM 2748 N N . TYR E 1 11 ? 7.105 110.007 51.912 1.00 14.90 11 TYR E N 1
ATOM 2749 C CA . TYR E 1 11 ? 8.494 109.698 52.243 1.00 15.24 11 TYR E CA 1
ATOM 2750 C C . TYR E 1 11 ? 8.685 108.678 53.357 1.00 15.73 11 TYR E C 1
ATOM 2751 O O . TYR E 1 11 ? 9.497 108.881 54.260 1.00 15.09 11 TYR E O 1
ATOM 2760 N N . THR E 1 12 ? 7.941 107.580 53.286 1.00 16.12 12 THR E N 1
ATOM 2761 C CA . THR E 1 12 ? 8.042 106.523 54.283 1.00 17.13 12 THR E CA 1
ATOM 2762 C C . THR E 1 12 ? 8.199 105.181 53.574 1.00 16.31 12 THR E C 1
ATOM 2763 O O . THR E 1 12 ? 8.023 105.088 52.356 1.00 14.82 12 THR E O 1
ATOM 2767 N N . GLY E 1 13 ? 8.527 104.144 54.338 1.00 15.24 13 GLY E N 1
ATOM 2768 C CA . GLY E 1 13 ? 8.709 102.828 53.752 1.00 15.69 13 GLY E CA 1
ATOM 2769 C C . GLY E 1 13 ? 10.143 102.644 53.300 1.00 15.80 13 GLY E C 1
ATOM 2770 O O . GLY E 1 13 ? 10.938 103.580 53.365 1.00 17.38 13 GLY E O 1
ATOM 2771 N N . PHE E 1 14 ? 10.481 101.445 52.837 1.00 15.58 14 PHE E N 1
ATOM 2772 C CA . PHE E 1 14 ? 11.838 101.179 52.385 1.00 14.93 14 PHE E CA 1
ATOM 2773 C C . PHE E 1 14 ? 12.292 102.244 51.396 1.00 15.50 14 PHE E C 1
ATOM 2774 O O . PHE E 1 14 ? 11.563 102.593 50.468 1.00 14.18 14 PHE E O 1
ATOM 2782 N N . SER E 1 15 ? 13.505 102.747 51.581 1.00 15.56 15 SER E N 1
ATOM 2783 C CA . SER E 1 15 ? 14.013 103.775 50.688 1.00 16.65 15 SER E CA 1
ATOM 2784 C C . SER E 1 15 ? 15.346 103.418 50.049 1.00 16.88 15 SER E C 1
ATOM 2785 O O . SER E 1 15 ? 16.087 102.573 50.548 1.00 16.57 15 SER E O 1
ATOM 2788 N N . GLY E 1 16 ? 15.631 104.072 48.929 1.00 17.36 16 GLY E N 1
ATOM 2789 C CA . GLY E 1 16 ? 16.878 103.857 48.224 1.00 16.81 16 GLY E CA 1
ATOM 2790 C C . GLY E 1 16 ? 17.448 105.205 47.826 1.00 16.04 16 GLY E C 1
ATOM 2791 O O . GLY E 1 16 ? 16.713 106.081 47.371 1.00 15.43 16 GLY E O 1
ATOM 2792 N N . GLY E 1 17 ? 18.754 105.378 48.003 1.00 15.35 17 GLY E N 1
ATOM 2793 C CA . GLY E 1 17 ? 19.388 106.633 47.645 1.00 15.75 17 GLY E CA 1
ATOM 2794 C C . GLY E 1 17 ? 20.053 106.572 46.283 1.00 15.70 17 GLY E C 1
ATOM 2795 O O . GLY E 1 17 ? 20.741 105.603 45.960 1.00 15.78 17 GLY E O 1
ATOM 2796 N N . LEU E 1 18 ? 19.846 107.608 45.478 1.00 15.50 18 LEU E N 1
ATOM 2797 C CA . LEU E 1 18 ? 20.429 107.662 44.145 1.00 15.69 18 LEU E CA 1
ATOM 2798 C C . LEU E 1 18 ? 21.297 108.903 43.983 1.00 16.87 18 LEU E C 1
ATOM 2799 O O . LEU E 1 18 ? 21.061 109.930 44.622 1.00 17.21 18 LEU E O 1
ATOM 2804 N N . THR E 1 19 ? 22.297 108.799 43.114 1.00 17.55 19 THR E N 1
ATOM 2805 C CA . THR E 1 19 ? 23.184 109.914 42.807 1.00 18.98 19 THR E CA 1
ATOM 2806 C C . THR E 1 19 ? 23.114 110.063 41.294 1.00 19.29 19 THR E C 1
ATOM 2807 O O . THR E 1 19 ? 22.459 109.261 40.635 1.00 18.83 19 THR E O 1
ATOM 2811 N N . ILE E 1 20 ? 23.772 111.075 40.737 1.00 18.59 20 ILE E N 1
ATOM 2812 C CA . ILE E 1 20 ? 23.748 111.272 39.288 1.00 20.05 20 ILE E CA 1
ATOM 2813 C C . ILE E 1 20 ? 24.105 109.991 38.542 1.00 19.41 20 ILE E C 1
ATOM 2814 O O . ILE E 1 20 ? 25.080 109.319 38.877 1.00 19.06 20 ILE E O 1
ATOM 2819 N N . GLY E 1 21 ? 23.311 109.652 37.528 1.00 19.68 21 GLY E N 1
ATOM 2820 C CA . GLY E 1 21 ? 23.581 108.450 36.762 1.00 19.55 21 GLY E CA 1
ATOM 2821 C C . GLY E 1 21 ? 22.339 107.708 36.309 1.00 20.40 21 GLY E C 1
ATOM 2822 O O . GLY E 1 21 ? 21.217 108.175 36.500 1.00 19.52 21 GLY E O 1
ATOM 2823 N N . ASP E 1 22 ? 22.549 106.544 35.705 1.00 19.73 22 ASP E N 1
ATOM 2824 C CA . ASP E 1 22 ? 21.458 105.718 35.205 1.00 20.13 22 ASP E CA 1
ATOM 2825 C C . ASP E 1 22 ? 21.143 104.548 36.130 1.00 18.75 22 ASP E C 1
ATOM 2826 O O . ASP E 1 22 ? 22.048 103.866 36.624 1.00 16.84 22 ASP E O 1
ATOM 2831 N N . TYR E 1 23 ? 19.850 104.318 36.343 1.00 16.69 23 TYR E N 1
ATOM 2832 C CA . TYR E 1 23 ? 19.389 103.226 37.190 1.00 14.36 23 TYR E CA 1
ATOM 2833 C C . TYR E 1 23 ? 18.347 102.355 36.492 1.00 14.01 23 TYR E C 1
ATOM 2834 O O . TYR E 1 23 ? 17.158 102.684 36.498 1.00 13.43 23 TYR E O 1
ATOM 2843 N N . ASN E 1 24 ? 18.779 101.258 35.871 1.00 12.74 24 ASN E N 1
ATOM 2844 C CA . ASN E 1 24 ? 17.814 100.369 35.240 1.00 13.60 24 ASN E CA 1
ATOM 2845 C C . ASN E 1 24 ? 17.263 99.550 36.405 1.00 13.38 24 ASN E C 1
ATOM 2846 O O . ASN E 1 24 ? 17.704 99.732 37.538 1.00 12.88 24 ASN E O 1
ATOM 2851 N N . LEU E 1 25 ? 16.309 98.664 36.148 1.00 14.38 25 LEU E N 1
ATOM 2852 C CA . LEU E 1 25 ? 15.726 97.882 37.234 1.00 14.22 25 LEU E CA 1
ATOM 2853 C C . LEU E 1 25 ? 16.761 97.084 38.023 1.00 14.88 25 LEU E C 1
ATOM 2854 O O . LEU E 1 25 ? 16.713 97.041 39.251 1.00 15.53 25 LEU E O 1
ATOM 2859 N N . ALA E 1 26 ? 17.700 96.453 37.327 1.00 14.83 26 ALA E N 1
ATOM 2860 C CA . ALA E 1 26 ? 18.725 95.675 38.012 1.00 14.83 26 ALA E CA 1
ATOM 2861 C C . ALA E 1 26 ? 19.454 96.537 39.043 1.00 14.35 26 ALA E C 1
ATOM 2862 O O . ALA E 1 26 ? 19.701 96.102 40.171 1.00 15.80 26 ALA E O 1
ATOM 2864 N N . ARG E 1 27 ? 19.790 97.769 38.670 1.00 13.34 27 ARG E N 1
ATOM 2865 C CA . ARG E 1 27 ? 20.491 98.642 39.597 1.00 13.35 27 ARG E CA 1
ATOM 2866 C C . ARG E 1 27 ? 19.589 99.086 40.748 1.00 13.01 27 ARG E C 1
ATOM 2867 O O . ARG E 1 27 ? 20.043 99.209 41.887 1.00 13.39 27 ARG E O 1
ATOM 2875 N N . LEU E 1 28 ? 18.312 99.325 40.467 1.00 12.43 28 LEU E N 1
ATOM 2876 C CA . LEU E 1 28 ? 17.402 99.713 41.539 1.00 12.57 28 LEU E CA 1
ATOM 2877 C C . LEU E 1 28 ? 17.318 98.550 42.528 1.00 12.16 28 LEU E C 1
ATOM 2878 O O . LEU E 1 28 ? 17.314 98.761 43.740 1.00 13.83 28 LEU E O 1
ATOM 2883 N N . ASN E 1 29 ? 17.281 97.323 42.006 1.00 12.00 29 ASN E N 1
ATOM 2884 C CA . ASN E 1 29 ? 17.205 96.126 42.848 1.00 12.40 29 ASN E CA 1
ATOM 2885 C C . ASN E 1 29 ? 18.448 95.970 43.726 1.00 13.28 29 ASN E C 1
ATOM 2886 O O . ASN E 1 29 ? 18.368 95.423 44.826 1.00 15.23 29 ASN E O 1
ATOM 2891 N N . SER E 1 30 ? 19.593 96.446 43.241 1.00 13.27 30 SER E N 1
ATOM 2892 C CA . SER E 1 30 ? 20.838 96.345 43.995 1.00 14.62 30 SER E CA 1
ATOM 2893 C C . SER E 1 30 ? 20.764 97.217 45.246 1.00 16.02 30 SER E C 1
ATOM 2894 O O . SER E 1 30 ? 21.568 97.076 46.172 1.00 15.94 30 SER E O 1
ATOM 2897 N N . LEU E 1 31 ? 19.783 98.114 45.261 1.00 15.91 31 LEU E N 1
ATOM 2898 C CA . LEU E 1 31 ? 19.556 99.015 46.380 1.00 15.15 31 LEU E CA 1
ATOM 2899 C C . LEU E 1 31 ? 18.401 98.511 47.234 1.00 15.17 31 LEU E C 1
ATOM 2900 O O . LEU E 1 31 ? 18.092 99.089 48.277 1.00 14.38 31 LEU E O 1
ATOM 2905 N N . GLY E 1 32 ? 17.766 97.436 46.780 1.00 14.45 32 GLY E N 1
ATOM 2906 C CA . GLY E 1 32 ? 16.636 96.874 47.499 1.00 15.96 32 GLY E CA 1
ATOM 2907 C C . GLY E 1 32 ? 15.327 97.470 47.014 1.00 15.65 32 GLY E C 1
ATOM 2908 O O . GLY E 1 32 ? 14.260 97.159 47.544 1.00 15.36 32 GLY E O 1
ATOM 2909 N N . VAL E 1 33 ? 15.411 98.332 46.004 1.00 14.73 33 VAL E N 1
ATOM 2910 C CA . VAL E 1 33 ? 14.232 98.986 45.439 1.00 14.94 33 VAL E CA 1
ATOM 2911 C C . VAL E 1 33 ? 13.577 98.090 44.391 1.00 13.82 33 VAL E C 1
ATOM 2912 O O . VAL E 1 33 ? 14.232 97.633 43.456 1.00 12.79 33 VAL E O 1
ATOM 2916 N N . LEU E 1 34 ? 12.277 97.852 44.556 1.00 13.68 34 LEU E N 1
ATOM 2917 C CA . LEU E 1 34 ? 11.509 96.995 43.657 1.00 13.61 34 LEU E CA 1
ATOM 2918 C C . LEU E 1 34 ? 10.858 97.692 42.463 1.00 13.61 34 LEU E C 1
ATOM 2919 O O . LEU E 1 34 ? 10.599 98.896 42.487 1.00 13.56 34 LEU E O 1
ATOM 2924 N N . ASN E 1 35 ? 10.578 96.904 41.431 1.00 12.80 35 ASN E N 1
ATOM 2925 C CA . ASN E 1 35 ? 9.921 97.383 40.221 1.00 13.87 35 ASN E CA 1
ATOM 2926 C C . ASN E 1 35 ? 8.478 97.753 40.585 1.00 13.92 35 ASN E C 1
ATOM 2927 O O . ASN E 1 35 ? 7.931 97.211 41.550 1.00 13.76 35 ASN E O 1
ATOM 2932 N N . ASP E 1 36 ? 7.871 98.671 39.828 1.00 12.36 36 ASP E N 1
ATOM 2933 C CA . ASP E 1 36 ? 6.480 99.082 40.063 1.00 13.92 36 ASP E CA 1
ATOM 2934 C C . ASP E 1 36 ? 6.170 99.163 41.555 1.00 13.24 36 ASP E C 1
ATOM 2935 O O . ASP E 1 36 ? 5.192 98.571 42.027 1.00 13.06 36 ASP E O 1
ATOM 2940 N N . ASP E 1 37 ? 6.979 99.926 42.284 1.00 12.70 37 ASP E N 1
ATOM 2941 C CA . ASP E 1 37 ? 6.827 100.015 43.729 1.00 12.83 37 ASP E CA 1
ATOM 2942 C C . ASP E 1 37 ? 7.051 101.406 44.335 1.00 13.22 37 ASP E C 1
ATOM 2943 O O . ASP E 1 37 ? 6.524 101.708 45.398 1.00 11.12 37 ASP E O 1
ATOM 2948 N N . ILE E 1 38 ? 7.838 102.251 43.680 1.00 11.58 38 ILE E N 1
ATOM 2949 C CA . ILE E 1 38 ? 8.101 103.586 44.216 1.00 11.93 38 ILE E CA 1
ATOM 2950 C C . ILE E 1 38 ? 6.835 104.440 44.273 1.00 10.98 38 ILE E C 1
ATOM 2951 O O . ILE E 1 38 ? 6.043 104.449 43.328 1.00 11.17 38 ILE E O 1
ATOM 2956 N N . SER E 1 39 ? 6.654 105.164 45.380 1.00 11.32 39 SER E N 1
ATOM 2957 C CA . SER E 1 39 ? 5.470 106.005 45.564 1.00 12.27 39 SER E CA 1
ATOM 2958 C C . SER E 1 39 ? 5.722 107.473 45.875 1.00 13.12 39 SER E C 1
ATOM 2959 O O . SER E 1 39 ? 4.827 108.300 45.725 1.00 12.33 39 SER E O 1
ATOM 2962 N N . SER E 1 40 ? 6.921 107.794 46.339 1.00 13.18 40 SER E N 1
ATOM 2963 C CA . SER E 1 40 ? 7.261 109.180 46.633 1.00 12.43 40 SER E CA 1
ATOM 2964 C C . SER E 1 40 ? 8.770 109.305 46.540 1.00 12.81 40 SER E C 1
ATOM 2965 O O . SER E 1 40 ? 9.481 108.300 46.537 1.00 12.84 40 SER E O 1
ATOM 2968 N N . LEU E 1 41 ? 9.263 110.533 46.445 1.00 12.38 41 LEU E N 1
ATOM 2969 C CA . LEU E 1 41 ? 10.697 110.734 46.360 1.00 12.02 41 LEU E CA 1
ATOM 2970 C C . LEU E 1 41 ? 11.125 112.151 46.701 1.00 11.88 41 LEU E C 1
ATOM 2971 O O . LEU E 1 41 ? 10.378 113.111 46.496 1.00 12.57 41 LEU E O 1
ATOM 2976 N N . ARG E 1 42 ? 12.328 112.271 47.251 1.00 12.25 42 ARG E N 1
ATOM 2977 C CA . ARG E 1 42 ? 12.886 113.568 47.591 1.00 12.34 42 ARG E CA 1
ATOM 2978 C C . ARG E 1 42 ? 13.909 113.880 46.516 1.00 12.67 42 ARG E C 1
ATOM 2979 O O . ARG E 1 42 ? 14.655 112.999 46.092 1.00 13.11 42 ARG E O 1
ATOM 2987 N N . ILE E 1 43 ? 13.921 115.131 46.077 1.00 13.56 43 ILE E N 1
ATOM 2988 C CA . ILE E 1 43 ? 14.843 115.600 45.052 1.00 14.37 43 ILE E CA 1
ATOM 2989 C C . ILE E 1 43 ? 15.622 116.772 45.636 1.00 15.23 43 ILE E C 1
ATOM 2990 O O . ILE E 1 43 ? 15.032 117.795 45.969 1.00 14.17 43 ILE E O 1
ATOM 2995 N N . THR E 1 44 ? 16.935 116.633 45.767 1.00 15.14 44 THR E N 1
ATOM 2996 C CA . THR E 1 44 ? 17.735 117.728 46.301 1.00 15.53 44 THR E CA 1
ATOM 2997 C C . THR E 1 44 ? 17.883 118.827 45.251 1.00 15.68 44 THR E C 1
ATOM 2998 O O . THR E 1 44 ? 18.026 118.550 44.059 1.00 15.11 44 THR E O 1
ATOM 3002 N N . GLN E 1 45 ? 17.823 120.074 45.703 1.00 15.56 45 GLN E N 1
ATOM 3003 C CA . GLN E 1 45 ? 17.963 121.228 44.824 1.00 16.00 4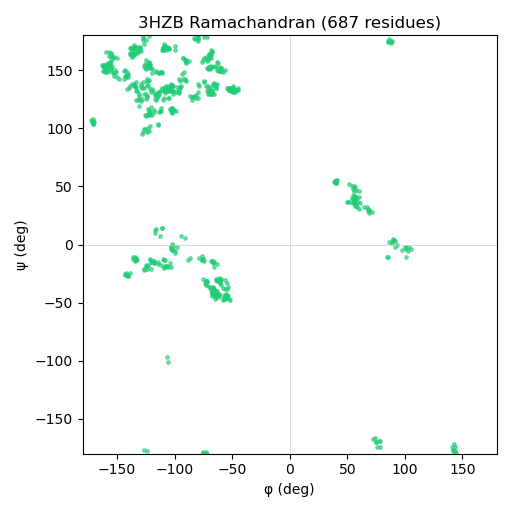5 GLN E CA 1
ATOM 3004 C C . GLN E 1 45 ? 19.193 121.063 43.933 1.00 13.79 45 GLN E C 1
ATOM 3005 O O . GLN E 1 45 ? 20.255 120.677 44.410 1.00 15.28 45 GLN E O 1
ATOM 3011 N N . GLY E 1 46 ? 19.040 121.357 42.644 1.00 15.13 46 GLY E N 1
ATOM 3012 C CA . GLY E 1 46 ? 20.157 121.247 41.716 1.00 15.07 46 GLY E CA 1
ATOM 3013 C C . GLY E 1 46 ? 20.139 119.986 40.875 1.00 14.92 46 GLY E C 1
ATOM 3014 O O . GLY E 1 46 ? 20.978 119.800 39.987 1.00 15.63 46 GLY E O 1
ATOM 3015 N N . TYR E 1 47 ? 19.173 119.117 41.142 1.00 14.78 47 TYR E N 1
ATOM 3016 C CA . TYR E 1 47 ? 19.065 117.862 40.414 1.00 14.08 47 TYR E CA 1
ATOM 3017 C C . TYR E 1 47 ? 17.646 117.599 39.951 1.00 14.07 47 TYR E C 1
ATOM 3018 O O . TYR E 1 47 ? 16.697 118.226 40.424 1.00 12.41 47 TYR E O 1
ATOM 3027 N N . GLN E 1 48 ? 17.516 116.656 39.026 1.00 12.63 48 GLN E N 1
ATOM 3028 C CA . GLN E 1 48 ? 16.221 116.276 38.477 1.00 12.43 48 GLN E CA 1
ATOM 3029 C C . GLN E 1 48 ? 16.184 114.767 38.294 1.00 13.34 48 GLN E C 1
ATOM 3030 O O . GLN E 1 48 ? 17.205 114.143 37.987 1.00 11.73 48 GLN E O 1
ATOM 3036 N N . ALA E 1 49 ? 15.008 114.180 38.478 1.00 12.06 49 ALA E N 1
ATOM 3037 C CA . ALA E 1 49 ? 14.861 112.745 38.301 1.00 12.06 49 ALA E CA 1
ATOM 3038 C C . ALA E 1 49 ? 13.921 112.456 37.142 1.00 12.81 49 ALA E C 1
ATOM 3039 O O . ALA E 1 49 ? 12.794 112.949 37.116 1.00 13.99 49 ALA E O 1
ATOM 3041 N N . ILE E 1 50 ? 14.396 111.678 36.174 1.00 11.59 50 ILE E N 1
ATOM 3042 C CA . ILE E 1 50 ? 13.561 111.300 35.044 1.00 11.99 50 ILE E CA 1
ATOM 3043 C C . ILE E 1 50 ? 13.081 109.887 35.346 1.00 12.14 50 ILE E C 1
ATOM 3044 O O . ILE E 1 50 ? 13.886 108.960 35.439 1.00 11.38 50 ILE E O 1
ATOM 3049 N N . LEU E 1 51 ? 11.773 109.731 35.520 1.00 12.92 51 LEU E N 1
ATOM 3050 C CA . LEU E 1 51 ? 11.185 108.429 35.811 1.00 11.80 51 LEU E CA 1
ATOM 3051 C C . LEU E 1 51 ? 10.686 107.828 34.505 1.00 12.83 51 LEU E C 1
ATOM 3052 O O . LEU E 1 51 ? 10.184 108.546 33.644 1.00 10.84 51 LEU E O 1
ATOM 3057 N N . TYR E 1 52 ? 10.834 106.513 34.363 1.00 13.20 52 TYR E N 1
ATOM 3058 C CA . TYR E 1 52 ? 10.401 105.809 33.157 1.00 13.82 52 TYR E CA 1
ATOM 3059 C C . TYR E 1 52 ? 9.434 104.692 33.497 1.00 13.96 52 TYR E C 1
ATOM 3060 O O . TYR E 1 52 ? 9.596 104.007 34.509 1.00 13.45 52 TYR E O 1
ATOM 3069 N N . GLN E 1 53 ? 8.435 104.505 32.641 1.00 13.54 53 GLN E N 1
ATOM 3070 C CA . GLN E 1 53 ? 7.459 103.451 32.851 1.00 13.65 53 GLN E CA 1
ATOM 3071 C C . GLN E 1 53 ? 8.114 102.090 32.674 1.00 15.05 53 GLN E C 1
ATOM 3072 O O . GLN E 1 53 ? 7.819 101.172 33.416 1.00 13.44 53 GLN E O 1
ATOM 3078 N N . ASP E 1 54 ? 9.008 101.953 31.701 1.00 15.20 54 ASP E N 1
ATOM 3079 C CA . ASP E 1 54 ? 9.653 100.660 31.481 1.00 15.81 54 ASP E CA 1
ATOM 3080 C C . ASP E 1 54 ? 11.110 100.597 31.907 1.00 15.43 54 ASP E C 1
ATOM 3081 O O . ASP E 1 54 ? 11.739 101.613 32.206 1.00 13.42 54 ASP E O 1
ATOM 3086 N N . ASP E 1 55 ? 11.637 99.378 31.930 1.00 16.32 55 ASP E N 1
ATOM 3087 C CA . ASP E 1 55 ? 13.023 99.146 32.295 1.00 16.94 55 ASP E CA 1
ATOM 3088 C C . ASP E 1 55 ? 13.902 99.745 31.199 1.00 17.98 55 ASP E C 1
ATOM 3089 O O . ASP E 1 55 ? 13.423 100.060 30.108 1.00 18.33 55 ASP E O 1
ATOM 3094 N N . ASN E 1 56 ? 15.184 99.899 31.500 1.00 16.52 56 ASN E N 1
ATOM 3095 C CA . ASN E 1 56 ? 16.146 100.446 30.556 1.00 17.73 56 ASN E CA 1
ATOM 3096 C C . ASN E 1 56 ? 15.720 101.756 29.903 1.00 17.75 56 ASN E C 1
ATOM 3097 O O . ASN E 1 56 ? 15.977 101.996 28.724 1.00 17.01 56 ASN E O 1
ATOM 3102 N N . PHE E 1 57 ? 15.055 102.597 30.689 1.00 18.01 57 PHE E N 1
ATOM 3103 C CA . PHE E 1 57 ? 14.636 103.919 30.239 1.00 17.66 57 PHE E CA 1
ATOM 3104 C C . PHE E 1 57 ? 13.731 103.950 29.011 1.00 17.59 57 PHE E C 1
ATOM 3105 O O . PHE E 1 57 ? 13.864 104.818 28.145 1.00 18.67 57 PHE E O 1
ATOM 3113 N N . GLY E 1 58 ? 12.798 103.010 28.952 1.00 17.42 58 GLY E N 1
ATOM 3114 C CA . GLY E 1 58 ? 11.876 102.962 27.835 1.00 18.61 58 GLY E CA 1
ATOM 3115 C C . GLY E 1 58 ? 10.481 103.369 28.269 1.00 19.11 58 GLY E C 1
ATOM 3116 O O . GLY E 1 58 ? 10.217 103.557 29.459 1.00 18.59 58 GLY E O 1
ATOM 3117 N N . GLY E 1 59 ? 9.586 103.517 27.301 1.00 18.01 59 GLY E N 1
ATOM 3118 C CA . GLY E 1 59 ? 8.222 103.888 27.618 1.00 17.50 59 GLY E CA 1
ATOM 3119 C C . GLY E 1 59 ? 8.062 105.347 27.989 1.00 17.75 59 GLY E C 1
ATOM 3120 O O . GLY E 1 59 ? 8.986 106.147 27.830 1.00 18.43 59 GLY E O 1
ATOM 3121 N N . ALA E 1 60 ? 6.881 105.692 28.486 1.00 16.89 60 ALA E N 1
ATOM 3122 C CA . ALA E 1 60 ? 6.597 107.066 28.877 1.00 16.88 60 ALA E CA 1
ATOM 3123 C C . ALA E 1 60 ? 7.542 107.499 29.987 1.00 16.57 60 ALA E C 1
ATOM 3124 O O . ALA E 1 60 ? 8.043 106.670 30.748 1.00 16.40 60 ALA E O 1
ATOM 3126 N N . SER E 1 61 ? 7.792 108.802 30.064 1.00 15.74 61 SER E N 1
ATOM 3127 C CA . SER E 1 61 ? 8.670 109.354 31.083 1.00 13.99 61 SER E CA 1
ATOM 3128 C C . SER E 1 61 ? 8.080 110.637 31.644 1.00 14.02 61 SER E C 1
ATOM 3129 O O . SER E 1 61 ? 7.157 111.225 31.068 1.00 13.67 61 SER E O 1
ATOM 3132 N N . THR E 1 62 ? 8.600 111.048 32.791 1.00 12.68 62 THR E N 1
ATOM 3133 C CA . THR E 1 62 ? 8.170 112.282 33.427 1.00 11.60 62 THR E CA 1
ATOM 3134 C C . THR E 1 62 ? 9.385 112.773 34.193 1.00 11.28 62 THR E C 1
ATOM 3135 O O . THR E 1 62 ? 10.197 111.969 34.654 1.00 12.49 62 THR E O 1
ATOM 3139 N N . VAL E 1 63 ? 9.524 114.085 34.310 1.00 10.71 63 VAL E N 1
ATOM 3140 C CA . VAL E 1 63 ? 10.665 114.654 35.011 1.00 11.84 63 VAL E CA 1
ATOM 3141 C C . VAL E 1 63 ? 10.225 115.289 36.320 1.00 13.49 63 VAL E C 1
ATOM 3142 O O . VAL E 1 63 ? 9.354 116.158 36.335 1.00 14.26 63 VAL E O 1
ATOM 3146 N N . ILE E 1 64 ? 10.839 114.847 37.412 1.00 12.96 64 ILE E N 1
ATOM 3147 C CA . ILE E 1 64 ? 10.520 115.349 38.745 1.00 13.31 64 ILE E CA 1
ATOM 3148 C C . ILE E 1 64 ? 11.603 116.341 39.176 1.00 14.32 64 ILE E C 1
ATOM 3149 O O . ILE E 1 64 ? 12.770 115.967 39.319 1.00 14.18 64 ILE E O 1
ATOM 3154 N N . ASN E 1 65 ? 11.199 117.598 39.381 1.00 13.00 65 ASN E N 1
ATOM 3155 C CA . ASN E 1 65 ? 12.109 118.684 39.754 1.00 13.89 65 ASN E CA 1
ATOM 3156 C C . ASN E 1 65 ? 12.119 119.034 41.240 1.00 14.59 65 ASN E C 1
ATOM 3157 O O . ASN E 1 65 ? 12.907 119.876 41.676 1.00 14.43 65 ASN E O 1
ATOM 3162 N N . SER E 1 66 ? 11.236 118.407 42.010 1.00 13.44 66 SER E N 1
ATOM 3163 C CA . SER E 1 66 ? 11.145 118.685 43.439 1.00 14.81 66 SER E CA 1
ATOM 3164 C C . SER E 1 66 ? 10.460 117.532 44.160 1.00 13.52 66 SER E C 1
ATOM 3165 O O . SER E 1 66 ? 9.842 116.679 43.527 1.00 15.20 66 SER E O 1
ATOM 3168 N N . ASP E 1 67 ? 10.564 117.517 45.485 1.00 14.22 67 ASP E N 1
ATOM 3169 C CA . ASP E 1 67 ? 9.966 116.456 46.285 1.00 13.03 67 ASP E CA 1
ATOM 3170 C C . ASP E 1 67 ? 8.528 116.186 45.873 1.00 14.47 67 ASP E C 1
ATOM 3171 O O . ASP E 1 67 ? 7.725 117.113 45.735 1.00 14.69 67 ASP E O 1
ATOM 3176 N N . ASN E 1 68 ? 8.207 114.912 45.675 1.00 13.32 68 ASN E N 1
ATOM 3177 C CA . ASN E 1 68 ? 6.853 114.524 45.318 1.00 14.47 68 ASN E CA 1
ATOM 3178 C C . ASN E 1 68 ? 6.433 113.528 46.390 1.00 14.29 68 ASN E C 1
ATOM 3179 O O . ASN E 1 68 ? 6.969 112.424 46.462 1.00 12.66 68 ASN E O 1
ATOM 3184 N N . SER E 1 69 ? 5.471 113.926 47.216 1.00 13.59 69 SER E N 1
ATOM 3185 C CA . SER E 1 69 ? 5.014 113.093 48.324 1.00 13.69 69 SER E CA 1
ATOM 3186 C C . SER E 1 69 ? 4.114 111.911 47.975 1.00 13.65 69 SER E C 1
ATOM 3187 O O . SER E 1 69 ? 3.867 111.052 48.822 1.00 12.81 69 SER E O 1
ATOM 3190 N N . CYS E 1 70 ? 3.612 111.865 46.746 1.00 14.43 70 CYS E N 1
ATOM 3191 C CA . CYS E 1 70 ? 2.744 110.764 46.338 1.00 14.80 70 CYS E CA 1
ATOM 3192 C C . CYS E 1 70 ? 2.501 110.842 44.841 1.00 13.71 70 CYS E C 1
ATOM 3193 O O . CYS E 1 70 ? 1.782 111.722 44.362 1.00 13.80 70 CYS E O 1
ATOM 3196 N N . LEU E 1 71 ? 3.116 109.923 44.105 1.00 12.12 71 LEU E N 1
ATOM 3197 C CA . LEU E 1 71 ? 2.976 109.882 42.654 1.00 12.78 71 LEU E CA 1
ATOM 3198 C C . LEU E 1 71 ? 1.522 109.641 42.274 1.00 13.27 71 LEU E C 1
ATOM 3199 O O . LEU E 1 71 ? 0.784 108.983 43.011 1.00 13.46 71 LEU E O 1
ATOM 3204 N N . ASN E 1 72 ? 1.114 110.170 41.123 1.00 14.47 72 ASN E N 1
ATOM 3205 C CA . ASN E 1 72 ? -0.268 110.020 40.686 1.00 15.99 72 ASN E CA 1
ATOM 3206 C C . ASN E 1 72 ? -0.611 108.634 40.153 1.00 15.63 72 ASN E C 1
ATOM 3207 O O . ASN E 1 72 ? 0.226 107.735 40.136 1.00 14.22 72 ASN E O 1
ATOM 3212 N N . THR E 1 73 ? -1.858 108.467 39.728 1.00 16.08 73 THR E N 1
ATOM 3213 C CA . THR E 1 73 ? -2.327 107.185 39.224 1.00 16.43 73 THR E CA 1
ATOM 3214 C C . THR E 1 73 ? -1.466 106.622 38.104 1.00 15.62 73 THR E C 1
ATOM 3215 O O . THR E 1 73 ? -1.256 105.416 38.023 1.00 16.58 73 THR E O 1
ATOM 3219 N N . THR E 1 74 ? -0.966 107.499 37.244 1.00 14.35 74 THR E N 1
ATOM 3220 C CA . THR E 1 74 ? -0.144 107.068 36.125 1.00 16.07 74 THR E CA 1
ATOM 3221 C C . THR E 1 74 ? 1.251 106.630 36.543 1.00 16.20 74 THR E C 1
ATOM 3222 O O . THR E 1 74 ? 1.825 105.716 35.946 1.00 15.87 74 THR E O 1
ATOM 3226 N N . TRP E 1 75 ? 1.785 107.262 37.581 1.00 14.75 75 TRP E N 1
ATOM 3227 C CA . TRP E 1 75 ? 3.138 106.947 38.021 1.00 14.70 75 TRP E CA 1
ATOM 3228 C C . TRP E 1 75 ? 3.347 106.140 39.288 1.00 14.27 75 TRP E C 1
ATOM 3229 O O . TRP E 1 75 ? 4.417 105.559 39.473 1.00 13.94 75 TRP E O 1
ATOM 3240 N N . ASN E 1 76 ? 2.347 106.086 40.158 1.00 13.75 76 ASN E N 1
ATOM 3241 C CA . ASN E 1 76 ? 2.508 105.332 41.395 1.00 13.74 76 ASN E CA 1
ATOM 3242 C C . ASN E 1 76 ? 2.618 103.836 41.130 1.00 12.94 76 ASN E C 1
ATOM 3243 O O . ASN E 1 76 ? 1.816 103.271 40.387 1.00 12.81 76 ASN E O 1
ATOM 3248 N N . ASP E 1 77 ? 3.617 103.201 41.739 1.00 12.46 77 ASP E N 1
ATOM 3249 C CA . ASP E 1 77 ? 3.840 101.766 41.565 1.00 12.99 77 ASP E CA 1
ATOM 3250 C C . ASP E 1 77 ? 3.979 101.401 40.091 1.00 11.37 77 ASP E C 1
ATOM 3251 O O . ASP E 1 77 ? 3.474 100.367 39.649 1.00 12.10 77 ASP E O 1
ATOM 3256 N N . LYS E 1 78 ? 4.670 102.246 39.335 1.00 10.77 78 LYS E N 1
ATOM 3257 C CA . LYS E 1 78 ? 4.859 101.996 37.911 1.00 13.37 78 LYS E CA 1
ATOM 3258 C C . LYS E 1 78 ? 6.282 102.244 37.415 1.00 12.12 78 LYS E C 1
ATOM 3259 O O . LYS E 1 78 ? 6.611 101.884 36.291 1.00 12.96 78 LYS E O 1
ATOM 3265 N N . VAL E 1 79 ? 7.129 102.858 38.233 1.00 10.97 79 VAL E N 1
ATOM 3266 C CA . VAL E 1 79 ? 8.489 103.150 37.794 1.00 10.38 79 VAL E CA 1
ATOM 3267 C C . VAL E 1 79 ? 9.366 101.905 37.688 1.00 12.26 79 VAL E C 1
ATOM 3268 O O . VAL E 1 79 ? 9.406 101.077 38.601 1.00 13.38 79 VAL E O 1
ATOM 3272 N N . SER E 1 80 ? 10.066 101.780 36.563 1.00 12.17 80 SER E N 1
ATOM 3273 C CA . SER E 1 80 ? 10.936 100.630 36.327 1.00 14.27 80 SER E CA 1
ATOM 3274 C C . SER E 1 80 ? 12.400 100.981 36.095 1.00 13.72 80 SER E C 1
ATOM 3275 O O . SER E 1 80 ? 13.264 100.109 36.132 1.00 14.67 80 SER E O 1
ATOM 3278 N N . SER E 1 81 ? 12.673 102.250 35.826 1.00 13.98 81 SER E N 1
ATOM 3279 C CA . SER E 1 81 ? 14.042 102.718 35.643 1.00 12.84 81 SER E CA 1
ATOM 3280 C C . SER E 1 81 ? 14.038 104.220 35.882 1.00 13.23 81 SER E C 1
ATOM 3281 O O . SER E 1 81 ? 13.013 104.887 35.705 1.00 12.80 81 SER E O 1
ATOM 3284 N N . ILE E 1 82 ? 15.175 104.748 36.310 1.00 11.08 82 ILE E N 1
ATOM 3285 C CA . ILE E 1 82 ? 15.285 106.167 36.614 1.00 12.78 82 ILE E CA 1
ATOM 3286 C C . ILE E 1 82 ? 16.620 106.719 36.157 1.00 14.66 82 ILE E C 1
ATOM 3287 O O . ILE E 1 82 ? 17.641 106.031 36.220 1.00 15.29 82 ILE E O 1
ATOM 3292 N N . ARG E 1 83 ? 16.603 107.961 35.689 1.00 15.01 83 ARG E N 1
ATOM 3293 C CA . ARG E 1 83 ? 17.826 108.624 35.269 1.00 15.73 83 ARG E CA 1
ATOM 3294 C C . ARG E 1 83 ? 17.890 109.906 36.087 1.00 14.76 83 ARG E C 1
ATOM 3295 O O . ARG E 1 83 ? 16.931 110.674 36.132 1.00 15.28 83 ARG E O 1
ATOM 3303 N N . VAL E 1 84 ? 19.016 110.129 36.752 1.00 13.74 84 VAL E N 1
ATOM 3304 C CA . VAL E 1 84 ? 19.184 111.318 37.567 1.00 15.66 84 VAL E CA 1
ATOM 3305 C C . VAL E 1 84 ? 20.235 112.221 36.934 1.00 15.04 84 VAL E C 1
ATOM 3306 O O . VAL E 1 84 ? 21.314 111.763 36.546 1.00 13.06 84 VAL E O 1
ATOM 3310 N N . ILE E 1 85 ? 19.908 113.504 36.830 1.00 14.53 85 ILE E N 1
ATOM 3311 C CA . ILE E 1 85 ? 20.808 114.473 36.225 1.00 15.03 85 ILE E CA 1
ATOM 3312 C C . ILE E 1 85 ? 20.899 115.769 37.016 1.00 14.93 85 ILE E C 1
ATOM 3313 O O . ILE E 1 85 ? 20.066 116.049 37.887 1.00 13.07 85 ILE E O 1
ATOM 3318 N N . ALA E 1 86 ? 21.936 116.545 36.718 1.00 14.64 86 ALA E N 1
ATOM 3319 C CA . ALA E 1 86 ? 22.117 117.851 37.333 1.00 15.64 86 ALA E CA 1
ATOM 3320 C C . ALA E 1 86 ? 21.065 118.663 36.585 1.00 16.34 86 ALA E C 1
ATOM 3321 O O . ALA E 1 86 ? 20.653 118.264 35.493 1.00 16.59 86 ALA E O 1
ATOM 3323 N N . ASN E 1 87 ? 20.628 119.787 37.142 1.00 18.21 87 ASN E N 1
ATOM 3324 C CA . ASN E 1 87 ? 19.593 120.569 36.469 1.00 18.81 87 ASN E CA 1
ATOM 3325 C C . ASN E 1 87 ? 20.099 121.702 35.579 1.00 21.29 87 ASN E C 1
ATOM 3326 O O . ASN E 1 87 ? 19.307 122.500 35.073 1.00 20.96 87 ASN E O 1
ATOM 3331 N N . GLY E 1 88 ? 21.413 121.771 35.385 1.00 20.90 88 GLY E N 1
ATOM 3332 C CA . GLY E 1 88 ? 21.977 122.804 34.533 1.00 21.71 88 GLY E CA 1
ATOM 3333 C C . GLY E 1 88 ? 22.232 124.151 35.184 1.00 22.42 88 GLY E C 1
ATOM 3334 O O . GLY E 1 88 ? 22.885 125.009 34.588 1.00 22.47 88 GLY E O 1
ATOM 3335 N N . THR E 1 89 ? 21.722 124.358 36.395 1.00 23.57 89 THR E N 1
ATOM 3336 C CA . THR E 1 89 ? 21.940 125.631 37.070 1.00 26.37 89 THR E CA 1
ATOM 3337 C C . THR E 1 89 ? 23.403 125.740 37.466 1.00 28.36 89 THR E C 1
ATOM 3338 O O . THR E 1 89 ? 24.084 124.730 37.665 1.00 28.61 89 THR E O 1
ATOM 3342 N N . THR E 1 90 ? 23.882 126.974 37.568 1.00 29.97 90 THR E N 1
ATOM 3343 C CA . THR E 1 90 ? 25.269 127.237 37.920 1.00 33.52 90 THR E CA 1
ATOM 3344 C C . THR E 1 90 ? 25.362 128.133 39.155 1.00 34.41 90 THR E C 1
ATOM 3345 O O . THR E 1 90 ? 24.405 128.129 39.962 1.00 35.10 90 THR E O 1
ATOM 3350 N N . ASP F 1 1 ? 23.531 125.908 49.896 1.00 28.64 1 ASP F N 1
ATOM 3351 C CA . ASP F 1 1 ? 22.307 126.206 50.696 1.00 27.72 1 ASP F CA 1
ATOM 3352 C C . ASP F 1 1 ? 21.503 124.931 50.930 1.00 26.65 1 ASP F C 1
ATOM 3353 O O . ASP F 1 1 ? 21.453 124.057 50.065 1.00 28.06 1 ASP F O 1
ATOM 3358 N N . VAL F 1 2 ? 20.880 124.820 52.099 1.00 24.02 2 VAL F N 1
ATOM 3359 C CA . VAL F 1 2 ? 20.071 123.644 52.403 1.00 22.64 2 VAL F CA 1
ATOM 3360 C C . VAL F 1 2 ? 18.590 123.981 52.277 1.00 20.91 2 VAL F C 1
ATOM 3361 O O . VAL F 1 2 ? 17.750 123.093 52.139 1.00 21.86 2 VAL F O 1
ATOM 3365 N N . ILE F 1 3 ? 18.279 125.273 52.323 1.00 19.04 3 ILE F N 1
ATOM 3366 C CA . ILE F 1 3 ? 16.902 125.743 52.185 1.00 17.66 3 ILE F CA 1
ATOM 3367 C C . ILE F 1 3 ? 16.890 126.900 51.194 1.00 16.91 3 ILE F C 1
ATOM 3368 O O . ILE F 1 3 ? 17.796 127.730 51.193 1.00 17.99 3 ILE F O 1
ATOM 3373 N N . THR F 1 4 ? 15.877 126.947 50.340 1.00 16.12 4 THR F N 1
ATOM 3374 C CA . THR F 1 4 ? 15.747 128.047 49.398 1.00 14.30 4 THR F CA 1
ATOM 3375 C C . THR F 1 4 ? 14.296 128.499 49.463 1.00 13.20 4 THR F C 1
ATOM 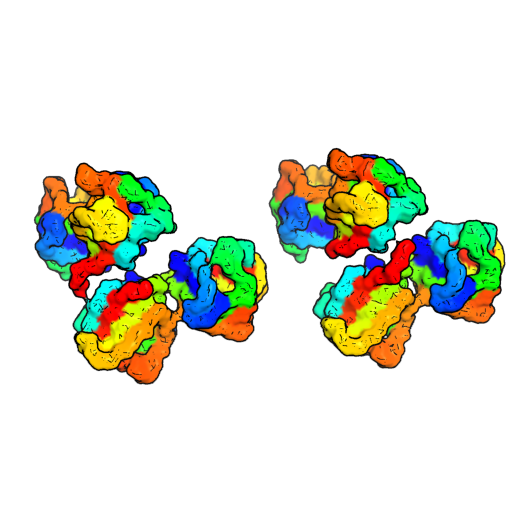3376 O O . THR F 1 4 ? 13.380 127.689 49.301 1.00 13.95 4 THR F O 1
ATOM 3380 N N . VAL F 1 5 ? 14.084 129.783 49.736 1.00 12.73 5 VAL F N 1
ATOM 3381 C CA . VAL F 1 5 ? 12.732 130.320 49.813 1.00 12.40 5 VAL F CA 1
ATOM 3382 C C . VAL F 1 5 ? 12.436 131.144 48.573 1.00 13.24 5 VAL F C 1
ATOM 3383 O O . VAL F 1 5 ? 13.273 131.921 48.118 1.00 14.64 5 VAL F O 1
ATOM 3387 N N . TYR F 1 6 ? 11.243 130.962 48.021 1.00 13.82 6 TYR F N 1
ATOM 3388 C CA . TYR F 1 6 ? 10.859 131.668 46.809 1.00 12.50 6 TYR F CA 1
ATOM 3389 C C . TYR F 1 6 ? 9.695 132.618 46.981 1.00 13.42 6 TYR F C 1
ATOM 3390 O O . TYR F 1 6 ? 8.783 132.378 47.777 1.00 12.52 6 TYR F O 1
ATOM 3399 N N . LYS F 1 7 ? 9.725 133.686 46.192 1.00 11.17 7 LYS F N 1
ATOM 3400 C CA . LYS F 1 7 ? 8.669 134.678 46.220 1.00 12.68 7 LYS F CA 1
ATOM 3401 C C . LYS F 1 7 ? 7.367 134.065 45.743 1.00 12.93 7 LYS F C 1
ATOM 3402 O O . LYS F 1 7 ? 6.340 134.242 46.371 1.00 13.25 7 LYS F O 1
ATOM 3408 N N . ASP F 1 8 ? 7.402 133.330 44.640 1.00 11.58 8 ASP F N 1
ATOM 3409 C CA . ASP F 1 8 ? 6.178 132.746 44.118 1.00 12.65 8 ASP F CA 1
ATOM 3410 C C . ASP F 1 8 ? 6.065 131.244 44.333 1.00 12.38 8 ASP F C 1
ATOM 3411 O O . ASP F 1 8 ? 7.019 130.586 44.742 1.00 13.45 8 ASP F O 1
ATOM 3416 N N . CYS F 1 9 ? 4.876 130.714 44.065 1.00 14.39 9 CYS F N 1
ATOM 3417 C CA . CYS F 1 9 ? 4.624 129.291 44.212 1.00 15.45 9 CYS F CA 1
ATOM 3418 C C . CYS F 1 9 ? 5.333 128.524 43.102 1.00 16.35 9 CYS F C 1
ATOM 3419 O O . CYS F 1 9 ? 5.684 129.096 42.071 1.00 15.96 9 CYS F O 1
ATOM 3422 N N . ASN F 1 10 ? 5.577 127.240 43.339 1.00 16.10 10 ASN F N 1
ATOM 3423 C CA . ASN F 1 10 ? 6.238 126.378 42.363 1.00 17.30 10 ASN F CA 1
ATOM 3424 C C . ASN F 1 10 ? 7.726 126.681 42.175 1.00 16.33 10 ASN F C 1
ATOM 3425 O O . ASN F 1 10 ? 8.301 126.450 41.108 1.00 15.44 10 ASN F O 1
ATOM 3430 N N . TYR F 1 11 ? 8.340 127.201 43.231 1.00 13.97 11 TYR F N 1
ATOM 3431 C CA . TYR F 1 11 ? 9.766 127.500 43.237 1.00 14.31 11 TYR F CA 1
ATOM 3432 C C . TYR F 1 11 ? 10.205 128.444 42.117 1.00 14.38 11 TYR F C 1
ATOM 3433 O O . TYR F 1 11 ? 11.170 128.169 41.399 1.00 12.95 11 TYR F O 1
ATOM 3442 N N . THR F 1 12 ? 9.486 129.553 41.980 1.00 14.12 12 THR F N 1
ATOM 3443 C CA . THR F 1 12 ? 9.796 130.566 40.976 1.00 15.17 12 THR F CA 1
ATOM 3444 C C . THR F 1 12 ? 9.794 131.943 41.641 1.00 15.11 12 THR F C 1
ATOM 3445 O O . THR F 1 12 ? 9.371 132.081 42.790 1.00 14.37 12 THR F O 1
ATOM 3449 N N . GLY F 1 13 ? 10.263 132.961 40.924 1.00 15.43 13 GLY F N 1
ATOM 3450 C CA . GLY F 1 13 ? 10.314 134.296 41.501 1.00 14.62 13 GLY F CA 1
ATOM 3451 C C . GLY F 1 13 ? 11.595 134.462 42.298 1.00 15.09 13 GLY F C 1
ATOM 3452 O O . GLY F 1 13 ? 12.348 133.502 42.454 1.00 14.59 13 GLY F O 1
ATOM 3453 N N . PHE F 1 14 ? 11.846 135.665 42.812 1.00 16.75 14 PHE F N 1
ATOM 3454 C CA . PHE F 1 14 ? 13.064 135.921 43.578 1.00 15.28 14 PHE F CA 1
ATOM 3455 C C . PHE F 1 14 ? 13.285 134.893 44.676 1.00 15.14 14 PHE F C 1
ATOM 3456 O O . PHE F 1 14 ? 12.379 134.601 45.459 1.00 13.92 14 PHE F O 1
ATOM 3464 N N . SER F 1 15 ? 14.499 134.364 44.755 1.00 13.52 15 SER F N 1
ATOM 3465 C CA . SER F 1 15 ? 14.798 133.359 45.765 1.00 14.40 15 SER F CA 1
ATOM 3466 C C . SER F 1 15 ? 15.945 133.739 46.695 1.00 14.89 15 SER F C 1
ATOM 3467 O O . SER F 1 15 ? 16.808 134.552 46.352 1.00 14.42 15 SER F O 1
ATOM 3470 N N . GLY F 1 16 ? 15.935 133.136 47.879 1.00 14.37 16 GLY F N 1
ATOM 3471 C CA . GLY F 1 16 ? 16.975 133.377 48.860 1.00 14.12 16 GLY F CA 1
ATOM 3472 C C . GLY F 1 16 ? 17.459 132.045 49.398 1.00 14.29 16 GLY F C 1
ATOM 3473 O O . GLY F 1 16 ? 16.655 131.187 49.756 1.00 14.22 16 GLY F O 1
ATOM 3474 N N . GLY F 1 17 ? 18.775 131.865 49.455 1.00 14.98 17 GLY F N 1
ATOM 3475 C CA . GLY F 1 17 ? 19.324 130.619 49.954 1.00 16.48 17 GLY F CA 1
ATOM 3476 C C . GLY F 1 17 ? 19.700 130.724 51.417 1.00 16.91 17 GLY F C 1
ATOM 3477 O O . GLY F 1 17 ? 20.338 131.694 51.830 1.00 17.14 17 GLY F O 1
ATOM 3478 N N . LEU F 1 18 ? 19.311 129.725 52.204 1.00 15.96 18 LEU F N 1
ATOM 3479 C CA . LEU F 1 18 ? 19.610 129.727 53.629 1.00 16.05 18 LEU F CA 1
ATOM 3480 C C . LEU F 1 18 ? 20.427 128.507 54.035 1.00 18.24 18 LEU F C 1
ATOM 3481 O O . LEU F 1 18 ? 20.383 127.462 53.380 1.00 17.99 18 LEU F O 1
ATOM 3486 N N . THR F 1 19 ? 21.171 128.655 55.125 1.00 19.01 19 THR F N 1
ATOM 3487 C CA . THR F 1 19 ? 21.978 127.572 55.673 1.00 19.84 19 THR F CA 1
ATOM 3488 C C . THR F 1 19 ? 21.586 127.474 57.140 1.00 19.32 19 THR F C 1
ATOM 3489 O O . THR F 1 19 ? 20.783 128.273 57.621 1.00 19.25 19 THR F O 1
ATOM 3493 N N . ILE F 1 20 ? 22.137 126.496 57.849 1.00 18.10 20 ILE F N 1
ATOM 3494 C CA . ILE F 1 20 ? 21.830 126.335 59.265 1.00 19.82 20 ILE F CA 1
ATOM 3495 C C . ILE F 1 20 ? 21.992 127.667 59.989 1.00 19.91 20 ILE F C 1
ATOM 3496 O O . ILE F 1 20 ? 22.988 128.367 59.798 1.00 20.15 20 ILE F O 1
ATOM 3501 N N . GLY F 1 21 ? 21.012 128.020 60.814 1.00 18.22 21 GLY F N 1
ATOM 3502 C CA . GLY F 1 21 ? 21.090 129.275 61.541 1.00 18.91 21 GLY F CA 1
ATOM 3503 C C . GLY F 1 21 ? 19.767 130.003 61.695 1.00 19.05 21 GLY F C 1
ATOM 3504 O O . GLY F 1 21 ? 18.717 129.513 61.270 1.00 17.46 21 GLY F O 1
ATOM 3505 N N . ASP F 1 22 ? 19.822 131.188 62.299 1.00 17.64 22 ASP F N 1
ATOM 3506 C CA . ASP F 1 22 ? 18.628 131.995 62.532 1.00 16.87 22 ASP F CA 1
ATOM 3507 C C . ASP F 1 22 ? 18.529 133.179 61.585 1.00 15.88 22 ASP F C 1
ATOM 3508 O O . ASP F 1 22 ? 19.498 133.909 61.383 1.00 15.46 22 ASP F O 1
ATOM 3513 N N . TYR F 1 23 ? 17.348 133.367 61.009 1.00 14.80 23 TYR F N 1
ATOM 3514 C CA . TYR F 1 23 ? 17.127 134.468 60.083 1.00 14.35 23 TYR F CA 1
ATOM 3515 C C . TYR F 1 23 ? 15.969 135.367 60.487 1.00 15.13 23 TYR F C 1
ATOM 3516 O O . TYR F 1 23 ? 14.814 135.046 60.207 1.00 14.35 23 TYR F O 1
ATOM 3525 N N . ASN F 1 24 ? 16.254 136.483 61.152 1.00 16.07 24 ASN F N 1
ATOM 3526 C CA . ASN F 1 24 ? 15.167 137.392 61.482 1.00 14.49 24 ASN F CA 1
ATOM 3527 C C . ASN F 1 24 ? 14.897 138.170 60.200 1.00 13.89 24 ASN F C 1
ATOM 3528 O O . ASN F 1 24 ? 15.578 137.947 59.192 1.00 12.88 24 ASN F O 1
ATOM 3533 N N . LEU F 1 25 ? 13.911 139.060 60.218 1.00 12.38 25 LEU F N 1
ATOM 3534 C CA . LEU F 1 25 ? 13.563 139.818 59.021 1.00 12.59 25 LEU F CA 1
ATOM 3535 C C . LEU F 1 25 ? 14.749 140.578 58.446 1.00 12.81 25 LEU F C 1
ATOM 3536 O O . LEU F 1 25 ? 14.940 140.614 57.231 1.00 12.54 25 LEU F O 1
ATOM 3541 N N . ALA F 1 26 ? 15.542 141.196 59.314 1.00 13.43 26 ALA F N 1
ATOM 3542 C CA . ALA F 1 26 ? 16.699 141.947 58.845 1.00 14.12 26 ALA F CA 1
ATOM 3543 C C . ALA F 1 26 ? 17.606 141.051 58.016 1.00 13.70 26 ALA F C 1
ATOM 3544 O O . ALA F 1 26 ? 18.041 141.428 56.923 1.00 14.24 26 ALA F O 1
ATOM 3546 N N . ARG F 1 27 ? 17.884 139.858 58.528 1.00 14.00 27 ARG F N 1
ATOM 3547 C CA . ARG F 1 27 ? 18.762 138.942 57.818 1.00 13.55 27 ARG F CA 1
ATOM 3548 C C . ARG F 1 27 ? 18.151 138.470 56.504 1.00 13.78 27 ARG F C 1
ATOM 3549 O O . ARG F 1 27 ? 18.853 138.323 55.510 1.00 14.64 27 ARG F O 1
ATOM 3557 N N . LEU F 1 28 ? 16.842 138.236 56.492 1.00 14.26 28 LEU F N 1
ATOM 3558 C CA . LEU F 1 28 ? 16.180 137.815 55.262 1.00 12.88 28 LEU F CA 1
ATOM 3559 C C . LEU F 1 28 ? 16.304 138.949 54.239 1.00 12.55 28 LEU F C 1
ATOM 3560 O O . LEU F 1 28 ? 16.611 138.720 53.069 1.00 11.44 28 LEU F O 1
ATOM 3565 N N . ASN F 1 29 ? 16.067 140.175 54.695 1.00 12.22 29 ASN F N 1
ATOM 3566 C CA . ASN F 1 29 ? 16.167 141.347 53.833 1.00 12.58 29 ASN F CA 1
ATOM 3567 C C . ASN F 1 29 ? 17.579 141.499 53.258 1.00 12.58 29 ASN F C 1
ATOM 3568 O O . ASN F 1 29 ? 17.739 141.967 52.134 1.00 13.12 29 ASN F O 1
ATOM 3573 N N . SER F 1 30 ? 18.599 141.098 54.015 1.00 12.93 30 SER F N 1
ATOM 3574 C CA . SER F 1 30 ? 19.971 141.217 53.521 1.00 14.50 30 SER F CA 1
ATOM 3575 C C . SER F 1 30 ? 20.188 140.286 52.325 1.00 15.82 30 SER F C 1
ATOM 3576 O O . SER F 1 30 ? 21.163 140.425 51.583 1.00 15.44 30 SER F O 1
ATOM 3579 N N . LEU F 1 31 ? 19.260 139.354 52.132 1.00 14.93 31 LEU F N 1
ATOM 3580 C CA . LEU F 1 31 ? 19.330 138.406 51.024 1.00 15.65 31 LEU F CA 1
ATOM 3581 C C . LEU F 1 31 ? 18.362 138.819 49.927 1.00 16.39 31 LEU F C 1
ATOM 3582 O O . LEU F 1 31 ? 18.279 138.168 48.884 1.00 17.88 31 LEU F O 1
ATOM 3587 N N . GLY F 1 32 ? 17.627 139.900 50.171 1.00 13.50 32 GLY F N 1
ATOM 3588 C CA . GLY F 1 32 ? 16.659 140.375 49.201 1.00 13.30 32 GLY F CA 1
ATOM 3589 C C . GLY F 1 32 ? 15.279 139.775 49.425 1.00 11.51 32 GLY F C 1
ATOM 3590 O O . GLY F 1 32 ? 14.332 140.103 48.709 1.00 13.53 32 GLY F O 1
ATOM 3591 N N . VAL F 1 33 ? 15.169 138.896 50.418 1.00 10.76 33 VAL F N 1
ATOM 3592 C CA . VAL F 1 33 ? 13.905 138.236 50.754 1.00 9.85 33 VAL F CA 1
ATOM 3593 C C . VAL F 1 33 ? 13.032 139.183 51.576 1.00 10.34 33 VAL F C 1
ATOM 3594 O O . VAL F 1 33 ? 13.465 139.703 52.601 1.00 10.38 33 VAL F O 1
ATOM 3598 N N . LEU F 1 34 ? 11.800 139.394 51.118 1.00 9.51 34 LEU F N 1
ATOM 3599 C CA . LEU F 1 34 ? 10.871 140.307 51.777 1.00 10.25 34 LEU F CA 1
ATOM 3600 C C . LEU F 1 34 ? 9.968 139.665 52.828 1.00 10.92 34 LEU F C 1
ATOM 3601 O O . LEU F 1 34 ? 9.744 138.451 52.829 1.00 9.92 34 LEU F O 1
ATOM 3606 N N . ASN F 1 35 ? 9.457 140.511 53.716 1.00 10.87 35 ASN F N 1
ATOM 3607 C CA . ASN F 1 35 ? 8.539 140.106 54.773 1.00 10.77 35 ASN F CA 1
ATOM 3608 C C . ASN F 1 35 ? 7.201 139.733 54.123 1.00 11.46 35 ASN F C 1
ATOM 3609 O O . ASN F 1 35 ? 6.866 140.260 53.062 1.00 13.35 35 ASN F O 1
ATOM 3614 N N . ASP F 1 36 ? 6.440 138.841 54.756 1.00 11.39 36 ASP F N 1
ATOM 3615 C CA . ASP F 1 36 ? 5.128 138.438 54.234 1.00 11.55 36 ASP F CA 1
ATOM 3616 C C . ASP F 1 36 ? 5.176 138.314 52.714 1.00 11.17 36 ASP F C 1
ATOM 3617 O O . ASP F 1 36 ? 4.367 138.918 52.012 1.00 11.64 36 ASP F O 1
ATOM 3622 N N . ASP F 1 37 ? 6.110 137.519 52.208 1.00 11.09 37 ASP F N 1
ATOM 3623 C CA . ASP F 1 37 ? 6.265 137.397 50.766 1.00 12.71 37 ASP F CA 1
ATOM 3624 C C . ASP F 1 37 ? 6.588 135.992 50.256 1.00 12.39 37 ASP F C 1
ATOM 3625 O O . ASP F 1 37 ? 6.295 135.667 49.112 1.00 11.69 37 ASP F O 1
ATOM 3630 N N . ILE F 1 38 ? 7.204 135.161 51.087 1.00 11.45 38 ILE F N 1
ATOM 3631 C CA . ILE F 1 38 ? 7.554 133.800 50.667 1.00 11.28 38 ILE F CA 1
ATOM 3632 C C . ILE F 1 38 ? 6.314 132.952 50.360 1.00 11.41 38 ILE F C 1
ATOM 3633 O O . ILE F 1 38 ? 5.330 132.995 51.097 1.00 10.10 38 ILE F O 1
ATOM 3638 N N . SER F 1 39 ? 6.360 132.187 49.267 1.00 10.28 39 SER F N 1
ATOM 3639 C CA . SER F 1 39 ? 5.237 131.333 48.880 1.00 10.02 39 SER F CA 1
ATOM 3640 C C . SER F 1 39 ? 5.566 129.854 48.706 1.00 9.87 39 SER F C 1
ATOM 3641 O O . SER F 1 39 ? 4.672 129.016 48.745 1.00 8.14 39 SER F O 1
ATOM 3644 N N . SER F 1 40 ? 6.837 129.533 48.494 1.00 10.26 40 SER F N 1
ATOM 3645 C CA . SER F 1 40 ? 7.245 128.140 48.352 1.00 10.40 40 SER F CA 1
ATOM 3646 C C . SER F 1 40 ? 8.694 128.006 48.792 1.00 11.22 40 SER F C 1
ATOM 3647 O O . SER F 1 40 ? 9.415 129.004 48.890 1.00 11.09 40 SER F O 1
ATOM 3650 N N . LEU F 1 41 ? 9.118 126.783 49.086 1.00 11.33 41 LEU F N 1
ATOM 3651 C CA . LEU F 1 41 ? 10.494 126.562 49.495 1.00 12.00 41 LEU F CA 1
ATOM 3652 C C . LEU F 1 41 ? 10.971 125.130 49.312 1.00 11.56 41 LEU F C 1
ATOM 3653 O O . LEU F 1 41 ? 10.191 124.178 49.402 1.00 12.60 41 LEU F O 1
ATOM 3658 N N . ARG F 1 42 ? 12.263 124.996 49.032 1.00 11.02 42 ARG F N 1
ATOM 3659 C CA . ARG F 1 42 ? 12.903 123.698 48.856 1.00 11.39 42 ARG F CA 1
ATOM 3660 C C . ARG F 1 42 ? 13.654 123.374 50.140 1.00 12.52 42 ARG F C 1
ATOM 3661 O O . ARG F 1 42 ? 14.388 124.215 50.674 1.00 11.96 42 ARG F O 1
ATOM 3669 N N . ILE F 1 43 ? 13.461 122.156 50.633 1.00 11.95 43 ILE F N 1
ATOM 3670 C CA . ILE F 1 43 ? 14.118 121.699 51.849 1.00 12.53 43 ILE F CA 1
ATOM 3671 C C . ILE F 1 43 ? 15.013 120.517 51.487 1.00 13.89 43 ILE F C 1
ATOM 3672 O O . ILE F 1 43 ? 14.520 119.478 51.049 1.00 13.16 43 ILE F O 1
ATOM 3677 N N . THR F 1 44 ? 16.320 120.667 51.654 1.00 13.83 44 THR F N 1
ATOM 3678 C CA . THR F 1 44 ? 17.218 119.567 51.337 1.00 15.83 44 THR F CA 1
ATOM 3679 C C . THR F 1 44 ? 17.073 118.495 52.407 1.00 16.10 44 THR F C 1
ATOM 3680 O O . THR F 1 44 ? 17.004 118.793 53.602 1.00 14.91 44 THR F O 1
ATOM 3684 N N . GLN F 1 45 ? 17.008 117.246 51.962 1.00 16.90 45 GLN F N 1
ATOM 3685 C CA . GLN F 1 45 ? 16.862 116.113 52.860 1.00 18.32 45 GLN F CA 1
ATOM 3686 C C . GLN F 1 45 ? 17.885 116.195 53.989 1.00 18.39 45 GLN F C 1
ATOM 3687 O O . GLN F 1 45 ? 19.063 116.431 53.745 1.00 19.22 45 GLN F O 1
ATOM 3693 N N . GLY F 1 46 ? 17.420 116.009 55.221 1.00 19.01 46 GLY F N 1
ATOM 3694 C CA . GLY F 1 46 ? 18.307 116.066 56.370 1.00 19.03 46 GLY F CA 1
ATOM 3695 C C . GLY F 1 46 ? 18.228 117.395 57.095 1.00 20.11 46 GLY F C 1
ATOM 3696 O O . GLY F 1 46 ? 18.883 117.592 58.118 1.00 21.49 46 GLY F O 1
ATOM 3697 N N . TYR F 1 47 ? 17.420 118.307 56.566 1.00 19.72 47 TYR F N 1
ATOM 3698 C CA . TYR F 1 47 ? 17.256 119.629 57.159 1.00 19.56 47 TYR F CA 1
ATOM 3699 C C . TYR F 1 47 ? 15.793 120.011 57.227 1.00 19.08 47 TYR F C 1
ATOM 3700 O O . TYR F 1 47 ? 14.941 119.351 56.641 1.00 16.83 47 TYR F O 1
ATOM 3709 N N . GLN F 1 48 ? 15.507 121.088 57.948 1.00 19.87 48 GLN F N 1
ATOM 3710 C CA . GLN F 1 48 ? 14.140 121.560 58.069 1.00 20.31 48 GLN F CA 1
ATOM 3711 C C . GLN F 1 48 ? 14.105 123.044 58.384 1.00 18.16 48 GLN F C 1
ATOM 3712 O O . GLN F 1 48 ? 15.035 123.596 58.976 1.00 16.93 48 GLN F O 1
ATOM 3718 N N . ALA F 1 49 ? 13.030 123.689 57.960 1.00 15.71 49 ALA F N 1
ATOM 3719 C CA . ALA F 1 49 ? 12.866 125.109 58.191 1.00 15.82 49 ALA F CA 1
ATOM 3720 C C . ALA F 1 49 ? 11.695 125.336 59.123 1.00 15.81 49 ALA F C 1
ATOM 3721 O O . ALA F 1 49 ? 10.614 124.791 58.921 1.00 15.90 49 ALA F O 1
ATOM 3723 N N . ILE F 1 50 ? 11.923 126.130 60.159 1.00 14.67 50 ILE F N 1
ATOM 3724 C CA . ILE F 1 50 ? 10.860 126.460 61.083 1.00 13.53 50 ILE F CA 1
ATOM 3725 C C . ILE F 1 50 ? 10.441 127.872 60.690 1.00 12.31 50 ILE F C 1
ATOM 3726 O O . ILE F 1 50 ? 11.228 128.813 60.810 1.00 12.20 50 ILE F O 1
ATOM 3731 N N . LEU F 1 51 ? 9.218 128.011 60.190 1.00 10.45 51 LEU F N 1
ATOM 3732 C CA . LEU F 1 51 ? 8.707 129.313 59.776 1.00 11.10 51 LEU F CA 1
ATOM 3733 C C . LEU F 1 51 ? 7.963 129.949 60.944 1.00 11.97 51 LEU F C 1
ATOM 3734 O O . LEU F 1 51 ? 7.278 129.253 61.695 1.00 11.05 51 LEU F O 1
ATOM 3739 N N . TYR F 1 52 ? 8.103 131.264 61.084 1.00 11.58 52 TYR F N 1
ATOM 3740 C CA . TYR F 1 52 ? 7.448 132.018 62.153 1.00 11.86 52 TYR F CA 1
ATOM 3741 C C . TYR F 1 52 ? 6.595 133.133 61.573 1.00 11.70 52 TYR F C 1
ATOM 3742 O O . TYR F 1 52 ? 6.993 133.794 60.614 1.00 10.93 52 TYR F O 1
ATOM 3751 N N . GLN F 1 53 ? 5.426 133.348 62.168 1.00 12.05 53 GLN F N 1
ATOM 3752 C CA . GLN F 1 53 ? 4.523 134.391 61.710 1.00 12.02 53 GLN F CA 1
ATOM 3753 C C . GLN F 1 53 ? 5.134 135.765 61.927 1.00 12.84 53 GLN F C 1
ATOM 3754 O O . GLN F 1 53 ? 5.031 136.625 61.073 1.00 11.45 53 GLN F O 1
ATOM 3760 N N . ASP F 1 54 ? 5.781 135.975 63.067 1.00 10.99 54 ASP F N 1
ATOM 3761 C CA . ASP F 1 54 ? 6.368 137.280 63.345 1.00 13.60 54 ASP F CA 1
ATOM 3762 C C . ASP F 1 54 ? 7.888 137.294 63.286 1.00 12.45 54 ASP F C 1
ATOM 3763 O O . ASP F 1 54 ? 8.530 136.246 63.221 1.00 12.94 54 ASP F O 1
ATOM 3768 N N . ASP F 1 55 ? 8.451 138.499 63.302 1.00 13.27 55 ASP F N 1
ATOM 3769 C CA . ASP F 1 55 ? 9.894 138.674 63.257 1.00 13.25 55 ASP F CA 1
ATOM 3770 C C . ASP F 1 55 ? 10.489 138.157 64.565 1.00 15.20 55 ASP F C 1
ATOM 3771 O O . ASP F 1 55 ? 9.769 137.939 65.542 1.00 15.04 55 ASP F O 1
ATOM 3776 N N . ASN F 1 56 ? 11.800 137.945 64.574 1.00 13.51 56 ASN F N 1
ATOM 3777 C CA . ASN F 1 56 ? 12.491 137.460 65.759 1.00 14.50 56 ASN F CA 1
ATOM 3778 C C . ASN F 1 56 ? 11.922 136.160 66.328 1.00 15.00 56 ASN F C 1
ATOM 3779 O O . ASN F 1 56 ? 11.885 135.957 67.544 1.00 13.91 56 ASN F O 1
ATOM 3784 N N . PHE F 1 57 ? 11.471 135.288 65.432 1.00 14.13 57 PHE F N 1
ATOM 3785 C CA . PHE F 1 57 ? 10.946 133.981 65.801 1.00 15.24 57 PHE F CA 1
ATOM 3786 C C . PHE F 1 57 ? 9.800 134.035 66.798 1.00 16.04 57 PHE F C 1
ATOM 3787 O O . PHE F 1 57 ? 9.720 133.216 67.713 1.00 17.88 57 PHE F O 1
ATOM 3795 N N . GLY F 1 58 ? 8.909 135.002 66.601 1.00 15.79 58 GLY F N 1
ATOM 3796 C CA . GLY F 1 58 ? 7.760 135.150 67.474 1.00 16.58 58 GLY F CA 1
ATOM 3797 C C . GLY F 1 58 ? 6.487 134.726 66.765 1.00 15.74 58 GLY F C 1
ATOM 3798 O O . GLY F 1 58 ? 6.483 134.535 65.547 1.00 13.57 58 GLY F O 1
ATOM 3799 N N . GLY F 1 59 ? 5.407 134.573 67.524 1.00 14.10 59 GLY F N 1
ATOM 3800 C CA . GLY F 1 59 ? 4.139 134.174 66.938 1.00 14.18 59 GLY F CA 1
ATOM 3801 C C . GLY F 1 59 ? 4.054 132.688 66.645 1.00 13.10 59 GLY F C 1
ATOM 3802 O O . GLY F 1 59 ? 4.911 131.912 67.067 1.00 14.87 59 GLY F O 1
ATOM 3803 N N . ALA F 1 60 ? 3.019 132.287 65.914 1.00 13.21 60 ALA F N 1
ATOM 3804 C CA . ALA F 1 60 ? 2.834 130.885 65.572 1.00 12.75 60 ALA F CA 1
ATOM 3805 C C . ALA F 1 60 ? 3.962 130.417 64.666 1.00 13.89 60 ALA F C 1
ATOM 3806 O O . ALA F 1 60 ? 4.557 131.214 63.939 1.00 13.14 60 ALA F O 1
ATOM 3808 N N . SER F 1 61 ? 4.249 129.121 64.717 1.00 13.24 61 SER F N 1
ATOM 3809 C CA . SER F 1 61 ? 5.310 128.539 63.908 1.00 14.35 61 SER F CA 1
ATOM 3810 C C . SER F 1 61 ? 4.887 127.209 63.297 1.00 13.55 61 SER F C 1
ATOM 3811 O O . SER F 1 61 ? 3.934 126.572 63.752 1.00 13.99 61 SER F O 1
ATOM 3814 N N . THR F 1 62 ? 5.600 126.795 62.257 1.00 12.31 62 THR F N 1
ATOM 3815 C CA . THR F 1 62 ? 5.325 125.527 61.600 1.00 13.01 62 THR F CA 1
ATOM 3816 C C . THR F 1 62 ? 6.631 124.996 61.021 1.00 13.41 62 THR F C 1
ATOM 3817 O O . THR F 1 62 ? 7.473 125.772 60.565 1.00 14.19 62 THR F O 1
ATOM 3821 N N . VAL F 1 63 ? 6.800 123.678 61.055 1.00 13.50 63 VAL F N 1
ATOM 3822 C CA . VAL F 1 63 ? 8.011 123.048 60.543 1.00 13.82 63 VAL F CA 1
ATOM 3823 C C . VAL F 1 63 ? 7.794 122.500 59.137 1.00 15.12 63 VAL F C 1
ATOM 3824 O O . VAL F 1 63 ? 6.809 121.812 58.876 1.00 17.24 63 VAL F O 1
ATOM 3828 N N . ILE F 1 64 ? 8.719 122.816 58.236 1.00 15.20 64 ILE F N 1
ATOM 3829 C CA . ILE F 1 64 ? 8.661 122.345 56.856 1.00 14.05 64 ILE F CA 1
ATOM 3830 C C . ILE F 1 64 ? 9.854 121.396 56.673 1.00 16.20 64 ILE F C 1
ATOM 3831 O O . ILE F 1 64 ? 11.004 121.827 56.749 1.00 15.15 64 ILE F O 1
ATOM 3836 N N . ASN F 1 65 ? 9.595 120.109 56.447 1.00 17.51 65 ASN F N 1
ATOM 3837 C CA . ASN F 1 65 ? 10.696 119.159 56.275 1.00 18.48 65 ASN F CA 1
ATOM 3838 C C . ASN F 1 65 ? 10.779 118.503 54.904 1.00 17.46 65 ASN F C 1
ATOM 3839 O O . ASN F 1 65 ? 11.500 117.523 54.715 1.00 17.12 65 ASN F O 1
ATOM 3844 N N . SER F 1 66 ? 10.037 119.049 53.951 1.00 16.11 66 SER F N 1
ATOM 3845 C CA . SER F 1 66 ? 10.051 118.559 52.580 1.00 15.24 66 SER F CA 1
ATOM 3846 C C . SER F 1 66 ? 9.603 119.732 51.711 1.00 13.88 66 SER F C 1
ATOM 3847 O O . SER F 1 66 ? 8.940 120.647 52.199 1.00 13.23 66 SER F O 1
ATOM 3850 N N . ASP F 1 67 ? 9.968 119.712 50.433 1.00 13.56 67 ASP F N 1
ATOM 3851 C CA . ASP F 1 67 ? 9.594 120.795 49.529 1.00 13.36 67 ASP F CA 1
ATOM 3852 C C . ASP F 1 67 ? 8.105 121.130 49.591 1.00 12.88 67 ASP F C 1
ATOM 3853 O O . ASP F 1 67 ? 7.255 120.242 49.532 1.00 12.45 67 ASP F O 1
ATOM 3858 N N . ASN F 1 68 ? 7.799 122.419 49.706 1.00 11.34 68 ASN F N 1
ATOM 3859 C CA . ASN F 1 68 ? 6.415 122.878 49.735 1.00 12.37 68 ASN F CA 1
ATOM 3860 C C . ASN F 1 68 ? 6.262 123.820 48.542 1.00 12.04 68 ASN F C 1
ATOM 3861 O O . ASN F 1 68 ? 6.831 124.910 48.527 1.00 11.62 68 ASN F O 1
ATOM 3866 N N . SER F 1 69 ? 5.487 123.399 47.544 1.00 12.34 69 SER F N 1
ATOM 3867 C CA . SER F 1 69 ? 5.310 124.189 46.330 1.00 13.91 69 SER F CA 1
ATOM 3868 C C . SER F 1 69 ? 4.388 125.402 46.414 1.00 12.87 69 SER F C 1
ATOM 3869 O O . SER F 1 69 ? 4.393 126.240 45.514 1.00 12.42 69 SER F O 1
ATOM 3872 N N . CYS F 1 70 ? 3.601 125.504 47.481 1.00 11.73 70 CYS F N 1
ATOM 3873 C CA . CYS F 1 70 ? 2.685 126.631 47.632 1.00 12.88 70 CYS F CA 1
ATOM 3874 C C . CYS F 1 70 ? 2.094 126.589 49.034 1.00 12.18 70 CYS F C 1
ATOM 3875 O O . CYS F 1 70 ? 1.226 125.765 49.330 1.00 11.67 70 CYS F O 1
ATOM 3878 N N . LEU F 1 71 ? 2.570 127.487 49.889 1.00 11.16 71 LEU F N 1
ATOM 3879 C CA . LEU F 1 71 ? 2.115 127.546 51.270 1.00 10.74 71 LEU F CA 1
ATOM 3880 C C . LEU F 1 71 ? 0.625 127.820 51.353 1.00 11.45 71 LEU F C 1
ATOM 3881 O O . LEU F 1 71 ? 0.048 128.481 50.480 1.00 11.53 71 LEU F O 1
ATOM 3886 N N . ASN F 1 72 ? -0.012 127.304 52.400 1.00 11.43 72 ASN F N 1
ATOM 3887 C CA . ASN F 1 72 ? -1.437 127.515 52.543 1.00 11.56 72 ASN F CA 1
ATOM 3888 C C . ASN F 1 72 ? -1.751 128.958 52.928 1.00 11.88 72 ASN F C 1
ATOM 3889 O O . ASN F 1 72 ? -0.844 129.776 53.090 1.00 13.54 72 ASN F O 1
ATOM 3894 N N . THR F 1 73 ? -3.033 129.275 53.056 1.00 11.67 73 THR F N 1
ATOM 3895 C CA . THR F 1 73 ? -3.454 130.632 53.373 1.00 12.90 73 THR F CA 1
ATOM 3896 C C . THR F 1 73 ? -2.909 131.161 54.702 1.00 12.08 73 THR F C 1
ATOM 3897 O O . THR F 1 73 ? -2.687 132.362 54.857 1.00 11.35 73 THR F O 1
ATOM 3901 N N . THR F 1 74 ? -2.684 130.267 55.657 1.00 11.81 74 THR F N 1
ATOM 3902 C CA . THR F 1 74 ? -2.155 130.683 56.951 1.00 13.09 74 THR F CA 1
ATOM 3903 C C . THR F 1 74 ? -0.686 131.091 56.861 1.00 12.09 74 THR F C 1
ATOM 3904 O O . THR F 1 74 ? -0.239 131.993 57.577 1.00 13.04 74 THR F O 1
ATOM 3908 N N . TRP F 1 75 ? 0.053 130.448 55.958 1.00 10.42 75 TRP F N 1
ATOM 3909 C CA . TRP F 1 75 ? 1.482 130.708 55.819 1.00 10.44 75 TRP F CA 1
ATOM 3910 C C . TRP F 1 75 ? 1.980 131.450 54.586 1.00 10.78 75 TRP F C 1
ATOM 3911 O O . TRP F 1 75 ? 3.076 132.009 54.604 1.00 10.88 75 TRP F O 1
ATOM 3922 N N . ASN F 1 76 ? 1.187 131.464 53.522 1.00 10.74 76 ASN F N 1
ATOM 3923 C CA . ASN F 1 76 ? 1.601 132.142 52.297 1.00 10.92 76 ASN F CA 1
ATOM 3924 C C . ASN F 1 76 ? 1.627 133.655 52.513 1.00 11.29 76 ASN F C 1
ATOM 3925 O O . ASN F 1 76 ? 0.669 134.233 53.026 1.00 12.18 76 ASN F O 1
ATOM 3930 N N . ASP F 1 77 ? 2.732 134.288 52.127 1.00 10.20 77 ASP F N 1
ATOM 3931 C CA . ASP F 1 77 ? 2.907 135.735 52.281 1.00 11.16 77 ASP F CA 1
ATOM 3932 C C . ASP F 1 77 ? 2.711 136.176 53.728 1.00 10.02 77 ASP F C 1
ATOM 3933 O O . ASP F 1 77 ? 2.143 137.239 53.987 1.00 9.43 77 ASP F O 1
ATOM 3938 N N . LYS F 1 78 ? 3.176 135.352 54.663 1.00 11.01 78 LYS F N 1
ATOM 3939 C CA . LYS F 1 78 ? 3.045 135.649 56.088 1.00 10.90 78 LYS F CA 1
ATOM 3940 C C . LYS F 1 78 ? 4.328 135.422 56.883 1.00 11.35 78 LYS F C 1
ATOM 3941 O O . LYS F 1 78 ? 4.421 135.839 58.030 1.00 12.75 78 LYS F O 1
ATOM 3947 N N . VAL F 1 79 ? 5.321 134.764 56.298 1.00 10.06 79 VAL F N 1
ATOM 3948 C CA . VAL F 1 79 ? 6.558 134.503 57.039 1.00 9.46 79 VAL F CA 1
ATOM 3949 C C . VAL F 1 79 ? 7.382 135.760 57.305 1.00 11.03 79 VAL F C 1
ATOM 3950 O O . VAL F 1 79 ? 7.634 136.560 56.394 1.00 9.40 79 VAL F O 1
ATOM 3954 N N . SER F 1 80 ? 7.800 135.931 58.561 1.00 10.95 80 SER F N 1
ATOM 3955 C CA . SER F 1 80 ? 8.598 137.089 58.955 1.00 11.42 80 SER F CA 1
ATOM 3956 C C . SER F 1 80 ? 9.971 136.752 59.527 1.00 12.16 80 SER F C 1
ATOM 3957 O O . SER F 1 80 ? 10.823 137.629 59.656 1.00 13.58 80 SER F O 1
ATOM 3960 N N . SER F 1 81 ? 10.177 135.490 59.893 1.00 11.50 81 SER F N 1
ATOM 3961 C CA . SER F 1 81 ? 11.469 135.035 60.397 1.00 12.14 81 SER F CA 1
ATOM 3962 C C . SER F 1 81 ? 11.544 133.522 60.246 1.00 11.85 81 SER F C 1
ATOM 3963 O O . SER F 1 81 ? 10.522 132.831 60.252 1.00 10.97 81 SER F O 1
ATOM 3966 N N . ILE F 1 82 ? 12.758 133.009 60.097 1.00 11.08 82 ILE F N 1
ATOM 3967 C CA . ILE F 1 82 ? 12.952 131.580 59.883 1.00 11.97 82 ILE F CA 1
ATOM 3968 C C . ILE F 1 82 ? 14.168 131.037 60.619 1.00 13.11 82 ILE F C 1
ATOM 3969 O O . ILE F 1 82 ? 15.174 131.727 60.769 1.00 13.89 82 ILE F O 1
ATOM 3974 N N . ARG F 1 83 ? 14.063 129.795 61.077 1.00 15.23 83 ARG F N 1
ATOM 3975 C CA . ARG F 1 83 ? 15.174 129.122 61.737 1.00 16.54 83 ARG F CA 1
ATOM 3976 C C . ARG F 1 83 ? 15.446 127.876 60.905 1.00 17.25 83 ARG F C 1
ATOM 3977 O O . ARG F 1 83 ? 14.517 127.160 60.533 1.00 17.32 83 ARG F O 1
ATOM 3985 N N . VAL F 1 84 ? 16.713 127.628 60.602 1.00 16.18 84 VAL F N 1
ATOM 3986 C CA . VAL F 1 84 ? 17.093 126.464 59.813 1.00 17.51 84 VAL F CA 1
ATOM 3987 C C . VAL F 1 84 ? 17.937 125.540 60.677 1.00 19.16 84 VAL F C 1
ATOM 3988 O O . VAL F 1 84 ? 18.929 125.969 61.266 1.00 18.44 84 VAL F O 1
ATOM 3992 N N . ILE F 1 85 ? 17.535 124.274 60.757 1.00 21.08 85 ILE F N 1
ATOM 3993 C CA . ILE F 1 85 ? 18.255 123.296 61.568 1.00 23.36 85 ILE F CA 1
ATOM 3994 C C . ILE F 1 85 ? 18.401 121.951 60.862 1.00 25.25 85 ILE F C 1
ATOM 3995 O O . ILE F 1 85 ? 17.780 121.703 59.826 1.00 23.67 85 ILE F O 1
ATOM 4000 N N . ALA F 1 86 ? 19.233 121.084 61.429 1.00 28.26 86 ALA F N 1
ATOM 4001 C CA . ALA F 1 86 ? 19.442 119.762 60.859 1.00 32.42 86 ALA F CA 1
ATOM 4002 C C . ALA F 1 86 ? 18.273 118.877 61.270 1.00 34.86 86 ALA F C 1
ATOM 4003 O O . ALA F 1 86 ? 17.902 118.835 62.441 1.00 36.24 86 ALA F O 1
ATOM 4005 N N . ASN F 1 87 ? 17.694 118.179 60.300 1.00 38.39 87 ASN F N 1
ATOM 4006 C CA . ASN F 1 87 ? 16.559 117.299 60.552 1.00 41.22 87 ASN F CA 1
ATOM 4007 C C . ASN F 1 87 ? 16.977 115.834 60.504 1.00 42.66 87 ASN F C 1
ATOM 4008 O O . ASN F 1 87 ? 17.547 115.310 61.463 1.00 43.43 87 ASN F O 1
ATOM 4013 N N . GLY F 1 88 ? 16.696 115.179 59.382 1.00 44.89 88 GLY F N 1
ATOM 4014 C CA . GLY F 1 88 ? 17.048 113.778 59.234 1.00 47.13 88 GLY F CA 1
ATOM 4015 C C . GLY F 1 88 ? 16.542 113.193 57.930 1.00 48.52 88 GLY F C 1
ATOM 4016 O O . GLY F 1 88 ? 17.359 112.628 57.171 1.00 49.29 88 GLY F O 1
ATOM 4017 N N . ASP G 1 1 ? 51.653 61.437 17.129 1.00 34.82 1 ASP G N 1
ATOM 4018 C CA . ASP G 1 1 ? 50.274 61.128 16.649 1.00 34.59 1 ASP G CA 1
ATOM 4019 C C . ASP G 1 1 ? 49.453 62.397 16.482 1.00 31.73 1 ASP G C 1
ATOM 4020 O O . ASP G 1 1 ? 48.915 62.939 17.448 1.00 33.00 1 ASP G O 1
ATOM 4025 N N . VAL G 1 2 ? 49.354 62.861 15.243 1.00 29.18 2 VAL G N 1
ATOM 4026 C CA . VAL G 1 2 ? 48.607 64.071 14.935 1.00 26.17 2 VAL G CA 1
ATOM 4027 C C . VAL G 1 2 ? 47.139 63.768 14.661 1.00 23.83 2 VAL G C 1
ATOM 4028 O O . VAL G 1 2 ? 46.308 64.674 14.610 1.00 21.14 2 VAL G O 1
ATOM 4032 N N . ILE G 1 3 ? 46.826 62.491 14.479 1.00 20.55 3 ILE G N 1
ATOM 4033 C CA . ILE G 1 3 ? 45.452 62.080 14.223 1.00 19.63 3 ILE G CA 1
ATOM 4034 C C . ILE G 1 3 ? 45.118 60.815 15.000 1.00 18.04 3 ILE G C 1
ATOM 4035 O O . ILE G 1 3 ? 45.922 59.890 15.070 1.00 18.25 3 ILE G O 1
ATOM 4040 N N . THR G 1 4 ? 43.936 60.790 15.603 1.00 16.10 4 THR G N 1
ATOM 4041 C CA . THR G 1 4 ? 43.501 59.624 16.351 1.00 14.15 4 THR G CA 1
ATOM 4042 C C . THR G 1 4 ? 42.133 59.218 15.821 1.00 12.41 4 THR G C 1
ATOM 4043 O O . THR G 1 4 ? 41.239 60.048 15.687 1.00 11.88 4 THR G O 1
ATOM 4047 N N . VAL G 1 5 ? 41.987 57.943 15.488 1.00 11.79 5 VAL G N 1
ATOM 4048 C CA . VAL G 1 5 ? 40.724 57.445 14.971 1.00 11.43 5 VAL G CA 1
ATOM 4049 C C . VAL G 1 5 ? 40.076 56.575 16.044 1.00 13.20 5 VAL G C 1
ATOM 4050 O O . VAL G 1 5 ? 40.731 55.719 16.639 1.00 14.55 5 VAL G O 1
ATOM 4054 N N . TYR G 1 6 ? 38.793 56.815 16.295 1.00 13.06 6 TYR G N 1
ATOM 4055 C CA . TYR G 1 6 ? 38.067 56.079 17.321 1.00 12.69 6 TYR G CA 1
ATOM 4056 C C . TYR G 1 6 ? 37.011 55.139 16.779 1.00 12.42 6 TYR G C 1
ATOM 4057 O O . TYR G 1 6 ? 36.377 55.406 15.752 1.00 13.35 6 TYR G O 1
ATOM 4066 N N . LYS G 1 7 ? 36.807 54.048 17.506 1.00 12.62 7 LYS G N 1
ATOM 4067 C CA . LYS G 1 7 ? 35.821 53.051 17.132 1.00 12.53 7 LYS G CA 1
ATOM 4068 C C . LYS G 1 7 ? 34.416 53.630 17.265 1.00 13.52 7 LYS G C 1
ATOM 4069 O O . LYS G 1 7 ? 33.586 53.424 16.399 1.00 12.56 7 LYS G O 1
ATOM 4075 N N . ASP G 1 8 ? 34.154 54.364 18.341 1.00 13.51 8 ASP G N 1
ATOM 4076 C CA . ASP G 1 8 ? 32.827 54.939 18.557 1.00 14.21 8 ASP G CA 1
ATOM 4077 C C . ASP G 1 8 ? 32.766 56.443 18.362 1.00 13.87 8 ASP G C 1
ATOM 4078 O O . ASP G 1 8 ? 33.786 57.125 18.283 1.00 14.74 8 ASP G O 1
ATOM 4083 N N . CYS G 1 9 ? 31.544 56.956 18.306 1.00 14.97 9 CYS G N 1
ATOM 4084 C CA . CYS G 1 9 ? 31.334 58.383 18.160 1.00 16.46 9 CYS G CA 1
ATOM 4085 C C . CYS G 1 9 ? 31.722 59.062 19.468 1.00 15.87 9 CYS G C 1
ATOM 4086 O O . CYS G 1 9 ? 31.821 58.411 20.508 1.00 15.75 9 CYS G O 1
ATOM 4089 N N . ASN G 1 10 ? 31.975 60.364 19.402 1.00 15.93 10 ASN G N 1
ATOM 4090 C CA . ASN G 1 10 ? 32.359 61.146 20.571 1.00 17.35 10 ASN G CA 1
ATOM 4091 C C . ASN G 1 10 ? 33.717 60.789 21.152 1.00 17.42 10 ASN G C 1
ATOM 4092 O O . ASN G 1 10 ? 33.925 60.866 22.365 1.00 16.39 10 ASN G O 1
ATOM 4097 N N . TYR G 1 11 ? 34.634 60.381 20.280 1.00 14.94 11 TYR G N 1
ATOM 4098 C CA . TYR G 1 11 ? 36.002 60.062 20.679 1.00 16.54 11 TYR G CA 1
ATOM 4099 C C . TYR G 1 11 ? 36.132 59.041 21.805 1.00 16.22 11 TYR G C 1
ATOM 4100 O O . TYR G 1 11 ? 36.848 59.267 22.785 1.00 16.64 11 TYR G O 1
ATOM 4109 N N . THR G 1 12 ? 35.443 57.916 21.655 1.00 16.48 12 THR G N 1
ATOM 4110 C CA . THR G 1 12 ? 35.486 56.841 22.640 1.00 16.68 12 THR G CA 1
ATOM 4111 C C . THR G 1 12 ? 35.643 55.520 21.895 1.00 16.44 12 THR G C 1
ATOM 4112 O O . THR G 1 12 ? 35.560 55.482 20.665 1.00 16.11 12 THR G O 1
ATOM 4116 N N . GLY G 1 13 ? 35.868 54.442 22.640 1.00 17.28 13 GLY G N 1
ATOM 4117 C CA . GLY G 1 13 ? 36.047 53.142 22.019 1.00 15.60 13 GLY G CA 1
ATOM 4118 C C . GLY G 1 13 ? 37.499 52.958 21.626 1.00 16.17 13 GLY G C 1
ATOM 4119 O O . GLY G 1 13 ? 38.296 53.886 21.757 1.00 16.94 13 GLY G O 1
ATOM 4120 N N . PHE G 1 14 ? 37.849 51.770 21.144 1.00 15.06 14 PHE G N 1
ATOM 4121 C CA . PHE G 1 14 ? 39.224 51.494 20.745 1.00 15.99 14 PHE G CA 1
ATOM 4122 C C . PHE G 1 14 ? 39.735 52.559 19.787 1.00 16.38 14 PHE G C 1
ATOM 4123 O O . PHE G 1 14 ? 39.055 52.921 18.826 1.00 15.58 14 PHE G O 1
ATOM 4131 N N . SER G 1 15 ? 40.944 53.047 20.041 1.00 15.82 15 SER G N 1
ATOM 4132 C CA . SER G 1 15 ? 41.520 54.076 19.189 1.00 17.22 15 SER G CA 1
ATOM 4133 C C . SER G 1 15 ? 42.892 53.714 18.637 1.00 17.00 15 SER G C 1
ATOM 4134 O O . SER G 1 15 ? 43.626 52.907 19.214 1.00 17.77 15 SER G O 1
ATOM 4137 N N . GLY G 1 16 ? 43.227 54.329 17.508 1.00 16.71 16 GLY G N 1
ATOM 4138 C CA . GLY G 1 16 ? 44.517 54.111 16.887 1.00 15.34 16 GLY G CA 1
ATOM 4139 C C . GLY G 1 16 ? 45.138 55.466 16.596 1.00 14.21 16 GLY G C 1
ATOM 4140 O O . GLY G 1 16 ? 44.454 56.375 16.133 1.00 14.59 16 GLY G O 1
ATOM 4141 N N . GLY G 1 17 ? 46.427 55.611 16.877 1.00 14.42 17 GLY G N 1
ATOM 4142 C CA . GLY G 1 17 ? 47.097 56.873 16.625 1.00 15.81 17 GLY G CA 1
ATOM 4143 C C . GLY G 1 17 ? 47.804 56.837 15.287 1.00 17.48 17 GLY G C 1
ATOM 4144 O O . GLY G 1 17 ? 48.537 55.887 15.001 1.00 17.17 17 GLY G O 1
ATOM 4145 N N . LEU G 1 18 ? 47.586 57.866 14.469 1.00 17.82 18 LEU G N 1
ATOM 4146 C CA . LEU G 1 18 ? 48.196 57.944 13.145 1.00 18.31 18 LEU G CA 1
ATOM 4147 C C . LEU G 1 18 ? 49.089 59.178 12.999 1.00 18.79 18 LEU G C 1
ATOM 4148 O O . LEU G 1 18 ? 48.828 60.224 13.591 1.00 18.68 18 LEU G O 1
ATOM 4153 N N . THR G 1 19 ? 50.148 59.042 12.209 1.00 18.47 19 THR G N 1
ATOM 4154 C CA . THR G 1 19 ? 51.060 60.148 11.954 1.00 19.53 19 THR G CA 1
ATOM 4155 C C . THR G 1 19 ? 51.104 60.332 10.442 1.00 18.43 19 THR G C 1
ATOM 4156 O O . THR G 1 19 ? 50.384 59.647 9.716 1.00 19.83 19 THR G O 1
ATOM 4160 N N . ILE G 1 20 ? 51.925 61.262 9.966 1.00 17.80 20 ILE G N 1
ATOM 4161 C CA . ILE G 1 20 ? 52.040 61.495 8.530 1.00 17.96 20 ILE G CA 1
ATOM 4162 C C . ILE G 1 20 ? 52.334 60.178 7.824 1.00 17.19 20 ILE G C 1
ATOM 4163 O O . ILE G 1 20 ? 53.202 59.418 8.254 1.00 17.21 20 ILE G O 1
ATOM 4168 N N . GLY G 1 21 ? 51.607 59.905 6.746 1.00 14.84 21 GLY G N 1
ATOM 4169 C CA . GLY G 1 21 ? 51.837 58.671 6.022 1.00 16.49 21 GLY G CA 1
ATOM 4170 C C . GLY G 1 21 ? 50.579 58.030 5.467 1.00 16.67 21 GLY G C 1
ATOM 4171 O O . GLY G 1 21 ? 49.477 58.564 5.613 1.00 16.68 21 GLY G O 1
ATOM 4172 N N . ASP G 1 22 ? 50.745 56.869 4.842 1.00 15.13 22 ASP G N 1
ATOM 4173 C CA . ASP G 1 22 ? 49.620 56.159 4.245 1.00 15.26 22 ASP G CA 1
ATOM 4174 C C . ASP G 1 22 ? 49.283 54.877 4.994 1.00 14.82 22 ASP G C 1
ATOM 4175 O O . ASP G 1 22 ? 50.167 54.092 5.336 1.00 13.02 22 ASP G O 1
ATOM 4180 N N . TYR G 1 23 ? 47.990 54.671 5.227 1.00 13.86 23 TYR G N 1
ATOM 4181 C CA . TYR G 1 23 ? 47.515 53.507 5.957 1.00 13.12 23 TYR G CA 1
ATOM 4182 C C . TYR G 1 23 ? 46.505 52.649 5.209 1.00 13.66 23 TYR G C 1
ATOM 4183 O O . TYR G 1 23 ? 45.320 52.991 5.147 1.00 12.26 23 TYR G O 1
ATOM 4192 N N . ASN G 1 24 ? 46.960 51.540 4.632 1.00 14.06 24 ASN G N 1
ATOM 4193 C CA . ASN G 1 24 ? 46.023 50.643 3.979 1.00 13.78 24 ASN G CA 1
ATOM 4194 C C . ASN G 1 24 ? 45.406 49.851 5.133 1.00 13.95 24 ASN G C 1
ATOM 4195 O O . ASN G 1 24 ? 45.822 50.017 6.282 1.00 12.80 24 ASN G O 1
ATOM 4200 N N . LEU G 1 25 ? 44.418 49.011 4.847 1.00 13.99 25 LEU G N 1
ATOM 4201 C CA . LEU G 1 25 ? 43.765 48.244 5.901 1.00 12.65 25 LEU G CA 1
ATOM 4202 C C . LEU G 1 25 ? 44.757 47.404 6.708 1.00 13.14 25 LEU G C 1
ATOM 4203 O O . LEU G 1 25 ? 44.629 47.281 7.920 1.00 12.94 25 LEU G O 1
ATOM 4208 N N . ALA G 1 26 ? 45.747 46.830 6.038 1.00 13.63 26 ALA G N 1
ATOM 4209 C CA . ALA G 1 26 ? 46.742 46.032 6.736 1.00 13.47 26 ALA G CA 1
ATOM 4210 C C . ALA G 1 26 ? 47.410 46.872 7.819 1.00 13.35 26 ALA G C 1
ATOM 4211 O O . ALA G 1 26 ? 47.546 46.429 8.963 1.00 12.93 26 ALA G O 1
ATOM 4213 N N . ARG G 1 27 ? 47.818 48.090 7.469 1.00 12.60 27 ARG G N 1
ATOM 4214 C CA . ARG G 1 27 ? 48.478 48.946 8.446 1.00 12.76 27 ARG G CA 1
ATOM 4215 C C . ARG G 1 27 ? 47.525 49.363 9.563 1.00 12.90 27 ARG G C 1
ATOM 4216 O O . ARG G 1 27 ? 47.928 49.443 10.725 1.00 12.53 27 ARG G O 1
ATOM 4224 N N . LEU G 1 28 ? 46.266 49.624 9.219 1.00 13.09 28 LEU G N 1
ATOM 4225 C CA . LEU G 1 28 ? 45.289 49.995 10.237 1.00 12.64 28 LEU G CA 1
ATOM 4226 C C . LEU G 1 28 ? 45.159 48.830 11.212 1.00 12.55 28 LEU G C 1
ATOM 4227 O O . LEU G 1 28 ? 45.166 49.025 12.428 1.00 12.84 28 LEU G O 1
ATOM 4232 N N . ASN G 1 29 ? 45.067 47.617 10.675 1.00 11.57 29 ASN G N 1
ATOM 4233 C CA . ASN G 1 29 ? 44.944 46.424 11.507 1.00 11.21 29 ASN G CA 1
ATOM 4234 C C . ASN G 1 29 ? 46.163 46.219 12.400 1.00 12.38 29 ASN G C 1
ATOM 4235 O O . ASN G 1 29 ? 46.040 45.668 13.497 1.00 12.98 29 ASN G O 1
ATOM 4240 N N . SER G 1 30 ? 47.337 46.658 11.946 1.00 11.52 30 SER G N 1
ATOM 4241 C CA . SER G 1 30 ? 48.547 46.487 12.745 1.00 14.28 30 SER G CA 1
ATOM 4242 C C . SER G 1 30 ? 48.442 47.346 13.997 1.00 13.82 30 SER G C 1
ATOM 4243 O O . SER G 1 30 ? 49.190 47.152 14.958 1.00 15.00 30 SER G O 1
ATOM 4246 N N . LEU G 1 31 ? 47.505 48.291 13.973 1.00 14.15 31 LEU G N 1
ATOM 4247 C CA . LEU G 1 31 ? 47.257 49.183 15.100 1.00 15.48 31 LEU G CA 1
ATOM 4248 C C . LEU G 1 31 ? 46.013 48.729 15.849 1.00 15.26 31 LEU G C 1
ATOM 4249 O O . LEU G 1 31 ? 45.605 49.358 16.825 1.00 15.00 31 LEU G O 1
ATOM 4254 N N . GLY G 1 32 ? 45.406 47.642 15.381 1.00 14.72 32 GLY G N 1
ATOM 4255 C CA . GLY G 1 32 ? 44.208 47.128 16.022 1.00 13.20 32 GLY G CA 1
ATOM 4256 C C . GLY G 1 32 ? 42.939 47.790 15.508 1.00 14.12 32 GLY G C 1
ATOM 4257 O O . GLY G 1 32 ? 41.836 47.495 15.979 1.00 13.31 32 GLY G O 1
ATOM 4258 N N . VAL G 1 33 ? 43.098 48.692 14.546 1.00 12.75 33 VAL G N 1
ATOM 4259 C CA . VAL G 1 33 ? 41.966 49.402 13.959 1.00 12.79 33 VAL G CA 1
ATOM 4260 C C . VAL G 1 33 ? 41.324 48.515 12.896 1.00 12.80 33 VAL G C 1
ATOM 4261 O O . VAL G 1 33 ? 42.002 48.021 11.998 1.00 13.60 33 VAL G O 1
ATOM 4265 N N . LEU G 1 34 ? 40.011 48.330 12.997 1.00 11.94 34 LEU G N 1
ATOM 4266 C CA . LEU G 1 34 ? 39.275 47.471 12.072 1.00 10.99 34 LEU G CA 1
ATOM 4267 C C . LEU G 1 34 ? 38.670 48.161 10.861 1.00 11.42 34 LEU G C 1
ATOM 4268 O O . LEU G 1 34 ? 38.463 49.373 10.848 1.00 13.00 34 LEU G O 1
ATOM 4273 N N . ASN G 1 35 ? 38.373 47.351 9.850 1.00 12.55 35 ASN G N 1
ATOM 4274 C CA . ASN G 1 35 ? 37.757 47.811 8.618 1.00 11.63 35 ASN G CA 1
ATOM 4275 C C . ASN G 1 35 ? 36.305 48.201 8.903 1.00 12.03 35 ASN G C 1
ATOM 4276 O O . ASN G 1 35 ? 35.688 47.643 9.810 1.00 13.55 35 ASN G O 1
ATOM 4281 N N . ASP G 1 36 ? 35.769 49.148 8.129 1.00 11.73 36 ASP G N 1
ATOM 4282 C CA . ASP G 1 36 ? 34.378 49.597 8.283 1.00 13.14 36 ASP G CA 1
ATOM 4283 C C . ASP G 1 36 ? 34.030 49.685 9.760 1.00 12.48 36 ASP G C 1
ATOM 4284 O O . ASP G 1 36 ? 33.024 49.129 10.200 1.00 12.28 36 ASP G O 1
ATOM 4289 N N . ASP G 1 37 ? 34.847 50.406 10.518 1.00 12.27 37 ASP G N 1
ATOM 4290 C CA . ASP G 1 37 ? 34.646 50.471 11.960 1.00 13.62 37 ASP G CA 1
ATOM 4291 C C . ASP G 1 37 ? 34.839 51.847 12.589 1.00 13.08 37 ASP G C 1
ATOM 4292 O O . ASP G 1 37 ? 34.293 52.115 13.649 1.00 12.60 37 ASP G O 1
ATOM 4297 N N . ILE G 1 38 ? 35.622 52.715 11.961 1.00 12.06 38 ILE G N 1
ATOM 4298 C CA . ILE G 1 38 ? 35.863 54.040 12.527 1.00 13.09 38 ILE G CA 1
ATOM 4299 C C . ILE G 1 38 ? 34.600 54.901 12.562 1.00 12.19 38 ILE G C 1
ATOM 4300 O O . ILE G 1 38 ? 33.810 54.897 11.616 1.00 13.04 38 ILE G O 1
ATOM 4305 N N . SER G 1 39 ? 34.408 55.635 13.657 1.00 11.54 39 SER G N 1
ATOM 4306 C CA . SER G 1 39 ? 33.230 56.491 13.797 1.00 12.14 39 SER G CA 1
ATOM 4307 C C . SER G 1 39 ? 33.517 57.946 14.134 1.00 12.22 39 SER G C 1
ATOM 4308 O O . SER G 1 39 ? 32.666 58.809 13.930 1.00 14.21 39 SER G O 1
ATOM 4311 N N . SER G 1 40 ? 34.697 58.221 14.674 1.00 13.86 40 SER G N 1
ATOM 4312 C CA . SER G 1 40 ? 35.060 59.596 14.997 1.00 14.54 40 SER G CA 1
ATOM 4313 C C . SER G 1 40 ? 36.570 59.726 14.997 1.00 14.50 40 SER G C 1
ATOM 4314 O O . SER G 1 40 ? 37.286 58.725 14.999 1.00 14.24 40 SER G O 1
ATOM 4317 N N . LEU G 1 41 ? 37.056 60.960 14.961 1.00 14.37 41 LEU G N 1
ATOM 4318 C CA . LEU G 1 41 ? 38.488 61.177 14.984 1.00 15.72 41 LEU G CA 1
ATOM 4319 C C . LEU G 1 41 ? 38.902 62.588 15.360 1.00 13.71 41 LEU G C 1
ATOM 4320 O O . LEU G 1 41 ? 38.180 63.556 15.125 1.00 13.22 41 LEU G O 1
ATOM 4325 N N . ARG G 1 42 ? 40.066 62.683 15.988 1.00 13.65 42 ARG G N 1
ATOM 4326 C CA . ARG G 1 42 ? 40.618 63.965 16.386 1.00 14.09 42 ARG G CA 1
ATOM 4327 C C . ARG G 1 42 ? 41.697 64.299 15.369 1.00 14.58 42 ARG G C 1
ATOM 4328 O O . ARG G 1 42 ? 42.484 63.435 14.984 1.00 13.54 42 ARG G O 1
ATOM 4336 N N . ILE G 1 43 ? 41.721 65.549 14.930 1.00 14.20 43 ILE G N 1
ATOM 4337 C CA . ILE G 1 43 ? 42.705 65.996 13.952 1.00 14.28 43 ILE G CA 1
ATOM 4338 C C . ILE G 1 43 ? 43.496 67.155 14.535 1.00 14.53 43 ILE G C 1
ATOM 4339 O O . ILE G 1 43 ? 42.934 68.216 14.810 1.00 13.07 43 ILE G O 1
ATOM 4344 N N . THR G 1 44 ? 44.795 66.961 14.732 1.00 15.19 44 THR G N 1
ATOM 4345 C CA . THR G 1 44 ? 45.619 68.030 15.273 1.00 16.22 44 THR G CA 1
ATOM 4346 C C . THR G 1 44 ? 45.794 69.118 14.217 1.00 17.20 44 THR G C 1
ATOM 4347 O O . THR G 1 44 ? 46.038 68.836 13.043 1.00 16.83 44 THR G O 1
ATOM 4351 N N . GLN G 1 45 ? 45.643 70.367 14.639 1.00 17.18 45 GLN G N 1
ATOM 4352 C CA . GLN G 1 45 ? 45.787 71.494 13.731 1.00 18.74 45 GLN G CA 1
ATOM 4353 C C . GLN G 1 45 ? 47.084 71.367 12.938 1.00 16.12 45 GLN G C 1
ATOM 4354 O O . GLN G 1 45 ? 48.135 71.053 13.497 1.00 16.11 45 GLN G O 1
ATOM 4360 N N . GLY G 1 46 ? 46.997 71.602 11.634 1.00 18.02 46 GLY G N 1
ATOM 4361 C CA . GLY G 1 46 ? 48.175 71.515 10.787 1.00 18.75 46 GLY G CA 1
ATOM 4362 C C . GLY G 1 46 ? 48.241 70.210 10.021 1.00 21.27 46 GLY G C 1
ATOM 4363 O O . GLY G 1 46 ? 49.052 70.056 9.106 1.00 22.46 46 GLY G O 1
ATOM 4364 N N . TYR G 1 47 ? 47.377 69.270 10.391 1.00 19.75 47 TYR G N 1
ATOM 4365 C CA . TYR G 1 47 ? 47.332 67.966 9.746 1.00 20.04 47 TYR G CA 1
ATOM 4366 C C . TYR G 1 47 ? 45.910 67.644 9.328 1.00 19.21 47 TYR G C 1
ATOM 4367 O O . TYR G 1 47 ? 44.966 68.308 9.751 1.00 19.43 47 TYR G O 1
ATOM 4376 N N . GLN G 1 48 ? 45.758 66.627 8.492 1.00 19.02 48 GLN G N 1
ATOM 4377 C CA . GLN G 1 48 ? 44.439 66.235 8.026 1.00 17.76 48 GLN G CA 1
ATOM 4378 C C . GLN G 1 48 ? 44.421 64.790 7.568 1.00 17.08 48 GLN G C 1
ATOM 4379 O O . GLN G 1 48 ? 45.448 64.234 7.181 1.00 14.79 48 GLN G O 1
ATOM 4385 N N . ALA G 1 49 ? 43.241 64.184 7.620 1.00 16.17 49 ALA G N 1
ATOM 4386 C CA . ALA G 1 49 ? 43.084 62.800 7.212 1.00 15.39 49 ALA G CA 1
ATOM 4387 C C . ALA G 1 49 ? 42.216 62.693 5.972 1.00 15.14 49 ALA G C 1
ATOM 4388 O O . ALA G 1 49 ? 41.148 63.292 5.898 1.00 15.23 49 ALA G O 1
ATOM 4390 N N . ILE G 1 50 ? 42.695 61.942 4.989 1.00 13.64 50 ILE G N 1
ATOM 4391 C CA . ILE G 1 50 ? 41.926 61.720 3.780 1.00 13.72 50 ILE G CA 1
ATOM 4392 C C . ILE G 1 50 ? 41.399 60.304 3.940 1.00 13.95 50 ILE G C 1
ATOM 4393 O O . ILE G 1 50 ? 42.180 59.352 4.011 1.00 12.19 50 ILE G O 1
ATOM 4398 N N . LEU G 1 51 ? 40.081 60.169 4.019 1.00 13.58 51 LEU G N 1
ATOM 4399 C CA . LEU G 1 51 ? 39.468 58.859 4.193 1.00 14.12 51 LEU G CA 1
ATOM 4400 C C . LEU G 1 51 ? 39.143 58.252 2.842 1.00 14.36 51 LEU G C 1
ATOM 4401 O O . LEU G 1 51 ? 38.848 58.971 1.888 1.00 15.15 51 LEU G O 1
ATOM 4406 N N . TYR G 1 52 ? 39.206 56.928 2.769 1.00 13.16 52 TYR G N 1
ATOM 4407 C CA . TYR G 1 52 ? 38.899 56.204 1.541 1.00 13.29 52 TYR G CA 1
ATOM 4408 C C . TYR G 1 52 ? 37.901 55.096 1.850 1.00 14.03 52 TYR G C 1
ATOM 4409 O O . TYR G 1 52 ? 38.017 54.404 2.864 1.00 12.43 52 TYR G O 1
ATOM 4418 N N . GLN G 1 53 ? 36.919 54.938 0.973 1.00 14.08 53 GLN G N 1
ATOM 4419 C CA . GLN G 1 53 ? 35.903 53.918 1.145 1.00 14.21 53 GLN G CA 1
ATOM 4420 C C . GLN G 1 53 ? 36.494 52.516 1.017 1.00 14.63 53 GLN G C 1
ATOM 4421 O O . GLN G 1 53 ? 36.116 51.620 1.752 1.00 12.96 53 GLN G O 1
ATOM 4427 N N . ASP G 1 54 ? 37.427 52.323 0.094 1.00 13.88 54 ASP G N 1
ATOM 4428 C CA . ASP G 1 54 ? 38.001 50.997 -0.099 1.00 15.05 54 ASP G CA 1
ATOM 4429 C C . ASP G 1 54 ? 39.445 50.896 0.349 1.00 14.28 54 ASP G C 1
ATOM 4430 O O . ASP G 1 54 ? 40.100 51.906 0.613 1.00 13.85 54 ASP G O 1
ATOM 4435 N N . ASP G 1 55 ? 39.944 49.668 0.438 1.00 14.79 55 ASP G N 1
ATOM 4436 C CA . ASP G 1 55 ? 41.326 49.464 0.852 1.00 14.90 55 ASP G CA 1
ATOM 4437 C C . ASP G 1 55 ? 42.230 49.992 -0.254 1.00 13.68 55 ASP G C 1
ATOM 4438 O O . ASP G 1 55 ? 41.783 50.222 -1.379 1.00 12.78 55 ASP G O 1
ATOM 4443 N N . ASN G 1 56 ? 43.495 50.202 0.082 1.00 14.62 56 ASN G N 1
ATOM 4444 C CA . ASN G 1 56 ? 44.473 50.688 -0.879 1.00 16.25 56 ASN G CA 1
ATOM 4445 C C . ASN G 1 56 ? 44.088 52.009 -1.534 1.00 16.36 56 ASN G C 1
ATOM 4446 O O . ASN G 1 56 ? 44.396 52.255 -2.704 1.00 15.32 56 ASN G O 1
ATOM 4451 N N . PHE G 1 57 ? 43.406 52.849 -0.762 1.00 15.71 57 PHE G N 1
ATOM 4452 C CA . PHE G 1 57 ? 43.010 54.179 -1.197 1.00 16.26 57 PHE G CA 1
ATOM 4453 C C . PHE G 1 57 ? 42.097 54.195 -2.418 1.00 17.02 57 PHE G C 1
ATOM 4454 O O . PHE G 1 57 ? 42.180 55.086 -3.269 1.00 15.51 57 PHE G O 1
ATOM 4462 N N . GLY G 1 58 ? 41.215 53.204 -2.489 1.00 17.64 58 GLY G N 1
ATOM 4463 C CA . GLY G 1 58 ? 40.281 53.127 -3.596 1.00 18.72 58 GLY G CA 1
ATOM 4464 C C . GLY G 1 58 ? 38.919 53.669 -3.210 1.00 18.04 58 GLY G C 1
ATOM 4465 O O . GLY G 1 58 ? 38.669 53.958 -2.038 1.00 17.76 58 GLY G O 1
ATOM 4466 N N . GLY G 1 59 ? 38.038 53.816 -4.196 1.00 16.79 59 GLY G N 1
ATOM 4467 C CA . GLY G 1 59 ? 36.703 54.318 -3.927 1.00 16.06 59 GLY G CA 1
ATOM 4468 C C . GLY G 1 59 ? 36.633 55.802 -3.605 1.00 16.53 59 GLY G C 1
ATOM 4469 O O . GLY G 1 59 ? 37.602 56.542 -3.792 1.00 15.30 59 GLY G O 1
ATOM 4470 N N . ALA G 1 60 ? 35.478 56.232 -3.109 1.00 16.42 60 ALA G N 1
ATOM 4471 C CA . ALA G 1 60 ? 35.258 57.628 -2.757 1.00 16.13 60 ALA G CA 1
ATOM 4472 C C . ALA G 1 60 ? 36.182 58.093 -1.637 1.00 16.54 60 ALA G C 1
ATOM 4473 O O . ALA G 1 60 ? 36.688 57.283 -0.860 1.00 16.28 60 ALA G O 1
ATOM 4475 N N . SER G 1 61 ? 36.396 59.404 -1.566 1.00 16.31 61 SER G N 1
ATOM 4476 C CA . SER G 1 61 ? 37.254 59.997 -0.546 1.00 16.98 61 SER G CA 1
ATOM 4477 C C . SER G 1 61 ? 36.595 61.221 0.066 1.00 17.54 61 SER G C 1
ATOM 4478 O O . SER G 1 61 ? 35.634 61.770 -0.481 1.00 18.29 61 SER G O 1
ATOM 4481 N N . THR G 1 62 ? 37.121 61.636 1.212 1.00 17.72 62 THR G N 1
ATOM 4482 C CA . THR G 1 62 ? 36.640 62.819 1.906 1.00 17.70 62 THR G CA 1
ATOM 4483 C C . THR G 1 62 ? 37.769 63.267 2.815 1.00 17.16 62 THR G C 1
ATOM 4484 O O . THR G 1 62 ? 38.630 62.467 3.195 1.00 17.91 62 THR G O 1
ATOM 4488 N N . VAL G 1 63 ? 37.778 64.549 3.149 1.00 16.74 63 VAL G N 1
ATOM 4489 C CA . VAL G 1 63 ? 38.821 65.092 4.002 1.00 17.54 63 VAL G CA 1
ATOM 4490 C C . VAL G 1 63 ? 38.296 65.470 5.375 1.00 17.05 63 VAL G C 1
ATOM 4491 O O . VAL G 1 63 ? 37.250 66.106 5.501 1.00 17.31 63 VAL G O 1
ATOM 4495 N N . ILE G 1 64 ? 39.028 65.061 6.403 1.00 16.63 64 ILE G N 1
ATOM 4496 C CA . ILE G 1 64 ? 38.676 65.389 7.774 1.00 15.62 64 ILE G CA 1
ATOM 4497 C C . ILE G 1 64 ? 39.817 66.290 8.239 1.00 17.02 64 ILE G C 1
ATOM 4498 O O . ILE G 1 64 ? 40.912 65.810 8.533 1.00 15.18 64 ILE G O 1
ATOM 4503 N N . ASN G 1 65 ? 39.568 67.596 8.292 1.00 16.90 65 ASN G N 1
ATOM 4504 C CA . ASN G 1 65 ? 40.603 68.545 8.697 1.00 18.01 65 ASN G CA 1
ATOM 4505 C C . ASN G 1 65 ? 40.357 69.215 10.047 1.00 18.07 65 ASN G C 1
ATOM 4506 O O . ASN G 1 65 ? 41.001 70.208 10.386 1.00 15.77 65 ASN G O 1
ATOM 4511 N N . SER G 1 66 ? 39.419 68.664 10.807 1.00 16.47 66 SER G N 1
ATOM 4512 C CA . SER G 1 66 ? 39.088 69.165 12.138 1.00 16.70 66 SER G CA 1
ATOM 4513 C C . SER G 1 66 ? 38.344 68.026 12.823 1.00 15.26 66 SER G C 1
ATOM 4514 O O . SER G 1 66 ? 37.751 67.183 12.148 1.00 15.13 66 SER G O 1
ATOM 4517 N N . ASP G 1 67 ? 38.390 67.989 14.150 1.00 15.11 67 ASP G N 1
ATOM 4518 C CA . ASP G 1 67 ? 37.727 66.929 14.905 1.00 14.60 67 ASP G CA 1
ATOM 4519 C C . ASP G 1 67 ? 36.315 66.648 14.398 1.00 15.35 67 ASP G C 1
ATOM 4520 O O . ASP G 1 67 ? 35.530 67.570 14.172 1.00 13.69 67 ASP G O 1
ATOM 4525 N N . ASN G 1 68 ? 36.001 65.368 14.215 1.00 15.37 68 ASN G N 1
ATOM 4526 C CA . ASN G 1 68 ? 34.673 64.957 13.767 1.00 15.21 68 ASN G CA 1
ATOM 4527 C C . ASN G 1 68 ? 34.192 63.951 14.811 1.00 16.24 68 ASN G C 1
ATOM 4528 O O . ASN G 1 68 ? 34.727 62.848 14.915 1.00 13.96 68 ASN G O 1
ATOM 4533 N N . SER G 1 69 ? 33.184 64.345 15.581 1.00 15.02 69 SER G N 1
ATOM 4534 C CA . SER G 1 69 ? 32.660 63.508 16.655 1.00 14.83 69 SER G CA 1
ATOM 4535 C C . SER G 1 69 ? 31.788 62.334 16.228 1.00 15.48 69 SER G C 1
ATOM 4536 O O . SER G 1 69 ? 31.492 61.462 17.042 1.00 14.85 69 SER G O 1
ATOM 4539 N N . CYS G 1 70 ? 31.368 62.304 14.970 1.00 15.98 70 CYS G N 1
ATOM 4540 C CA . CYS G 1 70 ? 30.521 61.211 14.504 1.00 16.92 70 CYS G CA 1
ATOM 4541 C C . CYS G 1 70 ? 30.357 61.307 12.999 1.00 16.72 70 CYS G C 1
ATOM 4542 O O . CYS G 1 70 ? 29.638 62.172 12.495 1.00 14.87 70 CYS G O 1
ATOM 4545 N N . LEU G 1 71 ? 31.041 60.422 12.284 1.00 13.94 71 LEU G N 1
ATOM 4546 C CA . LEU G 1 71 ? 30.967 60.394 10.834 1.00 14.56 71 LEU G CA 1
ATOM 4547 C C . LEU G 1 71 ? 29.524 60.201 10.391 1.00 15.07 71 LEU G C 1
ATOM 4548 O O . LEU G 1 71 ? 28.738 59.543 11.075 1.00 14.50 71 LEU G O 1
ATOM 4553 N N . ASN G 1 72 ? 29.178 60.777 9.245 1.00 17.17 72 ASN G N 1
ATOM 4554 C CA . ASN G 1 72 ? 27.823 60.664 8.724 1.00 19.06 72 ASN G CA 1
ATOM 4555 C C . ASN G 1 72 ? 27.547 59.276 8.152 1.00 21.02 72 ASN G C 1
ATOM 4556 O O . ASN G 1 72 ? 28.424 58.407 8.145 1.00 20.50 72 ASN G O 1
ATOM 4561 N N . THR G 1 73 ? 26.319 59.075 7.681 1.00 21.99 73 THR G N 1
ATOM 4562 C CA . THR G 1 73 ? 25.891 57.795 7.129 1.00 22.18 73 THR G CA 1
ATOM 4563 C C . THR G 1 73 ? 26.776 57.274 6.006 1.00 21.06 73 THR G C 1
ATOM 4564 O O . THR G 1 73 ? 26.945 56.066 5.851 1.00 20.84 73 THR G O 1
ATOM 4568 N N . THR G 1 74 ? 27.329 58.187 5.218 1.00 19.46 74 THR G N 1
ATOM 4569 C CA . THR G 1 74 ? 28.185 57.815 4.104 1.00 19.50 74 THR G CA 1
ATOM 4570 C C . THR G 1 74 ? 29.548 57.310 4.562 1.00 18.14 74 THR G C 1
ATOM 4571 O O . THR G 1 74 ? 30.144 56.446 3.917 1.00 16.92 74 THR G O 1
ATOM 4575 N N . TRP G 1 75 ? 30.037 57.833 5.681 1.00 16.53 75 TRP G N 1
ATOM 4576 C CA . TRP G 1 75 ? 31.358 57.440 6.149 1.00 16.54 75 TRP G CA 1
ATOM 4577 C C . TRP G 1 75 ? 31.478 56.630 7.427 1.00 16.10 75 TRP G C 1
ATOM 4578 O O . TRP G 1 75 ? 32.517 56.020 7.667 1.00 15.35 75 TRP G O 1
ATOM 4589 N N . ASN G 1 76 ? 30.433 56.611 8.245 1.00 15.70 76 ASN G N 1
ATOM 4590 C CA . ASN G 1 76 ? 30.490 55.856 9.488 1.00 14.99 76 ASN G CA 1
ATOM 4591 C C . ASN G 1 76 ? 30.585 54.356 9.224 1.00 14.40 76 ASN G C 1
ATOM 4592 O O . ASN G 1 76 ? 29.800 53.801 8.460 1.00 14.35 76 ASN G O 1
ATOM 4597 N N . ASP G 1 77 ? 31.547 53.703 9.868 1.00 13.38 77 ASP G N 1
ATOM 4598 C CA . ASP G 1 77 ? 31.757 52.266 9.691 1.00 13.91 77 ASP G CA 1
ATOM 4599 C C . ASP G 1 77 ? 31.934 51.899 8.224 1.00 14.04 77 ASP G C 1
ATOM 4600 O O . ASP G 1 77 ? 31.416 50.878 7.773 1.00 13.89 77 ASP G O 1
ATOM 4605 N N . LYS G 1 78 ? 32.663 52.733 7.487 1.00 13.27 78 LYS G N 1
ATOM 4606 C CA . LYS G 1 78 ? 32.902 52.499 6.067 1.00 12.53 78 LYS G CA 1
ATOM 4607 C C . LYS G 1 78 ? 34.362 52.713 5.668 1.00 12.97 78 LYS G C 1
ATOM 4608 O O . LYS G 1 78 ? 34.770 52.314 4.588 1.00 12.77 78 LYS G O 1
ATOM 4614 N N . VAL G 1 79 ? 35.152 53.346 6.523 1.00 12.73 79 VAL G N 1
ATOM 4615 C CA . VAL G 1 79 ? 36.548 53.601 6.176 1.00 12.51 79 VAL G CA 1
ATOM 4616 C C . VAL G 1 79 ? 37.378 52.323 6.081 1.00 13.67 79 VAL G C 1
ATOM 4617 O O . VAL G 1 79 ? 37.370 51.491 6.997 1.00 11.36 79 VAL G O 1
ATOM 4621 N N . SER G 1 80 ? 38.097 52.181 4.965 1.00 11.90 80 SER G N 1
ATOM 4622 C CA . SER G 1 80 ? 38.937 51.011 4.720 1.00 11.56 80 SER G CA 1
ATOM 4623 C C . SER G 1 80 ? 40.424 51.322 4.581 1.00 12.21 80 SER G C 1
ATOM 4624 O O . SER G 1 80 ? 41.255 50.418 4.639 1.00 12.52 80 SER G O 1
ATOM 4627 N N . SER G 1 81 ? 40.751 52.593 4.372 1.00 11.42 81 SER G N 1
ATOM 4628 C CA . SER G 1 81 ? 42.139 53.030 4.270 1.00 12.09 81 SER G CA 1
ATOM 4629 C C . SER G 1 81 ? 42.179 54.533 4.500 1.00 12.50 81 SER G C 1
ATOM 4630 O O . SER G 1 81 ? 41.199 55.235 4.247 1.00 13.02 81 SER G O 1
ATOM 4633 N N . ILE G 1 82 ? 43.313 55.019 4.991 1.00 12.00 82 ILE G N 1
ATOM 4634 C CA . ILE G 1 82 ? 43.465 56.434 5.302 1.00 13.69 82 ILE G CA 1
ATOM 4635 C C . ILE G 1 82 ? 44.861 56.941 4.980 1.00 13.86 82 ILE G C 1
ATOM 4636 O O . ILE G 1 82 ? 45.838 56.192 5.045 1.00 12.69 82 ILE G O 1
ATOM 4641 N N . ARG G 1 83 ? 44.939 58.222 4.637 1.00 13.35 83 ARG G N 1
ATOM 4642 C CA . ARG G 1 83 ? 46.206 58.870 4.345 1.00 14.16 83 ARG G CA 1
ATOM 4643 C C . ARG G 1 83 ? 46.232 60.163 5.142 1.00 15.11 83 ARG G C 1
ATOM 4644 O O . ARG G 1 83 ? 45.283 60.953 5.093 1.00 15.01 83 ARG G O 1
ATOM 4652 N N . VAL G 1 84 ? 47.309 60.352 5.896 1.00 14.71 84 VAL G N 1
ATOM 4653 C CA . VAL G 1 84 ? 47.490 61.533 6.721 1.00 14.63 84 VAL G CA 1
ATOM 4654 C C . VAL G 1 84 ? 48.505 62.431 6.034 1.00 15.78 84 VAL G C 1
ATOM 4655 O O . VAL G 1 84 ? 49.611 61.991 5.709 1.00 14.79 84 VAL G O 1
ATOM 4659 N N . ILE G 1 85 ? 48.123 63.685 5.814 1.00 15.02 85 ILE G N 1
ATOM 4660 C CA . ILE G 1 85 ? 48.991 64.647 5.148 1.00 15.15 85 ILE G CA 1
ATOM 4661 C C . ILE G 1 85 ? 48.997 65.997 5.861 1.00 16.49 85 ILE G C 1
ATOM 4662 O O . ILE G 1 85 ? 48.134 66.277 6.688 1.00 15.71 85 ILE G O 1
ATOM 4667 N N . ALA G 1 86 ? 49.981 66.830 5.540 1.00 18.27 86 ALA G N 1
ATOM 4668 C CA . ALA G 1 86 ? 50.074 68.149 6.146 1.00 22.00 86 ALA G CA 1
ATOM 4669 C C . ALA G 1 86 ? 48.845 68.953 5.740 1.00 24.61 86 ALA G C 1
ATOM 4670 O O . ALA G 1 86 ? 48.278 68.740 4.666 1.00 23.06 86 ALA G O 1
ATOM 4672 N N . ASN G 1 87 ? 48.435 69.873 6.605 1.00 28.10 87 ASN G N 1
ATOM 4673 C CA . ASN G 1 87 ? 47.269 70.705 6.342 1.00 33.06 87 ASN G CA 1
ATOM 4674 C C . ASN G 1 87 ? 47.695 72.170 6.291 1.00 33.99 87 ASN G C 1
ATOM 4675 O O . ASN G 1 87 ? 48.906 72.434 6.440 1.00 35.50 87 ASN G O 1
ATOM 4680 N N . ASP H 1 1 ? 51.052 76.277 18.882 1.00 33.28 1 ASP H N 1
ATOM 4681 C CA . ASP H 1 1 ? 49.897 76.544 19.789 1.00 31.88 1 ASP H CA 1
ATOM 4682 C C . ASP H 1 1 ? 49.055 75.281 19.921 1.00 29.90 1 ASP H C 1
ATOM 4683 O O . ASP H 1 1 ? 49.012 74.460 19.004 1.00 31.03 1 ASP H O 1
ATOM 4688 N N . VAL H 1 2 ? 48.387 75.127 21.061 1.00 26.75 2 VAL H N 1
ATOM 4689 C CA . VAL H 1 2 ? 47.542 73.962 21.288 1.00 24.00 2 VAL H CA 1
ATOM 4690 C C . VAL H 1 2 ? 46.067 74.320 21.136 1.00 21.85 2 VAL H C 1
ATOM 4691 O O . VAL H 1 2 ? 45.218 73.441 21.003 1.00 21.92 2 VAL H O 1
ATOM 4695 N N . ILE H 1 3 ? 45.771 75.615 21.162 1.00 18.78 3 ILE H N 1
ATOM 4696 C CA . ILE H 1 3 ? 44.404 76.096 20.989 1.00 18.08 3 ILE H CA 1
ATOM 4697 C C . ILE H 1 3 ? 44.426 77.255 20.006 1.00 16.79 3 ILE H C 1
ATOM 4698 O O . ILE H 1 3 ? 45.290 78.127 20.089 1.00 17.90 3 ILE H O 1
ATOM 4703 N N . THR H 1 4 ? 43.490 77.260 19.067 1.00 15.65 4 THR H N 1
ATOM 4704 C CA . THR H 1 4 ? 43.400 78.362 18.121 1.00 14.33 4 THR H CA 1
ATOM 4705 C C . THR H 1 4 ? 41.957 78.848 18.122 1.00 14.21 4 THR H C 1
ATOM 4706 O O . THR H 1 4 ? 41.031 78.068 17.903 1.00 13.09 4 THR H O 1
ATOM 4710 N N . VAL H 1 5 ? 41.768 80.132 18.402 1.00 11.95 5 VAL H N 1
ATOM 4711 C CA . VAL H 1 5 ? 40.427 80.699 18.434 1.00 13.66 5 VAL H CA 1
ATOM 4712 C C . VAL H 1 5 ? 40.184 81.539 17.189 1.00 13.04 5 VAL H C 1
ATOM 4713 O O . VAL H 1 5 ? 41.032 82.337 16.788 1.00 17.27 5 VAL H O 1
ATOM 4717 N N . TYR H 1 6 ? 39.018 81.355 16.577 1.00 12.53 6 TYR H N 1
ATOM 4718 C CA . TYR H 1 6 ? 38.678 82.067 15.352 1.00 12.33 6 TYR H CA 1
ATOM 4719 C C . TYR H 1 6 ? 37.502 83.016 15.466 1.00 13.89 6 TYR H C 1
ATOM 4720 O O . TYR H 1 6 ? 36.550 82.773 16.215 1.00 13.84 6 TYR H O 1
ATOM 4729 N N . LYS H 1 7 ? 37.562 84.082 14.675 1.00 13.35 7 LYS H N 1
ATOM 4730 C CA . LYS H 1 7 ? 36.515 85.085 14.659 1.00 14.13 7 LYS H CA 1
ATOM 4731 C C . LYS H 1 7 ? 35.220 84.528 14.096 1.00 13.98 7 LYS H C 1
ATOM 4732 O O . LYS H 1 7 ? 34.157 84.800 14.619 1.00 13.14 7 LYS H O 1
ATOM 4738 N N . ASP H 1 8 ? 35.293 83.744 13.031 1.00 13.37 8 ASP H N 1
ATOM 4739 C CA . ASP H 1 8 ? 34.067 83.215 12.449 1.00 14.09 8 ASP H CA 1
ATOM 4740 C C . ASP H 1 8 ? 33.923 81.713 12.636 1.00 13.81 8 ASP H C 1
ATOM 4741 O O . ASP H 1 8 ? 34.869 81.033 13.020 1.00 14.22 8 ASP H O 1
ATOM 4746 N N . CYS H 1 9 ? 32.726 81.204 12.364 1.00 14.57 9 CYS H N 1
ATOM 4747 C CA . CYS H 1 9 ? 32.469 79.778 12.488 1.00 16.03 9 CYS H CA 1
ATOM 4748 C C . CYS H 1 9 ? 33.246 79.011 11.423 1.00 16.99 9 CYS H C 1
ATOM 4749 O O . CYS H 1 9 ? 33.702 79.591 10.437 1.00 16.77 9 CYS H O 1
ATOM 4752 N N . ASN H 1 10 ? 33.434 77.716 11.649 1.00 16.00 10 ASN H N 1
ATOM 4753 C CA . ASN H 1 10 ? 34.141 76.860 10.701 1.00 17.68 10 ASN H CA 1
ATOM 4754 C C . ASN H 1 10 ? 35.636 77.151 10.579 1.00 16.18 10 ASN H C 1
ATOM 4755 O O . ASN H 1 10 ? 36.242 76.916 9.532 1.00 15.78 10 ASN H O 1
ATOM 4760 N N . TYR H 1 11 ? 36.222 77.681 11.648 1.00 14.20 11 TYR H N 1
ATOM 4761 C CA . TYR H 1 11 ? 37.655 77.954 11.695 1.00 15.04 11 TYR H CA 1
ATOM 4762 C C . TYR H 1 11 ? 38.153 78.933 10.633 1.00 15.31 11 TYR H C 1
ATOM 4763 O O . TYR H 1 11 ? 39.172 78.695 9.979 1.00 14.73 11 TYR H O 1
ATOM 4772 N N . THR H 1 12 ? 37.427 80.035 10.468 1.00 16.34 12 THR H N 1
ATOM 4773 C CA . THR H 1 12 ? 37.797 81.063 9.504 1.00 18.05 12 THR H CA 1
ATOM 4774 C C . THR H 1 12 ? 37.773 82.428 10.189 1.00 17.56 12 THR H C 1
ATOM 4775 O O . THR H 1 12 ? 37.279 82.562 11.310 1.00 16.18 12 THR H O 1
ATOM 4779 N N . GLY H 1 13 ? 38.308 83.444 9.521 1.00 17.31 13 GLY H N 1
ATOM 4780 C CA . GLY H 1 13 ? 38.340 84.764 10.123 1.00 17.19 13 GLY H CA 1
ATOM 4781 C C . GLY H 1 13 ? 39.614 84.890 10.935 1.00 17.87 13 GLY H C 1
ATOM 4782 O O . GLY H 1 13 ? 40.357 83.916 11.065 1.00 16.83 13 GLY H O 1
ATOM 4783 N N . PHE H 1 14 ? 39.869 86.074 11.486 1.00 17.43 14 PHE H N 1
ATOM 4784 C CA . PHE H 1 14 ? 41.076 86.305 12.272 1.00 16.78 14 PHE H CA 1
ATOM 4785 C C . PHE H 1 14 ? 41.220 85.275 13.386 1.00 16.88 14 PHE H C 1
ATOM 4786 O O . PHE H 1 14 ? 40.262 84.982 14.101 1.00 15.74 14 PHE H O 1
ATOM 4794 N N . SER H 1 15 ? 42.426 84.742 13.546 1.00 16.06 15 SER H N 1
ATOM 4795 C CA . SER H 1 15 ? 42.661 83.730 14.566 1.00 17.49 15 SER H CA 1
ATOM 4796 C C . SER H 1 15 ? 43.804 84.074 15.506 1.00 18.13 15 SER H C 1
ATOM 4797 O O . SER H 1 15 ? 44.743 84.784 15.137 1.00 18.71 15 SER H O 1
ATOM 4800 N N . GLY H 1 16 ? 43.707 83.555 16.725 1.00 16.75 16 GLY H N 1
ATOM 4801 C CA . GLY H 1 16 ? 44.733 83.770 17.723 1.00 17.11 16 GLY H CA 1
ATOM 4802 C C . GLY H 1 16 ? 45.187 82.426 18.261 1.00 17.20 16 GLY H C 1
ATOM 4803 O O . GLY H 1 16 ? 44.361 81.558 18.553 1.00 16.46 16 GLY H O 1
ATOM 4804 N N . GLY H 1 17 ? 46.497 82.246 18.383 1.00 16.93 17 GLY H N 1
ATOM 4805 C CA . GLY H 1 17 ? 47.028 80.995 18.891 1.00 17.63 17 GLY H CA 1
ATOM 4806 C C . GLY H 1 17 ? 47.288 81.082 20.380 1.00 18.79 17 GLY H C 1
ATOM 4807 O O . GLY H 1 17 ? 47.846 82.072 20.862 1.00 19.49 17 GLY H O 1
ATOM 4808 N N . LEU H 1 18 ? 46.887 80.050 21.115 1.00 17.37 18 LEU H N 1
ATOM 4809 C CA . LEU H 1 18 ? 47.076 80.038 22.557 1.00 20.06 18 LEU H CA 1
ATOM 4810 C C . LEU H 1 18 ? 47.853 78.813 23.021 1.00 21.01 18 LEU H C 1
ATOM 4811 O O . LEU H 1 18 ? 47.835 77.766 22.376 1.00 21.00 18 LEU H O 1
ATOM 4816 N N . THR H 1 19 ? 48.535 78.961 24.148 1.00 22.27 19 THR H N 1
ATOM 4817 C CA . THR H 1 19 ? 49.292 77.874 24.745 1.00 23.72 19 THR H CA 1
ATOM 4818 C C . THR H 1 19 ? 48.827 77.781 26.192 1.00 24.23 19 THR H C 1
ATOM 4819 O O . THR H 1 19 ? 47.996 78.579 26.629 1.00 24.50 19 THR H O 1
ATOM 4823 N N . ILE H 1 20 ? 49.349 76.813 26.935 1.00 23.94 20 ILE H N 1
ATOM 4824 C CA . ILE H 1 20 ? 48.960 76.654 28.330 1.00 24.46 20 ILE H CA 1
ATOM 4825 C C . ILE H 1 20 ? 49.087 77.977 29.077 1.00 24.26 20 ILE H C 1
ATOM 4826 O O . ILE H 1 20 ? 50.096 78.671 28.953 1.00 23.98 20 ILE H O 1
ATOM 4831 N N . GLY H 1 21 ? 48.060 78.327 29.847 1.00 23.16 21 GLY H N 1
ATOM 4832 C CA . GLY H 1 21 ? 48.099 79.570 30.600 1.00 22.49 21 GLY H CA 1
ATOM 4833 C C . GLY H 1 21 ? 46.771 80.300 30.669 1.00 22.25 21 GLY H C 1
ATOM 4834 O O . GLY H 1 21 ? 45.756 79.814 30.166 1.00 21.24 21 GLY H O 1
ATOM 4835 N N . ASP H 1 22 ? 46.782 81.476 31.293 1.00 21.45 22 ASP H N 1
ATOM 4836 C CA . ASP H 1 22 ? 45.577 82.286 31.437 1.00 20.41 22 ASP H CA 1
ATOM 4837 C C . ASP H 1 22 ? 45.566 83.454 30.461 1.00 19.63 22 ASP H C 1
ATOM 4838 O O . ASP H 1 22 ? 46.577 84.137 30.283 1.00 19.50 22 ASP H O 1
ATOM 4843 N N . TYR H 1 23 ? 44.416 83.684 29.835 1.00 17.73 23 TYR H N 1
ATOM 4844 C CA . TYR H 1 23 ? 44.269 84.775 28.880 1.00 17.35 23 TYR H CA 1
ATOM 4845 C C . TYR H 1 23 ? 43.095 85.689 29.207 1.00 16.56 23 TYR H C 1
ATOM 4846 O O . TYR H 1 23 ? 41.949 85.354 28.907 1.00 15.08 23 TYR H O 1
ATOM 4855 N N . ASN H 1 24 ? 43.363 86.832 29.836 1.00 16.21 24 ASN H N 1
ATOM 4856 C CA . ASN H 1 24 ? 42.279 87.763 30.116 1.00 15.68 24 ASN H CA 1
ATOM 4857 C C . ASN H 1 24 ? 42.096 88.578 28.832 1.00 14.60 24 ASN H C 1
ATOM 4858 O O . ASN H 1 24 ? 42.835 88.372 27.863 1.00 13.79 24 ASN H O 1
ATOM 4863 N N . LEU H 1 25 ? 41.117 89.477 28.804 1.00 14.46 25 LEU H N 1
ATOM 4864 C CA . LEU H 1 25 ? 40.852 90.266 27.604 1.00 14.43 25 LEU H CA 1
ATOM 4865 C C . LEU H 1 25 ? 42.085 90.971 27.053 1.00 14.94 25 LEU H C 1
ATOM 4866 O O . LEU H 1 25 ? 42.346 90.930 25.852 1.00 13.34 25 LEU H O 1
ATOM 4871 N N . ALA H 1 26 ? 42.835 91.632 27.928 1.00 15.73 26 ALA H N 1
ATOM 4872 C CA . ALA H 1 26 ? 44.031 92.337 27.489 1.00 15.57 26 ALA H CA 1
ATOM 4873 C C . ALA H 1 26 ? 44.975 91.388 26.760 1.00 14.97 26 ALA H C 1
ATOM 4874 O O . ALA H 1 26 ? 45.484 91.716 25.691 1.00 15.27 26 ALA H O 1
ATOM 4876 N N . ARG H 1 27 ? 45.208 90.209 27.327 1.00 15.87 27 ARG H N 1
ATOM 4877 C CA . ARG H 1 27 ? 46.111 89.272 26.674 1.00 15.78 27 ARG H CA 1
ATOM 4878 C C . ARG H 1 27 ? 45.552 88.813 25.331 1.00 15.35 27 ARG H C 1
ATOM 4879 O O . ARG H 1 27 ? 46.292 88.685 24.360 1.00 15.56 27 ARG H O 1
ATOM 4887 N N . LEU H 1 28 ? 44.249 88.562 25.264 1.00 14.23 28 LEU H N 1
ATOM 4888 C CA . LEU H 1 28 ? 43.654 88.146 24.000 1.00 14.12 28 LEU H CA 1
ATOM 4889 C C . LEU H 1 28 ? 43.847 89.259 22.973 1.00 13.85 28 LEU H C 1
ATOM 4890 O O . LEU H 1 28 ? 44.193 89.001 21.820 1.00 13.66 28 LEU H O 1
ATOM 4895 N N . ASN H 1 29 ? 43.635 90.501 23.401 1.00 12.97 29 ASN H N 1
ATOM 4896 C CA . ASN H 1 29 ? 43.793 91.652 22.514 1.00 14.08 29 ASN H CA 1
ATOM 4897 C C . ASN H 1 29 ? 45.216 91.770 21.981 1.00 14.18 29 ASN H C 1
ATOM 4898 O O . ASN H 1 29 ? 45.419 92.220 20.854 1.00 14.80 29 ASN H O 1
ATOM 4903 N N . SER H 1 30 ? 46.198 91.359 22.780 1.00 16.52 30 SER H N 1
ATOM 4904 C CA . SER H 1 30 ? 47.593 91.444 22.350 1.00 17.29 30 SER H CA 1
ATOM 4905 C C . SER H 1 30 ? 47.843 90.505 21.172 1.00 19.38 30 SER H C 1
ATOM 4906 O O . SER H 1 30 ? 48.816 90.669 20.431 1.00 18.93 30 SER H O 1
ATOM 4909 N N . LEU H 1 31 ? 46.951 89.529 21.003 1.00 18.93 31 LEU H N 1
ATOM 4910 C CA . LEU H 1 31 ? 47.040 88.568 19.909 1.00 19.44 31 LEU H CA 1
ATOM 4911 C C . LEU H 1 31 ? 46.110 89.015 18.788 1.00 18.92 31 LEU H C 1
ATOM 4912 O O . LEU H 1 31 ? 46.033 88.377 17.737 1.00 19.09 31 LEU H O 1
ATOM 4917 N N . GLY H 1 32 ? 45.399 90.114 19.023 1.00 16.31 32 GLY H N 1
ATOM 4918 C CA . GLY H 1 32 ? 44.483 90.631 18.024 1.00 15.25 32 GLY H CA 1
ATOM 4919 C C . GLY H 1 32 ? 43.080 90.055 18.139 1.00 14.35 32 GLY H C 1
ATOM 4920 O O . GLY H 1 32 ? 42.215 90.349 17.308 1.00 14.22 32 GLY H O 1
ATOM 4921 N N . VAL H 1 33 ? 42.854 89.243 19.171 1.00 12.81 33 VAL H N 1
ATOM 4922 C CA . VAL H 1 33 ? 41.549 88.613 19.401 1.00 11.94 33 VAL H CA 1
ATOM 4923 C C . VAL H 1 33 ? 40.652 89.554 20.205 1.00 11.82 33 VAL H C 1
ATOM 4924 O O . VAL H 1 33 ? 41.043 90.043 21.265 1.00 13.11 33 VAL H O 1
ATOM 4928 N N . LEU H 1 34 ? 39.449 89.795 19.689 1.00 11.41 34 LEU H N 1
ATOM 4929 C CA . LEU H 1 34 ? 38.494 90.704 20.316 1.00 12.11 34 LEU H CA 1
ATOM 4930 C C . LEU H 1 34 ? 37.529 90.067 21.311 1.00 12.12 34 LEU H C 1
ATOM 4931 O O . LEU H 1 34 ? 37.280 88.861 21.284 1.00 11.23 34 LEU H O 1
ATOM 4936 N N . ASN H 1 35 ? 36.988 90.909 22.183 1.00 13.12 35 ASN H N 1
ATOM 4937 C CA . ASN H 1 35 ? 36.014 90.495 23.188 1.00 12.56 35 ASN H CA 1
ATOM 4938 C C . ASN H 1 35 ? 34.705 90.162 22.471 1.00 12.12 35 ASN H C 1
ATOM 4939 O O . ASN H 1 35 ? 34.435 90.718 21.407 1.00 12.38 35 ASN H O 1
ATOM 4944 N N . ASP H 1 36 ? 33.899 89.271 23.055 1.00 12.33 36 ASP H N 1
ATOM 4945 C CA . ASP H 1 36 ? 32.600 88.890 22.482 1.00 12.09 36 ASP H CA 1
ATOM 4946 C C . ASP H 1 36 ? 32.699 88.770 20.973 1.00 11.90 36 ASP H C 1
ATOM 4947 O O . ASP H 1 36 ? 31.913 89.374 20.241 1.00 12.24 36 ASP H O 1
ATOM 4952 N N . ASP H 1 37 ? 33.640 87.957 20.509 1.00 12.25 37 ASP H N 1
ATOM 4953 C CA . ASP H 1 37 ? 33.865 87.843 19.081 1.00 12.12 37 ASP H CA 1
ATOM 4954 C C . ASP H 1 37 ? 34.207 86.440 18.580 1.00 10.72 37 ASP H C 1
ATOM 4955 O O . ASP H 1 37 ? 33.990 86.136 17.420 1.00 10.45 37 ASP H O 1
ATOM 4960 N N . ILE H 1 38 ? 34.750 85.590 19.441 1.00 9.63 38 ILE H N 1
ATOM 4961 C CA . ILE H 1 38 ? 35.126 84.240 19.024 1.00 10.77 38 ILE H CA 1
ATOM 4962 C C . ILE H 1 38 ? 33.899 83.400 18.670 1.00 11.35 38 ILE H C 1
ATOM 4963 O O . ILE H 1 38 ? 32.888 83.450 19.370 1.00 10.48 38 ILE H O 1
ATOM 4968 N N . SER H 1 39 ? 33.992 82.637 17.579 1.00 11.03 39 SER H N 1
ATOM 4969 C CA . SER H 1 39 ? 32.889 81.790 17.137 1.00 10.88 39 SER H CA 1
ATOM 4970 C C . SER H 1 39 ? 33.233 80.310 16.973 1.00 11.13 39 SER H C 1
ATOM 4971 O O . SER H 1 39 ? 32.338 79.468 16.921 1.00 10.48 39 SER H O 1
ATOM 4974 N N . SER H 1 40 ? 34.519 79.995 16.863 1.00 10.49 40 SER H N 1
ATOM 4975 C CA . SER H 1 40 ? 34.944 78.601 16.737 1.00 11.26 40 SER H CA 1
ATOM 4976 C C . SER H 1 40 ? 36.367 78.469 17.249 1.00 12.42 40 SER H C 1
ATOM 4977 O O . SER H 1 40 ? 37.074 79.472 17.402 1.00 12.45 40 SER H O 1
ATOM 4980 N N . LEU H 1 41 ? 36.781 77.240 17.541 1.00 12.21 41 LEU H N 1
ATOM 4981 C CA . LEU H 1 41 ? 38.128 77.007 18.029 1.00 12.92 41 LEU H CA 1
ATOM 4982 C C . LEU H 1 41 ? 38.599 75.570 17.857 1.00 12.31 41 LEU H C 1
ATOM 4983 O O . LEU H 1 41 ? 37.802 74.630 17.869 1.00 11.60 41 LEU H O 1
ATOM 4988 N N . ARG H 1 42 ? 39.907 75.419 17.682 1.00 11.66 42 ARG H N 1
ATOM 4989 C CA . ARG H 1 42 ? 40.525 74.111 17.538 1.00 12.97 42 ARG H CA 1
ATOM 4990 C C . ARG H 1 42 ? 41.196 73.764 18.856 1.00 15.34 42 ARG H C 1
ATOM 4991 O O . ARG H 1 42 ? 41.852 74.612 19.472 1.00 16.49 42 ARG H O 1
ATOM 4999 N N . ILE H 1 43 ? 41.019 72.520 19.290 1.00 14.58 43 ILE H N 1
ATOM 5000 C CA . ILE H 1 43 ? 41.618 72.055 20.531 1.00 15.92 43 ILE H CA 1
ATOM 5001 C C . ILE H 1 43 ? 42.518 70.864 20.236 1.00 16.56 43 ILE H C 1
ATOM 5002 O O . ILE H 1 43 ? 42.030 69.810 19.838 1.00 15.59 43 ILE H O 1
ATOM 5007 N N . THR H 1 44 ? 43.823 71.022 20.430 1.00 17.38 44 THR H N 1
ATOM 5008 C CA . THR H 1 44 ? 44.741 69.916 20.184 1.00 17.06 44 THR H CA 1
ATOM 5009 C C . THR H 1 44 ? 44.522 68.849 21.252 1.00 18.25 44 THR H C 1
ATOM 5010 O O . THR H 1 44 ? 44.434 69.159 22.442 1.00 17.32 44 THR H O 1
ATOM 5014 N N . GLN H 1 45 ? 44.426 67.592 20.831 1.00 19.51 45 GLN H N 1
ATOM 5015 C CA . GLN H 1 45 ? 44.211 66.510 21.781 1.00 20.81 45 GLN H CA 1
ATOM 5016 C C . GLN H 1 45 ? 45.237 66.540 22.904 1.00 21.05 45 GLN H C 1
ATOM 5017 O O . GLN H 1 45 ? 46.437 66.696 22.668 1.00 20.94 45 GLN H O 1
ATOM 5023 N N . GLY H 1 46 ? 44.743 66.405 24.131 1.00 19.72 46 GLY H N 1
ATOM 5024 C CA . GLY H 1 46 ? 45.608 66.431 25.294 1.00 21.36 46 GLY H CA 1
ATOM 5025 C C . GLY H 1 46 ? 45.507 67.770 25.998 1.00 21.48 46 GLY H C 1
ATOM 5026 O O . GLY H 1 46 ? 46.139 67.992 27.029 1.00 21.83 46 GLY H O 1
ATOM 5027 N N . TYR H 1 47 ? 44.706 68.666 25.431 1.00 20.40 47 TYR H N 1
ATOM 5028 C CA . TYR H 1 47 ? 44.518 69.996 25.996 1.00 21.36 47 TYR H CA 1
ATOM 5029 C C . TYR H 1 47 ? 43.053 70.376 26.005 1.00 21.06 47 TYR H C 1
ATOM 5030 O O . TYR H 1 47 ? 42.222 69.707 25.402 1.00 19.37 47 TYR H O 1
ATOM 5039 N N . GLN H 1 48 ? 42.742 71.460 26.701 1.00 20.84 48 GLN H N 1
ATOM 5040 C CA . GLN H 1 48 ? 41.377 71.938 26.760 1.00 21.15 48 GLN H CA 1
ATOM 5041 C C . GLN H 1 48 ? 41.349 73.426 27.037 1.00 20.12 48 GLN H C 1
ATOM 5042 O O . GLN H 1 48 ? 42.278 73.988 27.620 1.00 18.78 48 GLN H O 1
ATOM 5048 N N . ALA H 1 49 ? 40.274 74.060 26.594 1.00 17.47 49 ALA H N 1
ATOM 5049 C CA . ALA H 1 49 ? 40.099 75.486 26.785 1.00 17.03 49 ALA H CA 1
ATOM 5050 C C . ALA H 1 49 ? 38.875 75.711 27.654 1.00 15.84 49 ALA H C 1
ATOM 5051 O O . ALA H 1 49 ? 37.811 75.148 27.399 1.00 16.50 49 ALA H O 1
ATOM 5053 N N . ILE H 1 50 ? 39.034 76.507 28.702 1.00 15.89 50 ILE H N 1
ATOM 5054 C CA . ILE H 1 50 ? 37.910 76.816 29.568 1.00 15.61 50 ILE H CA 1
ATOM 5055 C C . ILE H 1 50 ? 37.498 78.226 29.178 1.00 15.11 50 ILE H C 1
ATOM 5056 O O . ILE H 1 50 ? 38.270 79.172 29.347 1.00 15.09 50 ILE H O 1
ATOM 5061 N N . LEU H 1 51 ? 36.290 78.359 28.640 1.00 13.59 51 LEU H N 1
ATOM 5062 C CA . LEU H 1 51 ? 35.789 79.659 28.206 1.00 13.49 51 LEU H CA 1
ATOM 5063 C C . LEU H 1 51 ? 35.028 80.339 29.332 1.00 12.74 51 LEU H C 1
ATOM 5064 O O . LEU H 1 51 ? 34.301 79.684 30.085 1.00 13.44 51 LEU H O 1
ATOM 5069 N N . TYR H 1 52 ? 35.207 81.651 29.439 1.00 13.09 52 TYR H N 1
ATOM 5070 C CA . TYR H 1 52 ? 34.550 82.448 30.471 1.00 12.50 52 TYR H CA 1
ATOM 5071 C C . TYR H 1 52 ? 33.734 83.567 29.860 1.00 12.63 52 TYR H C 1
ATOM 5072 O O . TYR H 1 52 ? 34.187 84.241 28.935 1.00 11.55 52 TYR H O 1
ATOM 5081 N N . GLN H 1 53 ? 32.530 83.768 30.384 1.00 11.21 53 GLN H N 1
ATOM 5082 C CA . GLN H 1 53 ? 31.658 84.819 29.887 1.00 12.01 53 GLN H CA 1
ATOM 5083 C C . GLN H 1 53 ? 32.272 86.187 30.136 1.00 13.22 53 GLN H C 1
ATOM 5084 O O . GLN H 1 53 ? 32.275 87.027 29.256 1.00 12.93 53 GLN H O 1
ATOM 5090 N N . ASP H 1 54 ? 32.805 86.409 31.331 1.00 13.54 54 ASP H N 1
ATOM 5091 C CA . ASP H 1 54 ? 33.398 87.703 31.650 1.00 15.47 54 ASP H CA 1
ATOM 5092 C C . ASP H 1 54 ? 34.921 87.690 31.650 1.00 15.78 54 ASP H C 1
ATOM 5093 O O . ASP H 1 54 ? 35.549 86.634 31.595 1.00 17.39 54 ASP H O 1
ATOM 5098 N N . ASP H 1 55 ? 35.505 88.883 31.711 1.00 16.74 55 ASP H N 1
ATOM 5099 C CA . ASP H 1 55 ? 36.951 89.035 31.726 1.00 17.17 55 ASP H CA 1
ATOM 5100 C C . ASP H 1 55 ? 37.492 88.538 33.066 1.00 17.44 55 ASP H C 1
ATOM 5101 O O . ASP H 1 55 ? 36.750 88.405 34.041 1.00 16.97 55 ASP H O 1
ATOM 5106 N N . ASN H 1 56 ? 38.784 88.248 33.106 1.00 17.49 56 ASN H N 1
ATOM 5107 C CA . ASN H 1 56 ? 39.423 87.780 34.325 1.00 18.45 56 ASN H CA 1
ATOM 5108 C C . ASN H 1 56 ? 38.835 86.481 34.859 1.00 18.95 56 ASN H C 1
ATOM 5109 O O . ASN H 1 56 ? 38.820 86.239 36.067 1.00 19.37 56 ASN H O 1
ATOM 5114 N N . PHE H 1 57 ? 38.340 85.655 33.943 1.00 17.57 57 PHE H N 1
ATOM 5115 C CA . PHE H 1 57 ? 37.790 84.346 34.273 1.00 18.39 57 PHE H CA 1
ATOM 5116 C C . PHE H 1 57 ? 36.610 84.388 35.232 1.00 18.13 57 PHE H C 1
ATOM 5117 O O . PHE H 1 57 ? 36.503 83.563 36.137 1.00 20.31 57 PHE H O 1
ATOM 5125 N N . GLY H 1 58 ? 35.723 85.356 35.020 1.00 18.29 58 GLY H N 1
ATOM 5126 C CA . GLY H 1 58 ? 34.546 85.486 35.860 1.00 17.69 58 GLY H CA 1
ATOM 5127 C C . GLY H 1 58 ? 33.309 85.077 35.086 1.00 17.65 58 GLY H C 1
ATOM 5128 O O . GLY H 1 58 ? 33.380 84.864 33.878 1.00 16.41 58 GLY H O 1
ATOM 5129 N N . GLY H 1 59 ? 32.178 84.960 35.777 1.00 16.56 59 GLY H N 1
ATOM 5130 C CA . GLY H 1 59 ? 30.942 84.579 35.115 1.00 16.32 59 GLY H CA 1
ATOM 5131 C C . GLY H 1 59 ? 30.867 83.101 34.778 1.00 14.71 59 GLY H C 1
ATOM 5132 O O . GLY H 1 59 ? 31.745 82.324 35.151 1.00 16.64 59 GLY H O 1
ATOM 5133 N N . ALA H 1 60 ? 29.811 82.711 34.072 1.00 15.81 60 ALA H N 1
ATOM 5134 C CA . ALA H 1 60 ? 29.622 81.321 33.680 1.00 14.35 60 ALA H CA 1
ATOM 5135 C C . ALA H 1 60 ? 30.798 80.863 32.827 1.00 13.91 60 ALA H C 1
ATOM 5136 O O . ALA H 1 60 ? 31.431 81.669 32.143 1.00 13.99 60 ALA H O 1
ATOM 5138 N N . SER H 1 61 ? 31.089 79.568 32.875 1.00 13.16 61 SER H N 1
ATOM 5139 C CA . SER H 1 61 ? 32.192 79.011 32.103 1.00 15.52 61 SER H CA 1
ATOM 5140 C C . SER H 1 61 ? 31.816 77.677 31.475 1.00 16.02 61 SER H C 1
ATOM 5141 O O . SER H 1 61 ? 30.816 77.059 31.847 1.00 15.97 61 SER H O 1
ATOM 5144 N N . THR H 1 62 ? 32.620 77.238 30.513 1.00 15.76 62 THR H N 1
ATOM 5145 C CA . THR H 1 62 ? 32.376 75.965 29.850 1.00 16.81 62 THR H CA 1
ATOM 5146 C C . THR H 1 62 ? 33.709 75.419 29.346 1.00 17.01 62 THR H C 1
ATOM 5147 O O . THR H 1 62 ? 34.612 76.183 29.003 1.00 17.83 62 THR H O 1
ATOM 5151 N N . VAL H 1 63 ? 33.840 74.098 29.328 1.00 17.53 63 VAL H N 1
ATOM 5152 C CA . VAL H 1 63 ? 35.072 73.469 28.870 1.00 17.65 63 VAL H CA 1
ATOM 5153 C C . VAL H 1 63 ? 34.929 72.934 27.451 1.00 18.18 63 VAL H C 1
ATOM 5154 O O . VAL H 1 63 ? 33.950 72.267 27.121 1.00 19.09 63 VAL H O 1
ATOM 5158 N N . ILE H 1 64 ? 35.913 73.243 26.614 1.00 17.84 64 ILE H N 1
ATOM 5159 C CA . ILE H 1 64 ? 35.932 72.775 25.234 1.00 17.42 64 ILE H CA 1
ATOM 5160 C C . ILE H 1 64 ? 37.108 71.796 25.151 1.00 17.74 64 ILE H C 1
ATOM 5161 O O . ILE H 1 64 ? 38.258 72.193 25.326 1.00 16.59 64 ILE H O 1
ATOM 5166 N N . ASN H 1 65 ? 36.820 70.521 24.907 1.00 18.87 65 ASN H N 1
ATOM 5167 C CA . ASN H 1 65 ? 37.874 69.509 24.827 1.00 20.38 65 ASN H CA 1
ATOM 5168 C C . ASN H 1 65 ? 38.071 68.907 23.437 1.00 18.67 65 ASN H C 1
ATOM 5169 O O . ASN H 1 65 ? 38.835 67.951 23.266 1.00 19.18 65 ASN H O 1
ATOM 5174 N N . SER H 1 66 ? 37.380 69.469 22.451 1.00 16.87 66 SER H N 1
ATOM 5175 C CA . SER H 1 66 ? 37.497 69.024 21.065 1.00 15.91 66 SER H CA 1
ATOM 5176 C C . SER H 1 66 ? 37.097 70.192 20.168 1.00 14.60 66 SER H C 1
ATOM 5177 O O . SER H 1 66 ? 36.398 71.102 20.614 1.00 15.87 66 SER H O 1
ATOM 5180 N N . ASP H 1 67 ? 37.545 70.176 18.915 1.00 14.28 67 ASP H N 1
ATOM 5181 C CA . ASP H 1 67 ? 37.223 71.257 17.983 1.00 14.93 67 ASP H CA 1
ATOM 5182 C C . ASP H 1 67 ? 35.732 71.571 17.956 1.00 14.90 67 ASP H C 1
ATOM 5183 O O . ASP H 1 67 ? 34.901 70.668 17.854 1.00 13.70 67 ASP H O 1
ATOM 5188 N N . ASN H 1 68 ? 35.403 72.856 18.046 1.00 12.85 68 ASN H N 1
ATOM 5189 C CA . ASN H 1 68 ? 34.014 73.303 18.003 1.00 13.15 68 ASN H CA 1
ATOM 5190 C C . ASN H 1 68 ? 33.911 74.274 16.828 1.00 12.42 68 ASN H C 1
ATOM 5191 O O . ASN H 1 68 ? 34.464 75.374 16.868 1.00 11.50 68 ASN H O 1
ATOM 5196 N N . SER H 1 69 ? 33.199 73.861 15.783 1.00 13.02 69 SER H N 1
ATOM 5197 C CA . SER H 1 69 ? 33.073 74.667 14.577 1.00 14.16 69 SER H CA 1
ATOM 5198 C C . SER H 1 69 ? 32.155 75.877 14.640 1.00 13.72 69 SER H C 1
ATOM 5199 O O . SER H 1 69 ? 32.203 76.724 13.752 1.00 13.15 69 SER H O 1
ATOM 5202 N N . CYS H 1 70 ? 31.322 75.967 15.673 1.00 14.25 70 CYS H N 1
ATOM 5203 C CA . CYS H 1 70 ? 30.404 77.097 15.802 1.00 14.89 70 CYS H CA 1
ATOM 5204 C C . CYS H 1 70 ? 29.761 77.037 17.179 1.00 14.02 70 CYS H C 1
ATOM 5205 O O . CYS H 1 70 ? 28.899 76.194 17.438 1.00 13.81 70 CYS H O 1
ATOM 5208 N N . LEU H 1 71 ? 30.195 77.929 18.062 1.00 12.33 71 LEU H N 1
ATOM 5209 C CA . LEU H 1 71 ? 29.677 77.981 19.422 1.00 12.65 71 LEU H CA 1
ATOM 5210 C C . LEU H 1 71 ? 28.181 78.261 19.415 1.00 11.88 71 LEU H C 1
ATOM 5211 O O . LEU H 1 71 ? 27.672 78.916 18.505 1.00 12.20 71 LEU H O 1
ATOM 5216 N N . ASN H 1 72 ? 27.470 77.770 20.427 1.00 12.98 72 ASN H N 1
ATOM 5217 C CA . ASN H 1 72 ? 26.028 77.996 20.484 1.00 12.60 72 ASN H CA 1
ATOM 5218 C C . ASN H 1 72 ? 25.675 79.441 20.841 1.00 12.56 72 ASN H C 1
ATOM 5219 O O . ASN H 1 72 ? 26.557 80.284 21.013 1.00 12.03 72 ASN H O 1
ATOM 5224 N N . THR H 1 73 ? 24.384 79.728 20.946 1.00 12.28 73 THR H N 1
ATOM 5225 C CA . THR H 1 73 ? 23.936 81.082 21.238 1.00 13.17 73 THR H CA 1
ATOM 5226 C C . THR H 1 73 ? 24.421 81.610 22.587 1.00 13.78 73 THR H C 1
ATOM 5227 O O . THR H 1 73 ? 24.607 82.809 22.758 1.00 12.70 73 THR H O 1
ATOM 5231 N N . THR H 1 74 ? 24.636 80.718 23.543 1.00 13.23 74 THR H N 1
ATOM 5232 C CA . THR H 1 74 ? 25.108 81.156 24.849 1.00 14.37 74 THR H CA 1
ATOM 5233 C C . THR H 1 74 ? 26.570 81.586 24.808 1.00 14.35 74 THR H C 1
ATOM 5234 O O . THR H 1 74 ? 26.970 82.534 25.493 1.00 13.93 74 THR H O 1
ATOM 5238 N N . TRP H 1 75 ? 27.360 80.911 23.978 1.00 12.56 75 TRP H N 1
ATOM 5239 C CA . TRP H 1 75 ? 28.788 81.194 23.908 1.00 12.31 75 TRP H CA 1
ATOM 5240 C C . TRP H 1 75 ? 29.336 81.923 22.696 1.00 11.91 75 TRP H C 1
ATOM 5241 O O . TRP H 1 75 ? 30.433 82.476 22.755 1.00 11.69 75 TRP H O 1
ATOM 5252 N N . ASN H 1 76 ? 28.584 81.942 21.604 1.00 12.11 76 ASN H N 1
ATOM 5253 C CA . ASN H 1 76 ? 29.060 82.609 20.397 1.00 12.79 76 ASN H CA 1
ATOM 5254 C C . ASN H 1 76 ? 29.115 84.123 20.596 1.00 12.34 76 ASN H C 1
ATOM 5255 O O . ASN H 1 76 ? 28.149 84.729 21.039 1.00 13.54 76 ASN H O 1
ATOM 5260 N N . ASP H 1 77 ? 30.257 84.728 20.275 1.00 11.83 77 ASP H N 1
ATOM 5261 C CA . ASP H 1 77 ? 30.445 86.171 20.435 1.00 11.35 77 ASP H CA 1
ATOM 5262 C C . ASP H 1 77 ? 30.198 86.613 21.876 1.00 11.49 77 ASP H C 1
ATOM 5263 O O . ASP H 1 77 ? 29.629 87.681 22.112 1.00 11.63 77 ASP H O 1
ATOM 5268 N N . LYS H 1 78 ? 30.620 85.792 22.834 1.00 11.69 78 LYS H N 1
ATOM 5269 C CA . LYS H 1 78 ? 30.426 86.108 24.249 1.00 12.32 78 LYS H CA 1
ATOM 5270 C C . LYS H 1 78 ? 31.665 85.880 25.111 1.00 12.65 78 LYS H C 1
ATOM 5271 O O . LYS H 1 78 ? 31.712 86.321 26.256 1.00 11.75 78 LYS H O 1
ATOM 5277 N N . VAL H 1 79 ? 32.668 85.193 24.578 1.00 10.74 79 VAL H N 1
ATOM 5278 C CA . VAL H 1 79 ? 33.868 84.915 25.363 1.00 10.33 79 VAL H CA 1
ATOM 5279 C C . VAL H 1 79 ? 34.705 86.157 25.669 1.00 11.36 79 VAL H C 1
ATOM 5280 O O . VAL H 1 79 ? 34.993 86.957 24.781 1.00 10.64 79 VAL H O 1
ATOM 5284 N N . SER H 1 80 ? 35.095 86.304 26.935 1.00 12.20 80 SER H N 1
ATOM 5285 C CA . SER H 1 80 ? 35.889 87.455 27.369 1.00 13.01 80 SER H CA 1
ATOM 5286 C C . SER H 1 80 ? 37.239 87.113 27.992 1.00 13.15 80 SER H C 1
ATOM 5287 O O . SER H 1 80 ? 38.071 87.992 28.197 1.00 13.32 80 SER H O 1
ATOM 5290 N N . SER H 1 81 ? 37.446 85.842 28.314 1.00 13.52 81 SER H N 1
ATOM 5291 C CA . SER H 1 81 ? 38.716 85.390 28.874 1.00 13.93 81 SER H CA 1
ATOM 5292 C C . SER H 1 81 ? 38.764 83.886 28.718 1.00 13.75 81 SER H C 1
ATOM 5293 O O . SER H 1 81 ? 37.724 83.224 28.644 1.00 12.99 81 SER H O 1
ATOM 5296 N N . ILE H 1 82 ? 39.974 83.349 28.660 1.00 14.71 82 ILE H N 1
ATOM 5297 C CA . ILE H 1 82 ? 40.155 81.921 28.450 1.00 14.16 82 ILE H CA 1
ATOM 5298 C C . ILE H 1 82 ? 41.340 81.377 29.237 1.00 16.00 82 ILE H C 1
ATOM 5299 O O . ILE H 1 82 ? 42.362 82.047 29.371 1.00 15.46 82 ILE H O 1
ATOM 5304 N N . ARG H 1 83 ? 41.191 80.162 29.757 1.00 16.91 83 ARG H N 1
ATOM 5305 C CA . ARG H 1 83 ? 42.271 79.490 30.470 1.00 17.07 83 ARG H CA 1
ATOM 5306 C C . ARG H 1 83 ? 42.559 78.224 29.672 1.00 18.62 83 ARG H C 1
ATOM 5307 O O . ARG H 1 83 ? 41.638 77.498 29.293 1.00 17.72 83 ARG H O 1
ATOM 5315 N N . VAL H 1 84 ? 43.834 77.971 29.405 1.00 18.54 84 VAL H N 1
ATOM 5316 C CA . VAL H 1 84 ? 44.235 76.793 28.648 1.00 19.11 84 VAL H CA 1
ATOM 5317 C C . VAL H 1 84 ? 45.012 75.871 29.578 1.00 21.11 84 VAL H C 1
ATOM 5318 O O . VAL H 1 84 ? 45.948 76.308 30.244 1.00 20.11 84 VAL H O 1
ATOM 5322 N N . ILE H 1 85 ? 44.616 74.602 29.628 1.00 22.93 85 ILE H N 1
ATOM 5323 C CA . ILE H 1 85 ? 45.282 73.629 30.487 1.00 24.56 85 ILE H CA 1
ATOM 5324 C C . ILE H 1 85 ? 45.463 72.286 29.784 1.00 26.74 85 ILE H C 1
ATOM 5325 O O . ILE H 1 85 ? 44.902 72.053 28.714 1.00 23.77 85 ILE H O 1
ATOM 5330 N N . ALA H 1 86 ? 46.256 71.408 30.392 1.00 29.35 86 ALA H N 1
ATOM 5331 C CA . ALA H 1 86 ? 46.497 70.084 29.833 1.00 32.78 86 ALA H CA 1
ATOM 5332 C C . ALA H 1 86 ? 45.298 69.202 30.154 1.00 35.39 86 ALA H C 1
ATOM 5333 O O . ALA H 1 86 ? 44.790 69.223 31.273 1.00 36.74 86 ALA H O 1
ATOM 5335 N N . ASN H 1 87 ? 44.847 68.434 29.168 1.00 39.17 87 ASN H N 1
ATOM 5336 C CA . ASN H 1 87 ? 43.700 67.549 29.342 1.00 42.23 87 ASN H CA 1
ATOM 5337 C C . ASN H 1 87 ? 44.163 66.101 29.477 1.00 43.26 87 ASN H C 1
ATOM 5338 O O . ASN H 1 87 ? 44.001 65.529 30.578 1.00 43.98 87 ASN H O 1
#

InterPro domains:
  IPR000772 Ricin B, lectin domain [PF14200] (630-718)
  IPR000772 Ricin B, lectin domain [SM00458] (595-731)
  IPR001064 Beta/gamma crystallin [PS50915] (547-586)
  IPR001064 Beta/gamma crystallin [SM00247] (502-585)
  IPR005084 Carbohydrate binding module family 6 [PF03422] (743-863)
  IPR005084 Carbohydrate binding module family 6 [PS51175] (740-862)
  IPR006584 Cellulose binding, type IV [SM00606] (735-863)
  IPR008979 Galactose-binding-like domain superfamily [SSF49785] (739-863)
  IPR011024 Gamma-crystallin-like [SSF49695] (503-585)
  IPR026444 Secretion system, C-terminal sorting domain [PF18962] (888-957)
  IPR026444 Secretion system, C-terminal sorting domain [TIGR04183] (889-957)
  IPR035992 Ricin B-like lectins [SSF50370] (593-731)

Sequence (703 aa):
DVITVYKDCNYTGFSGGLTIGDYNLARLNSLGVLNDDISSLRITQGYQAILYQDDNFGGASTVINSDNSCLNTTWNDKVSSIRVIADVITVYKDCNYTGFSGGLTIGDYNLARLNSLGVLNDDISSLRITQGYQAILYQDDNFGGASTVINSDNSCLNTTWNDKVSSIRVIANDVITVYKDCNYTGFSGGLTIGDYNLARLNSLGVLNDDISSLRITQGYQAILYQDDNFGGASTVINSDNSCLNTTWNDKVSSIRVIANGDVITVYKDCNYTGFSGGLTIGDYNLARLNSLGVLNDDISSLRITQGYQAILYQDDNFGGASTVINSDNSCLNTTWNDKVSSIRVIANGTTDVITVYKDCNYTGFSGGLTIGDYNLARLNSLGVLNDDISSLRITQGYQAILYQDDNFGGASTVINSDNSCLNTTWNDKVSSIRVIANGTTDVITVYKDCNYTGFSGGLTIGDYNLARLNSLGVLNDDISSLRITQGYQAILYQDDNFGGASTVINSDNSCLNTTWNDKVSSIRVIANGDVITVYKDCNYTGFSGGLTIGDYNLARLNSLGVLNDDISSLRITQGYQAILYQDDNFGGASTVINSDNSCLNTTWNDKVSSIRVIANDVITVYKDCNYTGFSGGLTIGDYNLARLNSLGVLNDDISSLRITQGYQAILYQDDNFGGASTVINSDNSCLNTTWNDKVSSIRVIAN